Protein AF-0000000077539233 (afdb_homodimer)

pLDDT: mean 82.79, std 25.47, range [18.98, 98.94]

InterPro domains:
  IPR001087 GDSL lipase/esterase [PF00657] (55-315)
  IPR036514 SGNH hydrolase superfamily [G3DSA:3.40.50.1110] (54-319)
  IPR050592 GDSL lipolytic enzyme [PTHR45642] (108-287)

Sequence (646 aa):
MRFQSTGITSIILEISLILTTHLSTRAYGFPETKVFGAAGEAIHDGFQNMDSPHGDSFSRIGTQHNISRWRKPGPRAANPIGNPKWPGETSTGGRNWIGYMVSEFNHTLTLAYGFASSGAVVDPRLVKPNPYYAYCFQDQIKHFNMSISHRPDYAPWNADNAVAAIWFGVNDVRLSFTENGIKKLMKATVKRLFEFTHELHKLGLRQFVFLEVPPLEFLPIFQPRKPGKKYVTLTYAIRVWNDYLVEHMERFRQDHPDSKASVVQIWDIYMNAILDPKSLGSRNNHCTDRRGEKCLWYDILHPGKRIHRLMAERVAEVAWGGQMRFQSTGITSIILEISLILTTHLSTRAYGFPETKVFGAAGEAIHDGFQNMDSPHGDSFSRIGTQHNISRWRKPGPRAANPIGNPKWPGETSTGGRNWIGYMVSEFNHTLTLAYGFASSGAVVDPRLVKPNPYYAYCFQDQIKHFNMSISHRPDYAPWNADNAVAAIWFGVNDVRLSFTENGIKKLMKATVKRLFEFTHELHKLGLRQFVFLEVPPLEFLPIFQPRKPGKKYVTLTYAIRVWNDYLVEHMERFRQDHPDSKASVVQIWDIYMNAILDPKSLGSRNNHCTDRRGEKCLWYDILHPGKRIHRLMAERVAEVAWGGQ

Radius of gyration: 31.9 Å; Cα contacts (8 Å, |Δi|>4): 1215; chains: 2; bounding box: 88×83×88 Å

Nearest PDB structures (foldseek):
  8a26-assembly1_A  TM=7.050E-01  e=1.740E-12  Legionella pneumophila str. Corby
  8a25-assembly1_A  TM=7.128E-01  e=6.383E-12  Legionella pneumophila str. Corby
  6ur0-assembly2_B  TM=7.285E-01  e=2.966E-11  Pseudomonas aeruginosa PAO1
  8a24-assembly1_A  TM=7.149E-01  e=3.146E-11  Legionella pneumophila str. Corby
  3kvn-assembly2_A  TM=6.079E-01  e=9.175E-07  Pseudomonas aeruginosa

Foldseek 3Di:
DPPDPPDPDDPPPPPPPPDPPPPPPPCPCPDPPPPPPPPPPPPCVDQEAEEEEEEALLQDQAQCLPFDDSPPPDADPVHQHGPPPPPGDHLFQHHFLVSCLQPPLDPDRYHYDYQYYHQEAQDCVLFQGVVNPTQYLLSSLVSCLRPDLVCDPSRNDAQVRYEYEYEHDQNQLVRDLPPPPLLVSLLVRLVSNVVSVVSVVVSGHAHYEYEAHEQQCLFLVNVVDPPDPSSVSSVVNSVSNRVSNQVVQVVSCVVCVSHHYDYFYLHCLLVVCQVPVVVQQEPHNHDAPCNLRRHQHPDRGHGHRSSRNVSSNRRSCVRPVVD/DCPDPPDPPPPPPCPDPPDPPPPPPPPPCPDPPPPPPPPPPPPCVDQEAEEEEEEALLQDQAQCLPFDDSPPPDADPVHQHGPPPPPGDHLFQHHFLVSCQQPPLDPDRYHYDYQYYHQEAQDCVLPQGVVNPTQHLLSSLVSCLRYDLVCDPSRNDAQVRYEYEYEHDQNQLVRDLPPPPLLVSLLVRLVSNVVSVVSVVVSGHAHYEYEAHEQQCLFLVNVVDPPDPSSVSSVVNSVSNRVSNQVVQVVSCVVCVSHHYDYFYLHCLLVVCQVPVVVQQEPHNHDAPCNLRRHQHPDRGHGHRSSSNVSSNRRSCSRPVVD

Solvent-accessible surface area (backbone atoms only — not comparable to full-atom values): 35096 Å² total; per-residue (Å²): 134,88,81,78,80,83,76,83,79,79,80,77,78,80,77,76,79,78,78,75,74,78,73,75,73,79,72,78,74,67,80,76,74,73,73,75,72,74,73,66,77,68,77,65,89,66,76,58,34,34,38,35,35,38,25,13,40,84,54,18,39,47,33,59,58,50,53,82,67,63,56,77,55,61,42,39,92,92,31,35,51,16,42,40,66,82,63,36,53,39,57,13,45,37,41,35,27,65,45,33,24,47,72,69,49,48,92,47,62,28,29,35,56,42,43,20,18,51,30,13,19,54,44,64,92,81,39,76,34,61,50,78,81,32,43,22,47,64,53,30,50,49,38,43,53,69,56,42,51,82,34,44,88,84,43,71,63,50,48,86,36,29,35,41,36,41,41,54,44,59,48,44,41,74,75,39,35,86,45,86,62,38,67,62,52,37,50,52,47,47,54,48,45,51,58,54,47,51,52,48,42,72,58,51,50,26,30,38,40,32,44,54,56,59,66,59,63,65,32,46,71,41,45,87,45,63,59,41,72,66,46,54,34,40,50,48,39,48,49,52,36,42,56,47,44,53,54,48,48,54,49,49,37,68,75,33,75,87,36,50,70,48,74,44,82,51,47,64,64,54,50,49,39,52,77,40,19,59,84,70,59,9,90,40,60,63,48,60,22,71,63,10,64,59,19,59,13,18,43,52,81,34,52,4,27,67,59,24,44,56,50,12,52,53,49,25,44,70,75,44,56,92,106,136,86,83,71,80,79,77,81,75,78,79,76,77,79,76,78,80,79,80,77,75,76,75,78,71,77,70,78,72,70,79,76,75,74,73,73,70,75,72,63,77,69,78,65,88,65,78,58,34,34,38,35,35,37,24,13,39,84,54,19,38,47,33,63,58,53,63,80,71,63,57,78,55,59,43,39,91,94,31,34,52,16,42,40,66,83,63,34,54,36,57,13,45,37,42,34,29,66,46,31,23,46,72,68,47,46,94,46,62,28,29,37,56,40,43,19,18,50,30,14,20,54,44,62,92,81,37,73,34,61,49,76,81,31,43,23,47,66,52,31,49,50,42,43,52,70,58,43,50,82,35,41,90,83,43,71,62,49,48,88,36,29,35,39,35,40,42,55,44,58,50,44,40,73,72,38,36,84,44,87,60,36,66,62,51,37,51,52,47,48,52,48,46,53,58,52,49,51,53,47,40,73,58,50,52,26,30,37,41,33,44,53,57,58,67,58,67,66,31,46,72,39,44,88,44,63,59,41,71,66,46,54,35,40,50,48,38,49,50,51,35,42,55,46,45,55,54,50,47,52,51,48,38,68,76,33,75,86,37,49,67,47,74,45,84,52,48,64,63,54,49,50,40,52,79,41,19,59,83,70,59,8,90,42,60,63,48,59,23,70,62,10,63,58,17,57,14,19,42,53,82,32,50,4,26,66,58,22,43,56,52,10,50,56,48,24,44,72,75,46,54,92,106

Secondary structure (DSSP, 8-state):
---------------------------------------------S--EEEEEEESTTT-------SSS--SSPSBTTBTT-SS-TT-S-SSSS--HHHHHHHTS-SS-EEE-----TT--S-TTTS--SSTT---HHHHHHHHHHHTTT--TT----TTTEEEEEE--HHHHHTTTTSTTHHHHHHHHHHHHHHHHHHHHHTT--EEEEEPPP-GGGSTTTTTS-SSHHHHHHHHHHHHHHHHHHHHHHHHHHH-TT-EEEEE--HHHHHHHHH-GGGGT-SSSS-B-TTSSSSSBSSSSSB-HHHHHHHHHHHHHHHHTT-/---------------------------------------------S--EEEEEEESTTT-------SSS--SSPSBTTBTT-SS-TT-S-SSSS--HHHHHHHTS-SS-EEE-----TT--S-TTTS--SSTT---HHHHHHHHHHHTTT--TT----TTTEEEEEE--HHHHHTTTTSTTHHHHHHHHHHHHHHHHHHHHHTT--EEEEEPPP-GGGSTTTTTS-SSHHHHHHHHHHHHHHHHHHHHHHHHHHH-TT-EEEEE--HHHHHHHHH-GGGGT-SSSS-B-TTSSSSSBSSSSSB-HHHHHHHHHHHHHHHHTT-

Structure (mmCIF, N/CA/C/O backbone):
data_AF-0000000077539233-model_v1
#
loop_
_entity.id
_entity.type
_entity.pdbx_description
1 polymer Acetylesterase
#
loop_
_atom_site.group_PDB
_atom_site.id
_atom_site.type_symbol
_atom_site.label_atom_id
_atom_site.label_alt_id
_atom_site.label_comp_id
_atom_site.label_asym_id
_atom_site.label_entity_id
_atom_site.label_seq_id
_atom_site.pdbx_PDB_ins_code
_atom_site.Cartn_x
_atom_site.Cartn_y
_atom_site.Cartn_z
_atom_site.occupancy
_atom_site.B_iso_or_equiv
_atom_site.auth_seq_id
_atom_site.auth_comp_id
_atom_site.auth_asym_id
_atom_site.auth_atom_id
_atom_site.pdbx_PDB_model_num
ATOM 1 N N . MET A 1 1 ? -57.375 39.844 -21.406 1 21.36 1 MET A N 1
ATOM 2 C CA . MET A 1 1 ? -57.875 39.625 -20.047 1 21.36 1 MET A CA 1
ATOM 3 C C . MET A 1 1 ? -56.75 39.844 -19.031 1 21.36 1 MET A C 1
ATOM 5 O O . MET A 1 1 ? -55.656 39.281 -19.172 1 21.36 1 MET A O 1
ATOM 9 N N . ARG A 1 2 ? -56.906 40.938 -18.141 1 19.27 2 ARG A N 1
ATOM 10 C CA . ARG A 1 2 ? -56.156 41.719 -17.141 1 19.27 2 ARG A CA 1
ATOM 11 C C . ARG A 1 2 ? -55.781 40.875 -15.938 1 19.27 2 ARG A C 1
ATOM 13 O O . ARG A 1 2 ? -56.656 40.469 -15.148 1 19.27 2 ARG A O 1
ATOM 20 N N . PHE A 1 3 ? -54.906 39.781 -16.172 1 24.31 3 PHE A N 1
ATOM 21 C CA . PHE A 1 3 ? -54.531 38.75 -15.227 1 24.31 3 PHE A CA 1
ATOM 22 C C . PHE A 1 3 ? -54 39.344 -13.93 1 24.31 3 PHE A C 1
ATOM 24 O O . PHE A 1 3 ? -53 40.062 -13.945 1 24.31 3 PHE A O 1
ATOM 31 N N . GLN A 1 4 ? -54.906 39.531 -12.93 1 20.14 4 GLN A N 1
ATOM 32 C CA . GLN A 1 4 ? -54.875 40.156 -11.617 1 20.14 4 GLN A CA 1
ATOM 33 C C . GLN A 1 4 ? -53.781 39.562 -10.727 1 20.14 4 GLN A C 1
ATOM 35 O O . GLN A 1 4 ? -53.531 38.375 -10.797 1 20.14 4 GLN A O 1
ATOM 40 N N . SER A 1 5 ? -52.906 40.406 -10.023 1 22.75 5 SER A N 1
ATOM 41 C CA . SER A 1 5 ? -51.688 40.562 -9.227 1 22.75 5 SER A CA 1
ATOM 42 C C . SER A 1 5 ? -51.875 40.031 -7.816 1 22.75 5 SER A C 1
ATOM 44 O O . SER A 1 5 ? -51.156 40.406 -6.895 1 22.75 5 SER A O 1
ATOM 46 N N . THR A 1 6 ? -52.562 38.688 -7.688 1 23.98 6 THR A N 1
ATOM 47 C CA . THR A 1 6 ? -53.062 38.375 -6.363 1 23.98 6 THR A CA 1
ATOM 48 C C . THR A 1 6 ? -51.938 38.438 -5.32 1 23.98 6 THR A C 1
ATOM 50 O O . THR A 1 6 ? -50.812 38 -5.574 1 23.98 6 THR A O 1
ATOM 53 N N . GLY A 1 7 ? -52 39.312 -4.285 1 19.88 7 GLY A N 1
ATOM 54 C CA . GLY A 1 7 ? -51.312 39.938 -3.158 1 19.88 7 GLY A CA 1
ATOM 55 C C . GLY A 1 7 ? -50.969 38.938 -2.057 1 19.88 7 GLY A C 1
ATOM 56 O O . GLY A 1 7 ? -51.875 38.406 -1.406 1 19.88 7 GLY A O 1
ATOM 57 N N . ILE A 1 8 ? -50 37.938 -2.27 1 22.58 8 ILE A N 1
ATOM 58 C CA . ILE A 1 8 ? -49.719 36.844 -1.357 1 22.58 8 ILE A CA 1
ATOM 59 C C . ILE A 1 8 ? -49.406 37.406 0.03 1 22.58 8 ILE A C 1
ATOM 61 O O . ILE A 1 8 ? -48.5 38.25 0.179 1 22.58 8 ILE A O 1
ATOM 65 N N . THR A 1 9 ? -50.375 37.344 0.983 1 19.5 9 THR A N 1
ATOM 66 C CA . THR A 1 9 ? -50.469 37.812 2.361 1 19.5 9 THR A CA 1
ATOM 67 C C . THR A 1 9 ? -49.344 37.281 3.213 1 19.5 9 THR A C 1
ATOM 69 O O . THR A 1 9 ? -48.906 36.125 3.029 1 19.5 9 THR A O 1
ATOM 72 N N . SER A 1 10 ? -48.594 38.125 4.027 1 20.88 10 SER A N 1
ATOM 73 C CA . SER A 1 10 ? -47.438 38.312 4.895 1 20.88 10 SER A CA 1
ATOM 74 C C . SER A 1 10 ? -47.562 37.5 6.184 1 20.88 10 SER A C 1
ATOM 76 O O . SER A 1 10 ? -48.344 37.875 7.066 1 20.88 10 SER A O 1
ATOM 78 N N . ILE A 1 11 ? -47.844 36.094 6.086 1 22.19 11 ILE A N 1
ATOM 79 C CA . ILE A 1 11 ? -48.156 35.438 7.336 1 22.19 11 ILE A CA 1
ATOM 80 C C . ILE A 1 11 ? -47.062 35.688 8.359 1 22.19 11 ILE A C 1
ATOM 82 O O . ILE A 1 11 ? -45.875 35.406 8.094 1 22.19 11 ILE A O 1
ATOM 86 N N . ILE A 1 12 ? -47.188 36.625 9.32 1 20.23 12 ILE A N 1
ATOM 87 C CA . ILE A 1 12 ? -46.406 37.219 10.406 1 20.23 12 ILE A CA 1
ATOM 88 C C . ILE A 1 12 ? -46.125 36.125 11.453 1 20.23 12 ILE A C 1
ATOM 90 O O . ILE A 1 12 ? -47.031 35.625 12.117 1 20.23 12 ILE A O 1
ATOM 94 N N . LEU A 1 13 ? -45.344 35.031 11.062 1 21.44 13 LEU A N 1
ATOM 95 C CA . LEU A 1 13 ? -45.125 33.938 12.008 1 21.44 13 LEU A CA 1
ATOM 96 C C . LEU A 1 13 ? -44.531 34.469 13.32 1 21.44 13 LEU A C 1
ATOM 98 O O . LEU A 1 13 ? -43.5 35.125 13.312 1 21.44 13 LEU A O 1
ATOM 102 N N . GLU A 1 14 ? -45.406 34.688 14.344 1 20.28 14 GLU A N 1
ATOM 103 C CA . GLU A 1 14 ? -45.156 35.156 15.703 1 20.28 14 GLU A CA 1
ATOM 104 C C . GLU A 1 14 ? -44.125 34.281 16.422 1 20.28 14 GLU A C 1
ATOM 106 O O . GLU A 1 14 ? -44.344 33.062 16.578 1 20.28 14 GLU A O 1
ATOM 111 N N . ILE A 1 15 ? -42.812 34.438 16.188 1 21.55 15 ILE A N 1
ATOM 112 C CA . ILE A 1 15 ? -41.656 33.75 16.766 1 21.55 15 ILE A CA 1
ATOM 113 C C . ILE A 1 15 ? -41.625 33.969 18.281 1 21.55 15 ILE A C 1
ATOM 115 O O . ILE A 1 15 ? -41.469 35.094 18.734 1 21.55 15 ILE A O 1
ATOM 119 N N . SER A 1 16 ? -42.531 33.219 18.984 1 20.8 16 SER A N 1
ATOM 120 C CA . SER A 1 16 ? -42.625 33.344 20.438 1 20.8 16 SER A CA 1
ATOM 121 C C . SER A 1 16 ? -41.25 33.219 21.078 1 20.8 16 SER A C 1
ATOM 123 O O . SER A 1 16 ? -40.438 32.406 20.656 1 20.8 16 SER A O 1
ATOM 125 N N . LEU A 1 17 ? -40.812 34.219 21.859 1 22.39 17 LEU A N 1
ATOM 126 C CA . LEU A 1 17 ? -39.656 34.625 22.641 1 22.39 17 LEU A CA 1
ATOM 127 C C . LEU A 1 17 ? -39.469 33.688 23.828 1 22.39 17 LEU A C 1
ATOM 129 O O . LEU A 1 17 ? -40.281 33.625 24.734 1 22.39 17 LEU A O 1
ATOM 133 N N . ILE A 1 18 ? -39.25 32.344 23.5 1 22.81 18 ILE A N 1
ATOM 134 C CA . ILE A 1 18 ? -39.094 31.469 24.672 1 22.81 18 ILE A CA 1
ATOM 135 C C . ILE A 1 18 ? -38.031 32.031 25.609 1 22.81 18 ILE A C 1
ATOM 137 O O . ILE A 1 18 ? -36.906 32.344 25.172 1 22.81 18 ILE A O 1
ATOM 141 N N . LEU A 1 19 ? -38.469 32.5 26.75 1 21.38 19 LEU A N 1
ATOM 142 C CA . LEU A 1 19 ? -37.844 33.062 27.938 1 21.38 19 LEU A CA 1
ATOM 143 C C . LEU A 1 19 ? -36.781 32.156 28.5 1 21.38 19 LEU A C 1
ATOM 145 O O . LEU A 1 19 ? -37.062 31 28.828 1 21.38 19 LEU A O 1
ATOM 149 N N . THR A 1 20 ? -35.5 32.25 28.031 1 21.72 20 THR A N 1
ATOM 150 C CA . THR A 1 20 ? -34.312 31.562 28.422 1 21.72 20 THR A CA 1
ATOM 151 C C . THR A 1 20 ? -34 31.781 29.891 1 21.72 20 THR A C 1
ATOM 153 O O . THR A 1 20 ? -33.75 32.906 30.328 1 21.72 20 THR A O 1
ATOM 156 N N . THR A 1 21 ? -34.875 31.188 30.719 1 23.12 21 THR A N 1
ATOM 157 C CA . THR A 1 21 ? -34.562 31.344 32.125 1 23.12 21 THR A CA 1
ATOM 158 C C . THR A 1 21 ? -33.094 30.984 32.406 1 23.12 21 THR A C 1
ATOM 160 O O . THR A 1 21 ? -32.594 30.016 31.859 1 23.12 21 THR A O 1
ATOM 163 N N . HIS A 1 22 ? -32.344 31.922 32.875 1 23.5 22 HIS A N 1
ATOM 164 C CA . HIS A 1 22 ? -30.922 32.062 33.219 1 23.5 22 HIS A CA 1
ATOM 165 C C . HIS A 1 22 ? -30.562 31.156 34.406 1 23.5 22 HIS A C 1
ATOM 167 O O . HIS A 1 22 ? -31.078 31.328 35.5 1 23.5 22 HIS A O 1
ATOM 173 N N . LEU A 1 23 ? -30.734 29.844 34.125 1 23.03 23 LEU A N 1
ATOM 174 C CA . LEU A 1 23 ? -30.359 29.031 35.281 1 23.03 23 LEU A CA 1
ATOM 175 C C . LEU A 1 23 ? -28.969 29.422 35.781 1 23.03 23 LEU A C 1
ATOM 177 O O . LEU A 1 23 ? -28.031 29.547 35 1 23.03 23 LEU A O 1
ATOM 181 N N . SER A 1 24 ? -28.953 30.062 36.906 1 21.81 24 SER A N 1
ATOM 182 C CA . SER A 1 24 ? -27.844 30.578 37.719 1 21.81 24 SER A CA 1
ATOM 183 C C . SER A 1 24 ? -26.828 29.484 38.031 1 21.81 24 SER A C 1
ATOM 185 O O . SER A 1 24 ? -27.188 28.438 38.562 1 21.81 24 SER A O 1
ATOM 187 N N . THR A 1 25 ? -26.016 29.172 37.125 1 22.44 25 THR A N 1
ATOM 188 C CA . THR A 1 25 ? -24.938 28.219 37.312 1 22.44 25 THR A CA 1
ATOM 189 C C . THR A 1 25 ? -24.125 28.562 38.562 1 22.44 25 THR A C 1
ATOM 191 O O . THR A 1 25 ? -23.531 29.641 38.656 1 22.44 25 THR A O 1
ATOM 194 N N . ARG A 1 26 ? -24.625 28.109 39.75 1 22.02 26 ARG A N 1
ATOM 195 C CA . ARG A 1 26 ? -23.781 28.188 40.938 1 22.02 26 ARG A CA 1
ATOM 196 C C . ARG A 1 26 ? -22.359 27.766 40.625 1 22.02 26 ARG A C 1
ATOM 198 O O . ARG A 1 26 ? -22.125 26.688 40.062 1 22.02 26 ARG A O 1
ATOM 205 N N . ALA A 1 27 ? -21.469 28.703 40.5 1 24.64 27 ALA A N 1
ATOM 206 C CA . ALA A 1 27 ? -20.016 28.781 40.281 1 24.64 27 ALA A CA 1
ATOM 207 C C . ALA A 1 27 ? -19.25 27.938 41.281 1 24.64 27 ALA A C 1
ATOM 209 O O . ALA A 1 27 ? -19.156 28.297 42.469 1 24.64 27 ALA A O 1
ATOM 210 N N . TYR A 1 28 ? -19.641 26.719 41.5 1 24.42 28 TYR A N 1
ATOM 211 C CA . TYR A 1 28 ? -18.75 26.141 42.531 1 24.42 28 TYR A CA 1
ATOM 212 C C . TYR A 1 28 ? -17.297 26.406 42.188 1 24.42 28 TYR A C 1
ATOM 214 O O . TYR A 1 28 ? -16.844 26.109 41.062 1 24.42 28 TYR A O 1
ATOM 222 N N . GLY A 1 29 ? -16.703 27.438 42.75 1 24.55 29 GLY A N 1
ATOM 223 C CA . GLY A 1 29 ? -15.352 28 42.75 1 24.55 29 GLY A CA 1
ATOM 224 C C . GLY A 1 29 ? -14.281 26.953 43 1 24.55 29 GLY A C 1
ATOM 225 O O . GLY A 1 29 ? -14.148 26.453 44.125 1 24.55 29 GLY A O 1
ATOM 226 N N . PHE A 1 30 ? -14.242 25.875 42.281 1 26.88 30 PHE A N 1
ATOM 227 C CA . PHE A 1 30 ? -13.062 25.078 42.594 1 26.88 30 PHE A CA 1
ATOM 228 C C . PHE A 1 30 ? -11.812 25.953 42.625 1 26.88 30 PHE A C 1
ATOM 230 O O . PHE A 1 30 ? -11.664 26.875 41.812 1 26.88 30 PHE A O 1
ATOM 237 N N . PRO A 1 31 ? -11.156 26.109 43.781 1 27.23 31 PRO A N 1
ATOM 238 C CA . PRO A 1 31 ? -9.969 26.953 43.875 1 27.23 31 PRO A CA 1
ATOM 239 C C . PRO A 1 31 ? -8.961 26.703 42.75 1 27.23 31 PRO A C 1
ATOM 241 O O . PRO A 1 31 ? -8.836 25.578 42.281 1 27.23 31 PRO A O 1
ATOM 244 N N . GLU A 1 32 ? -8.766 27.688 41.906 1 27.3 32 GLU A N 1
ATOM 245 C CA . GLU A 1 32 ? -7.742 27.844 40.875 1 27.3 32 GLU A CA 1
ATOM 246 C C . GLU A 1 32 ? -6.352 27.531 41.438 1 27.3 32 GLU A C 1
ATOM 248 O O . GLU A 1 32 ? -5.852 28.266 42.281 1 27.3 32 GLU A O 1
ATOM 253 N N . THR A 1 33 ? -6.105 26.266 41.719 1 28.33 33 THR A N 1
ATOM 254 C CA . THR A 1 33 ? -4.707 26.094 42.094 1 28.33 33 THR A CA 1
ATOM 255 C C . THR A 1 33 ? -3.787 26.812 41.125 1 28.33 33 THR A C 1
ATOM 257 O O . THR A 1 33 ? -3.904 26.641 39.906 1 28.33 33 THR A O 1
ATOM 260 N N . LYS A 1 34 ? -3.27 27.906 41.5 1 27.11 34 LYS A N 1
ATOM 261 C CA . LYS A 1 34 ? -2.246 28.734 40.844 1 27.11 34 LYS A CA 1
ATOM 262 C C . LYS A 1 34 ? -1.103 27.875 40.312 1 27.11 34 LYS A C 1
ATOM 264 O O . LYS A 1 34 ? -0.434 27.172 41.094 1 27.11 34 LYS A O 1
ATOM 269 N N . VAL A 1 35 ? -1.215 27.297 39.219 1 27.41 35 VAL A N 1
ATOM 270 C CA . VAL A 1 35 ? -0.016 26.766 38.562 1 27.41 35 VAL A CA 1
ATOM 271 C C . VAL A 1 35 ? 1.05 27.859 38.5 1 27.41 35 VAL A C 1
ATOM 273 O O . VAL A 1 35 ? 0.842 28.906 37.875 1 27.41 35 VAL A O 1
ATOM 276 N N . PHE A 1 36 ? 1.661 28.094 39.625 1 27.2 36 PHE A N 1
ATOM 277 C CA . PHE A 1 36 ? 2.896 28.859 39.531 1 27.2 36 PHE A CA 1
ATOM 278 C C . PHE A 1 36 ? 3.762 28.328 38.375 1 27.2 36 PHE A C 1
ATOM 280 O O . PHE A 1 36 ? 4.242 27.203 38.438 1 27.2 36 PHE A O 1
ATOM 287 N N . GLY A 1 37 ? 3.371 28.641 37.219 1 27.83 37 GLY A N 1
ATOM 288 C CA . GLY A 1 37 ? 4.316 28.469 36.125 1 27.83 37 GLY A CA 1
ATOM 289 C C . GLY A 1 37 ? 5.648 29.141 36.375 1 27.83 37 GLY A C 1
ATOM 290 O O . GLY A 1 37 ? 5.758 30.359 36.281 1 27.83 37 GLY A O 1
ATOM 291 N N . ALA A 1 38 ? 6.336 28.844 37.406 1 31.53 38 ALA A N 1
ATOM 292 C CA . ALA A 1 38 ? 7.719 29.312 37.406 1 31.53 38 ALA A CA 1
ATOM 293 C C . ALA A 1 38 ? 8.398 29.078 36.062 1 31.53 38 ALA A C 1
ATOM 295 O O . ALA A 1 38 ? 8.625 27.922 35.688 1 31.53 38 ALA A O 1
ATOM 296 N N . ALA A 1 39 ? 8.266 29.953 35.156 1 32.59 39 ALA A N 1
ATOM 297 C CA . ALA A 1 39 ? 9.109 30.125 33.969 1 32.59 39 ALA A CA 1
ATOM 298 C C . ALA A 1 39 ? 10.586 30.125 34.344 1 32.59 39 ALA A C 1
ATOM 300 O O . ALA A 1 39 ? 11.117 31.156 34.781 1 32.59 39 ALA A O 1
ATOM 301 N N . GLY A 1 40 ? 11.047 29.25 35.156 1 31.47 40 GLY A N 1
ATOM 302 C CA . GLY A 1 40 ? 12.5 29.328 35.156 1 31.47 40 GLY A CA 1
ATOM 303 C C . GLY A 1 40 ? 13.086 29.453 33.781 1 31.47 40 GLY A C 1
ATOM 304 O O . GLY A 1 40 ? 12.586 28.844 32.812 1 31.47 40 GLY A O 1
ATOM 305 N N . GLU A 1 41 ? 13.656 30.625 33.469 1 33.84 41 GLU A N 1
ATOM 306 C CA . GLU A 1 41 ? 14.539 30.797 32.312 1 33.84 41 GLU A CA 1
ATOM 307 C C . GLU A 1 41 ? 15.469 29.609 32.156 1 33.84 41 GLU A C 1
ATOM 309 O O . GLU A 1 41 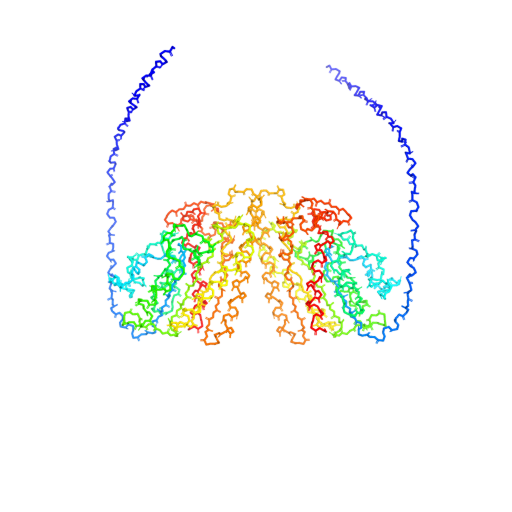? 16.469 29.484 32.875 1 33.84 41 GLU A O 1
ATOM 314 N N . ALA A 1 42 ? 15 28.469 32.031 1 34.25 42 ALA A N 1
ATOM 315 C CA . ALA A 1 42 ? 16.016 27.5 31.641 1 34.25 42 ALA A CA 1
ATOM 316 C C . ALA A 1 42 ? 16.953 28.078 30.578 1 34.25 42 ALA A C 1
ATOM 318 O O . ALA A 1 42 ? 16.5 28.469 29.5 1 34.25 42 ALA A O 1
ATOM 319 N N . ILE A 1 43 ? 17.953 28.797 30.922 1 36 43 ILE A N 1
ATOM 320 C CA . ILE A 1 43 ? 19.109 28.984 30.062 1 36 43 ILE A CA 1
ATOM 321 C C . ILE A 1 43 ? 19.391 27.703 29.281 1 36 43 ILE A C 1
ATOM 323 O O . ILE A 1 43 ? 19.828 26.703 29.859 1 36 43 ILE A O 1
ATOM 327 N N . HIS A 1 44 ? 18.453 27.125 28.578 1 36.47 44 HIS A N 1
ATOM 328 C CA . HIS A 1 44 ? 18.859 25.938 27.828 1 36.47 44 HIS A CA 1
ATOM 329 C C . HIS A 1 44 ? 20.078 26.234 26.953 1 36.47 44 HIS A C 1
ATOM 331 O O . HIS A 1 44 ? 19.984 27 26 1 36.47 44 HIS A O 1
ATOM 337 N N . ASP A 1 45 ? 21.141 26.422 27.406 1 41.25 45 ASP A N 1
ATOM 338 C CA . ASP A 1 45 ? 22.375 26.375 26.641 1 41.25 45 ASP A CA 1
ATOM 339 C C . ASP A 1 45 ? 22.203 25.562 25.359 1 41.25 45 ASP A C 1
ATOM 341 O O . ASP A 1 45 ? 23.141 25.438 24.562 1 41.25 45 ASP A O 1
ATOM 345 N N . GLY A 1 46 ? 21.297 24.391 25.219 1 47.94 46 GLY A N 1
ATOM 346 C CA . GLY A 1 46 ? 21.219 23.156 24.469 1 47.94 46 GLY A CA 1
ATOM 347 C C . GLY A 1 46 ? 20.625 23.328 23.078 1 47.94 46 GLY A C 1
ATOM 348 O O . GLY A 1 46 ? 20.047 24.375 22.781 1 47.94 46 GLY A O 1
ATOM 349 N N . PHE A 1 47 ? 20.875 22.266 22.125 1 61.72 47 PHE A N 1
ATOM 350 C CA . PHE A 1 47 ? 20.531 22.031 20.734 1 61.72 47 PHE A CA 1
ATOM 351 C C . PHE A 1 47 ? 19.031 22.125 20.531 1 61.72 47 PHE A C 1
ATOM 353 O O . PHE A 1 47 ? 18.25 21.5 21.266 1 61.72 47 PHE A O 1
ATOM 360 N N . GLN A 1 48 ? 18.609 23.344 20.016 1 77.69 48 GLN A N 1
ATOM 361 C CA . GLN A 1 48 ? 17.219 23.594 19.641 1 77.69 48 GLN A CA 1
ATOM 362 C C . GLN A 1 48 ? 16.891 23.016 18.266 1 77.69 48 GLN A C 1
ATOM 364 O O . GLN A 1 48 ? 17.688 23.125 17.344 1 77.69 48 GLN A O 1
ATOM 369 N N . ASN A 1 49 ? 15.797 22.266 18.359 1 86.06 49 ASN A N 1
ATOM 370 C CA . ASN A 1 49 ? 15.32 21.75 17.078 1 86.06 49 ASN A CA 1
ATOM 371 C C . ASN A 1 49 ? 14.195 22.625 16.516 1 86.06 49 ASN A C 1
ATOM 373 O O . ASN A 1 49 ? 13.539 23.359 17.266 1 86.06 49 ASN A O 1
ATOM 377 N N . MET A 1 50 ? 14.125 22.594 15.25 1 88.38 50 MET A N 1
ATOM 378 C CA . MET A 1 50 ? 13.039 23.297 14.57 1 88.38 50 MET A CA 1
ATOM 379 C C . MET A 1 50 ? 12.234 22.344 13.695 1 88.38 50 MET A C 1
ATOM 381 O O . MET A 1 50 ? 12.812 21.547 12.961 1 88.38 50 MET A O 1
ATOM 385 N N . ASP A 1 51 ? 10.977 22.422 13.852 1 87.31 51 ASP A N 1
ATOM 386 C CA . ASP A 1 51 ? 10.031 21.812 12.922 1 87.31 51 ASP A CA 1
ATOM 387 C C . ASP A 1 51 ? 9.383 22.859 12.023 1 87.31 51 ASP A C 1
ATOM 389 O O . ASP A 1 51 ? 8.891 23.891 12.508 1 87.31 51 ASP A O 1
ATOM 393 N N . SER A 1 52 ? 9.484 22.656 10.781 1 91.75 52 SER A N 1
ATOM 394 C CA . SER A 1 52 ? 8.828 23.5 9.789 1 91.75 52 SER A CA 1
ATOM 395 C C . SER A 1 52 ? 7.746 22.734 9.039 1 91.75 52 SER A C 1
ATOM 397 O O . SER A 1 52 ? 8 22.156 7.977 1 91.75 52 SER A O 1
ATOM 399 N N . PRO A 1 53 ? 6.547 22.734 9.539 1 96.12 53 PRO A N 1
ATOM 400 C CA . PRO A 1 53 ? 5.469 21.984 8.898 1 96.12 53 PRO A CA 1
ATOM 401 C C . PRO A 1 53 ? 4.859 22.719 7.711 1 96.12 53 PRO A C 1
ATOM 403 O O . PRO A 1 53 ? 4.594 23.922 7.797 1 96.12 53 PRO A O 1
ATOM 406 N N . HIS A 1 54 ? 4.738 22.094 6.66 1 97.31 54 HIS A N 1
ATOM 407 C CA . HIS A 1 54 ? 4.039 22.5 5.445 1 97.31 54 HIS A CA 1
ATOM 408 C C . HIS A 1 54 ? 2.889 21.547 5.133 1 97.31 54 HIS A C 1
ATOM 410 O O . HIS A 1 54 ? 3.023 20.328 5.293 1 97.31 54 HIS A O 1
ATOM 416 N N . GLY A 1 55 ? 1.753 22.094 4.738 1 97.94 55 GLY A N 1
ATOM 417 C CA . GLY A 1 55 ? 0.637 21.203 4.465 1 97.94 55 GLY A CA 1
ATOM 418 C C . GLY A 1 55 ? -0.705 21.906 4.465 1 97.94 55 GLY A C 1
ATOM 419 O O . GLY A 1 55 ? -0.798 23.078 4.066 1 97.94 55 GLY A O 1
ATOM 420 N N . ASP A 1 56 ? -1.722 21.125 4.82 1 97.88 56 ASP A N 1
ATOM 421 C CA . ASP A 1 56 ? -3.096 21.625 4.797 1 97.88 56 ASP A CA 1
ATOM 422 C C . ASP A 1 56 ? -3.686 21.672 6.203 1 97.88 56 ASP A C 1
ATOM 424 O O . ASP A 1 56 ? -2.967 21.922 7.176 1 97.88 56 ASP A O 1
ATOM 428 N N . SER A 1 57 ? -5 21.562 6.309 1 98.06 57 SER A N 1
ATOM 429 C CA . SER A 1 57 ? -5.695 21.688 7.582 1 98.06 57 SER A CA 1
ATOM 430 C C . SER A 1 57 ? -5.238 20.625 8.578 1 98.06 57 SER A C 1
ATOM 432 O O . SER A 1 57 ? -5.363 20.812 9.789 1 98.06 57 SER A O 1
ATOM 434 N N . PHE A 1 58 ? -4.688 19.5 8.117 1 98.38 58 PHE A N 1
ATOM 435 C CA . PHE A 1 58 ? -4.227 18.438 8.992 1 98.38 58 PHE A CA 1
ATOM 436 C C . PHE A 1 58 ? -2.957 18.844 9.734 1 98.38 58 PHE A C 1
ATOM 438 O O . PHE A 1 58 ? -2.604 18.25 10.75 1 98.38 58 PHE A O 1
ATOM 445 N N . SER A 1 59 ? -2.258 19.922 9.188 1 98.06 59 SER A N 1
ATOM 446 C CA . SER A 1 59 ? -0.971 20.328 9.742 1 98.06 59 SER A CA 1
ATOM 447 C C . SER A 1 59 ? -1.019 21.781 10.234 1 98.06 59 SER A C 1
ATOM 449 O O . SER A 1 59 ? -0.027 22.297 10.758 1 98.06 59 SER A O 1
ATOM 451 N N . ARG A 1 60 ? -2.152 22.438 10.078 1 96.31 60 ARG A N 1
ATOM 452 C CA . ARG A 1 60 ? -2.236 23.859 10.422 1 96.31 60 ARG A CA 1
ATOM 453 C C . ARG A 1 60 ? -2.221 24.047 11.938 1 96.31 60 ARG A C 1
ATOM 455 O O . ARG A 1 60 ? -2.943 23.359 12.664 1 96.31 60 ARG A O 1
ATOM 462 N N . ILE A 1 61 ? -1.364 24.922 12.336 1 94.81 61 ILE A N 1
ATOM 463 C CA . ILE A 1 61 ? -1.327 25.281 13.75 1 94.81 61 ILE A CA 1
ATOM 464 C C . ILE A 1 61 ? -1.719 26.734 13.93 1 94.81 61 ILE A C 1
ATOM 466 O O . ILE A 1 61 ? -1.783 27.234 15.055 1 94.81 61 ILE A O 1
ATOM 470 N N . GLY A 1 62 ? -2.02 27.406 12.844 1 89.56 62 GLY A N 1
ATOM 471 C CA . GLY A 1 62 ? -2.613 28.734 12.891 1 89.56 62 GLY A CA 1
ATOM 472 C C . GLY A 1 62 ? -1.584 29.859 12.914 1 89.56 62 GLY A C 1
ATOM 473 O O . GLY A 1 62 ? -1.918 31 13.195 1 89.56 62 GLY A O 1
ATOM 474 N N . THR A 1 63 ? -0.303 29.375 12.734 1 80.06 63 THR A N 1
ATOM 475 C CA . THR A 1 63 ? 0.736 30.406 12.742 1 80.06 63 THR A CA 1
ATOM 476 C C . THR A 1 63 ? 0.534 31.391 11.594 1 80.06 63 THR A C 1
ATOM 478 O O . THR A 1 63 ? 0.123 31 10.5 1 80.06 63 THR A O 1
ATOM 481 N N . GLN A 1 64 ? 0.004 32.531 11.875 1 60.19 64 GLN A N 1
ATOM 482 C CA . GLN A 1 64 ? -0.205 33.594 10.875 1 60.19 64 GLN A CA 1
ATOM 483 C C . GLN A 1 64 ? 1.125 34.125 10.352 1 60.19 64 GLN A C 1
ATOM 485 O O . GLN A 1 64 ? 1.711 35.031 10.953 1 60.19 64 GLN A O 1
ATOM 490 N N . HIS A 1 65 ? 1.981 33.188 9.938 1 53.34 65 HIS A N 1
ATOM 491 C CA . HIS A 1 65 ? 3.229 33.75 9.422 1 53.34 65 HIS A CA 1
ATOM 492 C C . HIS A 1 65 ? 2.961 34.812 8.359 1 53.34 65 HIS A C 1
ATOM 494 O O . HIS A 1 65 ? 2.734 34.469 7.191 1 53.34 65 HIS A O 1
ATOM 500 N N . ASN A 1 66 ? 1.935 35.531 8.547 1 43.31 66 ASN A N 1
ATOM 501 C CA . ASN A 1 66 ? 1.977 36.594 7.566 1 43.31 66 ASN A CA 1
ATOM 502 C C . ASN A 1 66 ? 3.41 36.938 7.172 1 43.31 66 ASN A C 1
ATOM 504 O O . ASN A 1 66 ? 4.344 36.719 7.945 1 43.31 66 ASN A O 1
ATOM 508 N N . ILE A 1 67 ? 3.689 37.156 5.832 1 43.94 67 ILE A N 1
ATOM 509 C CA . ILE A 1 67 ? 4.938 37.594 5.223 1 43.94 67 ILE A CA 1
ATOM 510 C C . ILE A 1 67 ? 5.781 38.344 6.262 1 43.94 67 ILE A C 1
ATOM 512 O O . ILE A 1 67 ? 6.922 37.938 6.527 1 43.94 67 ILE A O 1
ATOM 516 N N . SER A 1 68 ? 5.875 39.531 6.004 1 44.53 68 SER A N 1
ATOM 517 C CA . SER A 1 68 ? 6.988 40.344 6.496 1 44.53 68 SER A CA 1
ATOM 518 C C . SER A 1 68 ? 7.195 40.125 7.996 1 44.53 68 SER A C 1
ATOM 520 O O . SER A 1 68 ? 8.328 39.969 8.453 1 44.53 68 SER A O 1
ATOM 522 N N . ARG A 1 69 ? 6.273 40.688 8.844 1 45.5 69 ARG A N 1
ATOM 523 C CA . ARG A 1 69 ? 6.582 40.906 10.258 1 45.5 69 ARG A CA 1
ATOM 524 C C . ARG A 1 69 ? 6.094 39.75 11.109 1 45.5 69 ARG A C 1
ATOM 526 O O . ARG A 1 69 ? 4.891 39.594 11.344 1 45.5 69 ARG A O 1
ATOM 533 N N . TRP A 1 70 ? 6.637 38.5 11.047 1 50.38 70 TRP A N 1
ATOM 534 C CA . TRP A 1 70 ?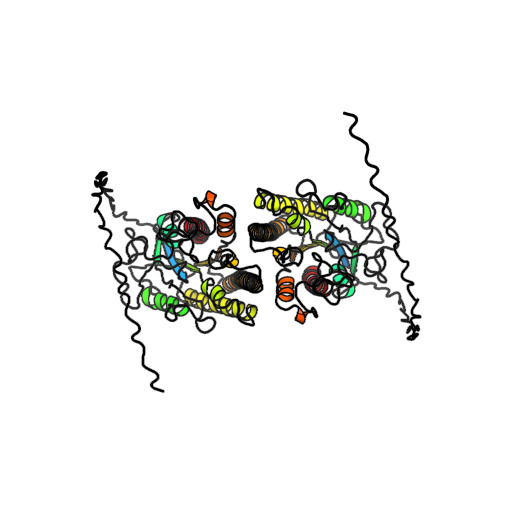 6.34 37.469 12.039 1 50.38 70 TRP A CA 1
ATOM 535 C C . TRP A 1 70 ? 5.773 38.094 13.312 1 50.38 70 TRP A C 1
ATOM 537 O O . TRP A 1 70 ? 6.383 39 13.898 1 50.38 70 TRP A O 1
ATOM 547 N N . ARG A 1 71 ? 4.492 38.125 13.336 1 55 71 ARG A N 1
ATOM 548 C CA . ARG A 1 71 ? 3.82 38.688 14.492 1 55 71 ARG A CA 1
ATOM 549 C C . ARG A 1 71 ? 4.395 38.156 15.797 1 55 71 ARG A C 1
ATOM 551 O O . ARG A 1 71 ? 4.531 36.938 15.953 1 55 71 ARG A O 1
ATOM 558 N N . LYS A 1 72 ? 5.277 38.812 16.594 1 61 72 LYS A N 1
ATOM 559 C CA . LYS A 1 72 ? 5.777 38.656 17.953 1 61 72 LYS A CA 1
ATOM 560 C C . LYS A 1 72 ? 4.637 38.375 18.922 1 61 72 LYS A C 1
ATOM 562 O O . LYS A 1 72 ? 3.543 38.906 18.781 1 61 72 LYS A O 1
ATOM 567 N N . PRO A 1 73 ? 4.785 37.281 19.734 1 67.75 73 PRO A N 1
ATOM 568 C CA . PRO A 1 73 ? 6.074 36.625 19.875 1 67.75 73 PRO A CA 1
ATOM 569 C C . PRO A 1 73 ? 6.188 35.375 18.984 1 67.75 73 PRO A C 1
ATOM 571 O O . PRO A 1 73 ? 5.195 34.656 18.781 1 67.75 73 PRO A O 1
ATOM 574 N N . GLY A 1 74 ? 7.332 35.094 18.422 1 80.31 74 GLY A N 1
ATOM 575 C CA . GLY A 1 74 ? 7.656 33.844 17.719 1 80.31 74 GLY A CA 1
ATOM 576 C C . GLY A 1 74 ? 7.754 32.656 18.625 1 80.31 74 GLY A C 1
ATOM 577 O O . GLY A 1 74 ? 7.586 32.75 19.844 1 80.31 74 GLY A O 1
ATOM 578 N N . PRO A 1 75 ? 7.879 31.484 18.062 1 89.31 75 PRO A N 1
ATOM 579 C CA . PRO A 1 75 ? 8.047 30.281 18.875 1 89.31 75 PRO A CA 1
ATOM 580 C C . PRO A 1 75 ? 9.133 30.438 19.938 1 89.31 75 PRO A C 1
ATOM 582 O O . PRO A 1 75 ? 10.172 31.047 19.688 1 89.31 75 PRO A O 1
ATOM 585 N N . ARG A 1 76 ? 8.875 29.969 21.141 1 88.5 76 ARG A N 1
ATOM 586 C CA . ARG A 1 76 ? 9.766 30.031 22.281 1 88.5 76 ARG A CA 1
ATOM 587 C C . ARG A 1 76 ? 9.438 28.922 23.281 1 88.5 76 ARG A C 1
ATOM 589 O O . ARG A 1 76 ? 8.461 28.188 23.109 1 88.5 76 ARG A O 1
ATOM 596 N N . ALA A 1 77 ? 10.203 28.844 24.281 1 89.31 77 ALA A N 1
ATOM 597 C CA . ALA A 1 77 ? 10.039 27.766 25.25 1 89.31 77 ALA A CA 1
ATOM 598 C C . ALA A 1 77 ? 8.656 27.781 25.875 1 89.31 77 ALA A C 1
ATOM 600 O O . ALA A 1 77 ? 8.031 26.734 26.078 1 89.31 77 ALA A O 1
ATOM 601 N N . ALA A 1 78 ? 8.133 28.922 26.141 1 89.62 78 ALA A N 1
ATOM 602 C CA . ALA A 1 78 ? 6.84 29.078 26.797 1 89.62 78 ALA A CA 1
ATOM 603 C C . ALA A 1 78 ? 5.699 28.703 25.859 1 89.62 78 ALA A C 1
ATOM 605 O O . ALA A 1 78 ? 4.641 28.25 26.312 1 89.62 78 ALA A O 1
ATOM 606 N N . ASN A 1 79 ? 5.844 28.922 24.594 1 92.31 79 ASN A N 1
ATOM 607 C CA . ASN A 1 79 ? 4.922 28.562 23.516 1 92.31 79 ASN A CA 1
ATOM 608 C C . ASN A 1 79 ? 5.668 28.141 22.25 1 92.31 79 ASN A C 1
ATOM 610 O O . ASN A 1 79 ? 6 28.984 21.422 1 92.31 79 ASN A O 1
ATOM 614 N N . PRO A 1 80 ? 5.801 26.859 22.125 1 92.94 80 PRO A N 1
ATOM 615 C CA . PRO A 1 80 ? 6.691 26.359 21.078 1 92.94 80 PRO A CA 1
ATOM 616 C C . PRO A 1 80 ? 6.168 26.641 19.672 1 92.94 80 PRO A C 1
ATOM 618 O O . PRO A 1 80 ? 6.883 26.438 18.688 1 92.94 80 PRO A O 1
ATOM 621 N N . ILE A 1 81 ? 4.949 27.172 19.516 1 91.31 81 ILE A N 1
ATOM 622 C CA . ILE A 1 81 ? 4.445 27.5 18.188 1 91.31 81 ILE A CA 1
ATOM 623 C C . ILE A 1 81 ? 4.336 29.016 18.016 1 91.31 81 ILE A C 1
ATOM 625 O O . ILE A 1 81 ? 3.955 29.5 16.953 1 91.31 81 ILE A O 1
ATOM 629 N N . GLY A 1 82 ? 4.648 29.75 19.125 1 87 82 GLY A N 1
ATOM 630 C CA . GLY A 1 82 ? 4.465 31.188 19.094 1 87 82 GLY A CA 1
ATOM 631 C C . GLY A 1 82 ? 3.01 31.609 18.984 1 87 82 GLY A C 1
ATOM 632 O O . GLY A 1 82 ? 2.145 31.031 19.656 1 87 82 GLY A O 1
ATOM 633 N N . ASN A 1 83 ? 2.809 32.719 18.266 1 82.31 83 ASN A N 1
ATOM 634 C CA . ASN A 1 83 ? 1.428 33.094 17.984 1 82.31 83 ASN A CA 1
ATOM 635 C C . ASN A 1 83 ? 0.781 32.188 16.969 1 82.31 83 ASN A C 1
ATOM 637 O O . ASN A 1 83 ? 1.367 31.891 15.914 1 82.31 83 ASN A O 1
ATOM 641 N N . PRO A 1 84 ? -0.341 31.672 17.25 1 89 84 PRO A N 1
ATOM 642 C CA . PRO A 1 84 ? -1.294 32.031 18.297 1 89 84 PRO A CA 1
ATOM 643 C C . PRO A 1 84 ? -0.976 31.344 19.625 1 89 84 PRO A C 1
ATOM 645 O O . PRO A 1 84 ? 0.082 30.734 19.781 1 89 84 PRO A O 1
ATOM 648 N N . LYS A 1 85 ? -1.9 31.625 20.594 1 89.38 85 LYS A N 1
ATOM 649 C CA . LYS A 1 85 ? -1.761 31 21.906 1 89.38 85 LYS A CA 1
ATOM 650 C C . LYS A 1 85 ? -1.752 29.469 21.781 1 89.38 85 LYS A C 1
ATOM 652 O O . LYS A 1 85 ? -2.484 28.906 20.969 1 89.38 85 LYS A O 1
ATOM 657 N N . TRP A 1 86 ? -1.049 28.859 22.75 1 92.88 86 TRP A N 1
ATOM 658 C CA . TRP A 1 86 ? -0.952 27.406 22.812 1 92.88 86 TRP A CA 1
ATOM 659 C C . TRP A 1 86 ? -2.312 26.781 23.109 1 92.88 86 TRP A C 1
ATOM 661 O O . TRP A 1 86 ? -3.045 27.25 23.984 1 92.88 86 TRP A O 1
ATOM 671 N N . PRO A 1 87 ? -2.789 25.719 22.359 1 94.5 87 PRO A N 1
ATOM 672 C CA . PRO A 1 87 ? -2.064 24.828 21.453 1 94.5 87 PRO A CA 1
ATOM 673 C C . PRO A 1 87 ? -2.229 25.203 19.984 1 94.5 87 PRO A C 1
ATOM 675 O O . PRO A 1 87 ? -1.897 24.406 19.094 1 94.5 87 PRO A O 1
ATOM 678 N N . GLY A 1 88 ? -2.76 26.406 19.703 1 93.44 88 GLY A N 1
ATOM 679 C CA . GLY A 1 88 ? -2.889 26.891 18.344 1 93.44 88 GLY A CA 1
ATOM 680 C C . GLY A 1 88 ? -4.285 26.719 17.781 1 93.44 88 GLY A C 1
ATOM 681 O O . GLY A 1 88 ? -5.223 26.406 18.516 1 93.44 88 GLY A O 1
ATOM 682 N N . GLU A 1 89 ? -4.406 27.062 16.5 1 93.56 89 GLU A N 1
ATOM 683 C CA . GLU A 1 89 ? -5.648 26.906 15.75 1 93.56 89 GLU A CA 1
ATOM 684 C C . GLU A 1 89 ? -5.578 25.688 14.828 1 93.56 89 GLU A C 1
ATOM 686 O O . GLU A 1 89 ? -5.129 25.797 13.688 1 93.56 89 GLU A O 1
ATOM 691 N N . THR A 1 90 ? -6.078 24.578 15.367 1 96.81 90 THR A N 1
ATOM 692 C CA . THR A 1 90 ? -5.973 23.312 14.656 1 96.81 90 THR A CA 1
ATOM 693 C C . THR A 1 90 ? -7.352 22.781 14.266 1 96.81 90 THR A C 1
ATOM 695 O O . THR A 1 90 ? -8.367 23.312 14.719 1 96.81 90 THR A O 1
ATOM 698 N N . SER A 1 91 ? -7.34 21.828 13.391 1 97.06 91 SER A N 1
ATOM 699 C CA . SER A 1 91 ? -8.57 21.141 13 1 97.06 91 SER A CA 1
ATOM 700 C C . SER A 1 91 ? -8.75 19.844 13.766 1 97.06 91 SER A C 1
ATOM 702 O O . SER A 1 91 ? -9.141 18.828 13.188 1 97.06 91 SER A O 1
ATOM 704 N N . THR A 1 92 ? -8.375 19.844 15.055 1 97.94 92 THR A N 1
ATOM 705 C CA . THR A 1 92 ? -8.469 18.641 15.875 1 97.94 92 THR A CA 1
ATOM 706 C C . THR A 1 92 ? -8.953 18.984 17.281 1 97.94 92 THR A C 1
ATOM 708 O O . THR A 1 92 ? -9.078 18.094 18.125 1 97.94 92 THR A O 1
ATOM 711 N N . GLY A 1 93 ? -9.211 20.234 17.625 1 95.5 93 GLY A N 1
ATOM 712 C CA . GLY A 1 93 ? -9.734 20.688 18.906 1 95.5 93 GLY A CA 1
ATOM 713 C C . GLY A 1 93 ? -8.68 20.766 19.984 1 95.5 93 GLY A C 1
ATOM 714 O O . GLY A 1 93 ? -8.992 20.75 21.172 1 95.5 93 GLY A O 1
ATOM 715 N N . GLY A 1 94 ? -7.422 20.844 19.641 1 96.81 94 GLY A N 1
ATOM 716 C CA . GLY A 1 94 ? -6.254 20.891 20.5 1 96.81 94 GLY A CA 1
ATOM 717 C C . GLY A 1 94 ? -4.949 20.656 19.766 1 96.81 94 GLY A C 1
ATOM 718 O O . GLY A 1 94 ? -4.789 21.094 18.625 1 96.81 94 GLY A O 1
ATOM 719 N N . ARG A 1 95 ? -4.035 20 20.438 1 97.31 95 ARG A N 1
ATOM 720 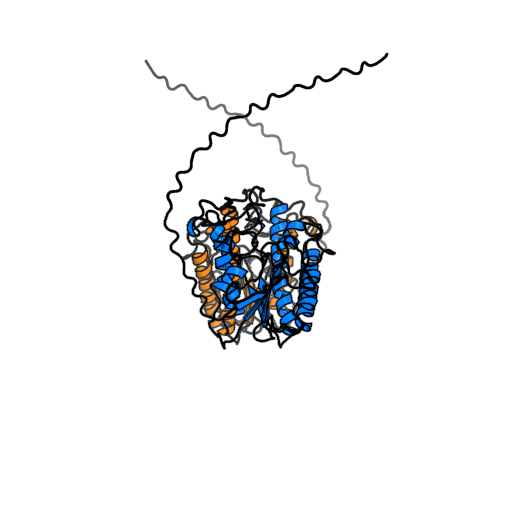C CA . ARG A 1 95 ? -2.754 19.719 19.812 1 97.31 95 ARG A CA 1
ATOM 721 C C . ARG A 1 95 ? -2.93 18.766 18.625 1 97.31 95 ARG A C 1
ATOM 723 O O . ARG A 1 95 ? -3.539 17.703 18.766 1 97.31 95 ARG A O 1
ATOM 730 N N . ASN A 1 96 ? -2.48 19.219 17.484 1 98.38 96 ASN A N 1
ATOM 731 C CA . ASN A 1 96 ? -2.346 18.266 16.391 1 98.38 96 ASN A CA 1
ATOM 732 C C . ASN A 1 96 ? -0.986 17.562 16.422 1 98.38 96 ASN A C 1
ATOM 734 O O . ASN A 1 96 ? -0.256 17.672 17.406 1 98.38 96 ASN A O 1
ATOM 738 N N . TRP A 1 97 ? -0.664 16.781 15.367 1 98.56 97 TRP A N 1
ATOM 739 C CA . TRP A 1 97 ? 0.545 15.969 15.406 1 98.56 97 TRP A CA 1
ATOM 740 C C . TRP A 1 97 ? 1.784 16.844 15.578 1 98.56 97 TRP A C 1
ATOM 742 O O . TRP A 1 97 ? 2.736 16.453 16.25 1 98.56 97 TRP A O 1
ATOM 752 N N . ILE A 1 98 ? 1.782 18.078 15.102 1 97.75 98 ILE A N 1
ATOM 753 C CA . ILE A 1 98 ? 2.879 19.016 15.312 1 97.75 98 ILE A CA 1
ATOM 754 C C . ILE A 1 98 ? 2.951 19.406 16.781 1 97.75 98 ILE A C 1
ATOM 756 O O . ILE A 1 98 ? 4.031 19.422 17.375 1 97.75 98 ILE A O 1
ATOM 760 N N . GLY A 1 99 ? 1.824 19.781 17.328 1 97.38 99 GLY A N 1
ATOM 761 C CA . GLY A 1 99 ? 1.782 20.109 18.75 1 97.38 99 GLY A CA 1
ATOM 762 C C . GLY A 1 99 ? 2.346 19.016 19.641 1 97.38 99 GLY A C 1
ATOM 763 O O . GLY A 1 99 ? 3.115 19.297 20.562 1 97.38 99 GLY A O 1
ATOM 764 N N . TYR A 1 100 ? 2.002 17.766 19.344 1 97.88 100 TYR A N 1
ATOM 765 C CA . TYR A 1 100 ? 2.506 16.656 20.141 1 97.88 100 TYR A CA 1
ATOM 766 C C . TYR A 1 100 ? 4 16.453 19.906 1 97.88 100 TYR A C 1
ATOM 768 O O . TYR A 1 100 ? 4.738 16.125 20.844 1 97.88 100 TYR A O 1
ATOM 776 N N . MET A 1 101 ? 4.449 16.656 18.719 1 96.62 101 MET A N 1
ATOM 777 C CA . MET A 1 101 ? 5.867 16.484 18.406 1 96.62 101 MET A CA 1
ATOM 778 C C . MET A 1 101 ? 6.723 17.438 19.234 1 96.62 101 MET A C 1
ATOM 780 O O . MET A 1 101 ? 7.754 17.047 19.766 1 96.62 101 MET A O 1
ATOM 784 N N . VAL A 1 102 ? 6.293 18.703 19.406 1 95.31 102 VAL A N 1
ATOM 785 C CA . VAL A 1 102 ? 7.164 19.719 19.984 1 95.31 102 VAL A CA 1
ATOM 786 C C . VAL A 1 102 ? 6.969 19.766 21.5 1 95.31 102 VAL A C 1
ATOM 788 O O . VAL A 1 102 ? 7.758 20.391 22.219 1 95.31 102 VAL A O 1
ATOM 791 N N . SER A 1 103 ? 5.98 19.078 22 1 96 103 SER A N 1
ATOM 792 C CA . SER A 1 103 ? 5.695 19.203 23.422 1 96 103 SER A CA 1
ATOM 793 C C . SER A 1 103 ? 5.867 17.875 24.156 1 96 103 SER A C 1
ATOM 795 O O . SER A 1 103 ? 6.117 17.844 25.359 1 96 103 SER A O 1
ATOM 797 N N . GLU A 1 104 ? 5.668 16.75 23.438 1 95.94 104 GLU A N 1
ATOM 798 C CA . GLU A 1 104 ? 5.641 15.453 24.094 1 95.94 104 GLU A CA 1
ATOM 799 C C . GLU A 1 104 ? 6.719 14.523 23.547 1 95.94 104 GLU A C 1
ATOM 801 O O . GLU A 1 104 ? 7.34 13.773 24.297 1 95.94 104 GLU A O 1
ATOM 806 N N . PHE A 1 105 ? 6.875 14.578 22.25 1 96.19 105 PHE A N 1
ATOM 807 C CA . PHE A 1 105 ? 7.758 13.586 21.641 1 96.19 105 PHE A CA 1
ATOM 808 C C . PHE A 1 105 ? 9.055 14.234 21.172 1 96.19 105 PHE A C 1
ATOM 810 O O . PHE A 1 105 ? 9.617 13.852 20.156 1 96.19 105 PHE A O 1
ATOM 817 N N . ASN A 1 106 ? 9.477 15.242 21.812 1 91.44 106 ASN A N 1
ATOM 818 C CA . ASN A 1 106 ? 10.758 15.883 21.562 1 91.44 106 ASN A CA 1
ATOM 819 C C . ASN A 1 106 ? 11.797 15.484 22.609 1 91.44 106 ASN A C 1
ATOM 821 O O . ASN A 1 106 ? 11.438 15.133 23.734 1 91.44 106 ASN A O 1
ATOM 825 N N . HIS A 1 107 ? 13.039 15.5 22.234 1 88.25 107 HIS A N 1
ATOM 826 C CA . HIS A 1 107 ? 14.117 15.203 23.172 1 88.25 107 HIS A CA 1
ATOM 827 C C . HIS A 1 107 ? 14.766 16.484 23.672 1 88.25 107 HIS A C 1
ATOM 829 O O . HIS A 1 107 ? 15.414 16.484 24.734 1 88.25 107 HIS A O 1
ATOM 835 N N . THR A 1 108 ? 14.742 17.516 22.922 1 90.19 108 THR A N 1
ATOM 836 C CA . THR A 1 108 ? 15.227 18.844 23.25 1 90.19 108 THR A CA 1
ATOM 837 C C . THR A 1 108 ? 14.188 19.906 22.891 1 90.19 108 THR A C 1
ATOM 839 O O . THR A 1 108 ? 13.164 19.594 22.266 1 90.19 108 THR A O 1
ATOM 842 N N . LEU A 1 109 ? 14.469 21.078 23.406 1 93.12 109 LEU A N 1
ATOM 843 C CA . LEU A 1 109 ? 13.57 22.156 23 1 93.12 109 LEU A CA 1
ATOM 844 C C . LEU A 1 109 ? 13.391 22.188 21.484 1 93.12 109 LEU A C 1
ATOM 846 O O . LEU A 1 109 ? 14.367 22.281 20.75 1 93.12 109 LEU A O 1
ATOM 850 N N . THR A 1 110 ? 12.156 21.984 21.094 1 94.62 110 THR A N 1
ATOM 851 C CA . THR A 1 110 ? 11.781 21.984 19.688 1 94.62 110 THR A CA 1
ATOM 852 C C . THR A 1 110 ? 10.719 23.047 19.406 1 94.62 110 THR A C 1
ATOM 854 O O . THR A 1 110 ? 9.688 23.094 20.078 1 94.62 110 THR A O 1
ATOM 857 N N . LEU A 1 111 ? 11.023 23.906 18.453 1 93.12 111 LEU A N 1
ATOM 858 C CA . LEU A 1 111 ? 10.117 24.984 18.078 1 93.12 111 LEU A CA 1
ATOM 859 C C . LEU A 1 111 ? 9.523 24.734 16.688 1 93.12 111 LEU A C 1
ATOM 861 O O . LEU A 1 111 ? 10.211 24.234 15.797 1 93.12 111 LEU A O 1
ATOM 865 N N . ALA A 1 112 ? 8.219 25.062 16.547 1 94.31 112 ALA A N 1
ATOM 866 C CA . ALA A 1 112 ? 7.555 24.859 15.266 1 94.31 112 ALA A CA 1
ATOM 867 C C . ALA A 1 112 ? 7.273 26.203 14.586 1 94.31 112 ALA A C 1
ATOM 869 O O . ALA A 1 112 ? 6.629 27.078 15.164 1 94.31 112 ALA A O 1
ATOM 870 N N . TYR A 1 113 ? 7.766 26.297 13.461 1 91.75 113 TYR A N 1
ATOM 871 C CA . TYR A 1 113 ? 7.418 27.391 12.555 1 91.75 113 TYR A CA 1
ATOM 872 C C . TYR A 1 113 ? 6.5 26.891 11.438 1 91.75 113 TYR A C 1
ATOM 874 O O . TYR A 1 113 ? 6.969 26.375 10.422 1 91.75 113 TYR A O 1
ATOM 882 N N . GLY A 1 114 ? 5.195 27.094 11.648 1 93.5 114 GLY A N 1
ATOM 883 C CA . GLY A 1 114 ? 4.195 26.469 10.797 1 93.5 114 GLY A CA 1
ATOM 884 C C . GLY A 1 114 ? 3.83 27.312 9.594 1 93.5 114 GLY A C 1
ATOM 885 O O . GLY A 1 114 ? 3.648 28.531 9.719 1 93.5 114 GLY A O 1
ATOM 886 N N . PHE A 1 115 ? 3.662 26.641 8.445 1 93.69 115 PHE A N 1
ATOM 887 C CA . PHE A 1 115 ? 3.309 27.344 7.219 1 93.69 115 PHE A CA 1
ATOM 888 C C . PHE A 1 115 ? 2.08 26.719 6.574 1 93.69 115 PHE A C 1
ATOM 890 O O . PHE A 1 115 ? 1.564 27.234 5.578 1 93.69 115 PHE A O 1
ATOM 897 N N . ALA A 1 116 ? 1.6 25.656 7.191 1 95.88 116 ALA A N 1
ATOM 898 C CA . ALA A 1 116 ? 0.451 24.938 6.641 1 95.88 116 ALA A CA 1
ATOM 899 C C . ALA A 1 116 ? -0.795 25.812 6.641 1 95.88 116 ALA A C 1
ATOM 901 O O . ALA A 1 116 ? -0.965 26.656 7.52 1 95.88 116 ALA A O 1
ATOM 902 N N . SER A 1 117 ? -1.629 25.562 5.668 1 94.75 117 SER A N 1
ATOM 903 C CA . SER A 1 117 ? -2.865 26.328 5.492 1 94.75 117 SER A CA 1
ATOM 904 C C . SER A 1 117 ? -4.039 25.391 5.191 1 94.75 117 SER A C 1
ATOM 906 O O . SER A 1 117 ? -3.924 24.484 4.375 1 94.75 117 SER A O 1
ATOM 908 N N . SER A 1 118 ? -5.18 25.734 5.836 1 95.44 118 SER A N 1
ATOM 909 C CA . SER A 1 118 ? -6.367 24.922 5.605 1 95.44 118 SER A CA 1
ATOM 910 C C . SER A 1 118 ? -6.773 24.938 4.137 1 95.44 118 SER A C 1
ATOM 912 O O . SER A 1 118 ? -6.789 25.984 3.502 1 95.44 118 SER A O 1
ATOM 914 N N . GLY A 1 119 ? -7.078 23.734 3.615 1 96.56 119 GLY A N 1
ATOM 915 C CA . GLY A 1 119 ? -7.586 23.609 2.256 1 96.56 119 GLY A CA 1
ATOM 916 C C . GLY A 1 119 ? -6.488 23.547 1.212 1 96.56 119 GLY A C 1
ATOM 917 O O . GLY A 1 119 ? -6.758 23.297 0.037 1 96.56 119 GLY A O 1
ATOM 918 N N . ALA A 1 120 ? -5.242 23.672 1.637 1 97.69 120 ALA A N 1
ATOM 919 C CA . ALA A 1 120 ? -4.113 23.781 0.712 1 97.69 120 ALA A CA 1
ATOM 920 C C . ALA A 1 120 ? -3.93 22.484 -0.08 1 97.69 120 ALA A C 1
ATOM 922 O O . ALA A 1 120 ? -4.211 21.391 0.424 1 97.69 120 ALA A O 1
ATOM 923 N N . VAL A 1 121 ? -3.482 22.625 -1.304 1 98.75 121 VAL A N 1
ATOM 924 C CA . VAL A 1 121 ? -3.037 21.562 -2.188 1 98.75 121 VAL A CA 1
ATOM 925 C C . VAL A 1 121 ? -1.588 21.797 -2.605 1 98.75 121 VAL A C 1
ATOM 927 O O . VAL A 1 121 ? -0.978 22.797 -2.203 1 98.75 121 VAL A O 1
ATOM 930 N N . VAL A 1 122 ? -1.056 20.828 -3.326 1 98.88 122 VAL A N 1
ATOM 931 C CA . VAL A 1 122 ? 0.332 20.969 -3.758 1 98.88 122 VAL A CA 1
ATOM 932 C C . VAL A 1 122 ? 0.454 22.125 -4.746 1 98.88 122 VAL A C 1
ATOM 934 O O . VAL A 1 122 ? 1.221 23.062 -4.52 1 98.88 122 VAL A O 1
ATOM 937 N N . ASP A 1 123 ? -0.308 22.109 -5.746 1 98.75 123 ASP A N 1
ATOM 938 C CA . ASP A 1 123 ? -0.285 23.078 -6.836 1 98.75 123 ASP A CA 1
ATOM 939 C C . ASP A 1 123 ? -1.698 23.391 -7.32 1 98.75 123 ASP A C 1
ATOM 941 O O . ASP A 1 123 ? -2.355 22.547 -7.93 1 98.75 123 ASP A O 1
ATOM 945 N N . PRO A 1 124 ? -2.098 24.688 -7.141 1 98.12 124 PRO A N 1
ATOM 946 C CA . PRO A 1 124 ? -3.457 25.047 -7.547 1 98.12 124 PRO A CA 1
ATOM 947 C C . PRO A 1 124 ? -3.684 24.922 -9.047 1 98.12 124 PRO A C 1
ATOM 949 O O . PRO A 1 124 ? -4.828 24.922 -9.508 1 98.12 124 PRO A O 1
ATOM 952 N N . ARG A 1 125 ? -2.635 24.812 -9.898 1 97.88 125 ARG A N 1
ATOM 953 C CA . ARG A 1 125 ? -2.766 24.641 -11.344 1 97.88 125 ARG A CA 1
ATOM 954 C C . ARG A 1 125 ? -3.197 23.219 -11.68 1 97.88 125 ARG A C 1
ATOM 956 O O . ARG A 1 125 ? -3.699 22.953 -12.773 1 97.88 125 ARG A O 1
ATOM 963 N N . LEU A 1 126 ? -3 22.234 -10.727 1 98.56 126 LEU A N 1
ATOM 964 C CA . LEU A 1 126 ? -3.357 20.844 -10.938 1 98.56 126 LEU A CA 1
ATOM 965 C C . LEU A 1 126 ? -4.656 20.5 -10.227 1 98.56 126 LEU A C 1
ATOM 967 O O . LEU A 1 126 ? -5.527 19.828 -10.797 1 98.56 126 LEU A O 1
ATOM 971 N N . VAL A 1 127 ? -4.797 20.859 -8.992 1 98.38 127 VAL A N 1
ATOM 972 C CA . VAL A 1 127 ? -5.996 20.672 -8.188 1 98.38 127 VAL A CA 1
ATOM 973 C C . VAL A 1 127 ? -6.383 21.984 -7.52 1 98.38 127 VAL A C 1
ATOM 975 O O . VAL A 1 127 ? -5.562 22.609 -6.836 1 98.38 127 VAL A O 1
ATOM 978 N N . LYS A 1 128 ? -7.609 22.438 -7.688 1 97 128 LYS A N 1
ATOM 979 C CA . LYS A 1 128 ? -8.07 23.688 -7.082 1 97 128 LYS A CA 1
ATOM 980 C C . LYS A 1 128 ? -8.297 23.516 -5.582 1 97 128 LYS A C 1
ATOM 982 O O . LYS A 1 128 ? -9.023 22.609 -5.156 1 97 128 LYS A O 1
ATOM 987 N N . PRO A 1 129 ? -7.609 24.344 -4.762 1 96.88 129 PRO A N 1
ATOM 988 C CA . PRO A 1 129 ? -7.824 24.266 -3.316 1 96.88 129 PRO A CA 1
ATOM 989 C C . PRO A 1 129 ? -9.219 24.719 -2.902 1 96.88 129 PRO A C 1
ATOM 991 O O . PRO A 1 129 ? -9.922 25.375 -3.68 1 96.88 129 PRO A O 1
ATOM 994 N N . ASN A 1 130 ? -9.633 24.328 -1.745 1 92.5 130 ASN A N 1
ATOM 995 C CA . ASN A 1 130 ? -10.883 24.766 -1.127 1 92.5 130 ASN A CA 1
ATOM 996 C C . ASN A 1 130 ? -10.703 25.047 0.36 1 92.5 130 ASN A C 1
ATOM 998 O O . ASN A 1 130 ? -10.547 24.125 1.163 1 92.5 130 ASN A O 1
ATOM 1002 N N . PRO A 1 131 ? -10.602 26.312 0.736 1 91.38 131 PRO A N 1
ATOM 1003 C CA . PRO A 1 131 ? -11.039 27.438 -0.081 1 91.38 131 PRO A CA 1
ATOM 1004 C C . PRO A 1 131 ? -9.992 27.859 -1.116 1 91.38 131 PRO A C 1
ATOM 1006 O O . PRO A 1 131 ? -8.812 27.531 -0.975 1 91.38 131 PRO A O 1
ATOM 1009 N N . TYR A 1 132 ? -10.414 28.656 -2.021 1 89.12 132 TYR A N 1
ATOM 1010 C CA . TYR A 1 132 ? -9.586 29 -3.172 1 89.12 132 TYR A CA 1
ATOM 1011 C C . TYR A 1 132 ? -8.391 29.844 -2.75 1 89.12 132 TYR A C 1
ATOM 1013 O O . TYR A 1 132 ? -7.379 29.891 -3.451 1 89.12 132 TYR A O 1
ATOM 1021 N N . TYR A 1 133 ? -8.414 30.484 -1.612 1 86.25 133 TYR A N 1
ATOM 1022 C CA . TYR A 1 133 ? -7.359 31.391 -1.19 1 86.25 133 TYR A CA 1
ATOM 1023 C C . TYR A 1 133 ? -6.383 30.703 -0.244 1 86.25 133 TYR A C 1
ATOM 1025 O O . TYR A 1 133 ? -5.543 31.359 0.374 1 86.25 133 TYR A O 1
ATOM 1033 N N . ALA A 1 134 ? -6.59 29.359 -0.117 1 92.75 134 ALA A N 1
ATOM 1034 C CA . ALA A 1 134 ? -5.641 28.625 0.718 1 92.75 134 ALA A CA 1
ATOM 1035 C C . ALA A 1 134 ? -4.211 28.828 0.222 1 92.75 134 ALA A C 1
ATOM 1037 O O . ALA A 1 134 ? -3.963 28.828 -0.985 1 92.75 134 ALA A O 1
ATOM 1038 N N . TYR A 1 135 ? -3.256 29.031 1.124 1 93.62 135 TYR A N 1
ATOM 1039 C CA . TYR A 1 135 ? -1.844 29.094 0.761 1 93.62 135 TYR A CA 1
ATOM 1040 C C . TYR A 1 135 ? -1.317 27.703 0.423 1 93.62 135 TYR A C 1
ATOM 1042 O O . TYR A 1 135 ? -1.04 26.891 1.319 1 93.62 135 TYR A O 1
ATOM 1050 N N . CYS A 1 136 ? -1.135 27.5 -0.859 1 97.44 136 CYS A N 1
ATOM 1051 C CA . CYS A 1 136 ? -0.651 26.203 -1.316 1 97.44 136 CYS A CA 1
ATOM 1052 C C . CYS A 1 136 ? 0.865 26.109 -1.187 1 97.44 136 CYS A C 1
ATOM 1054 O O . CYS A 1 136 ? 1.498 26.984 -0.601 1 97.44 136 CYS A O 1
ATOM 1056 N N . PHE A 1 137 ? 1.437 24.984 -1.58 1 98.31 137 PHE A N 1
ATOM 1057 C CA . PHE A 1 137 ? 2.801 24.656 -1.188 1 98.31 137 PHE A CA 1
ATOM 1058 C C . PHE A 1 137 ? 3.77 25.75 -1.626 1 98.31 137 PHE A C 1
ATOM 1060 O O . PHE A 1 137 ? 4.629 26.172 -0.85 1 98.31 137 PHE A O 1
ATOM 1067 N N . GLN A 1 138 ? 3.66 26.281 -2.842 1 97 138 GLN A N 1
ATOM 1068 C CA . GLN A 1 138 ? 4.562 27.328 -3.312 1 97 138 GLN A CA 1
ATOM 1069 C C . GLN A 1 138 ? 4.453 28.578 -2.443 1 97 138 GLN A C 1
ATOM 1071 O O . GLN A 1 138 ? 5.457 29.234 -2.166 1 97 138 GLN A O 1
ATOM 1076 N N . ASP A 1 139 ? 3.234 28.891 -2.068 1 94.69 139 ASP A N 1
ATOM 1077 C CA . ASP A 1 139 ? 3.031 30.031 -1.174 1 94.69 139 ASP A CA 1
ATOM 1078 C C . ASP A 1 139 ? 3.717 29.797 0.171 1 94.69 139 ASP A C 1
ATOM 1080 O O . ASP A 1 139 ? 4.309 30.719 0.738 1 94.69 139 ASP A O 1
ATOM 1084 N N . GLN A 1 140 ? 3.605 28.578 0.646 1 95.62 140 GLN A N 1
ATOM 1085 C CA . GLN A 1 140 ? 4.199 28.234 1.936 1 95.62 140 GLN A CA 1
ATOM 1086 C C . GLN A 1 140 ? 5.723 28.312 1.877 1 95.62 140 GLN A C 1
ATOM 1088 O O . GLN A 1 140 ? 6.363 28.812 2.805 1 95.62 140 GLN A O 1
ATOM 1093 N N . ILE A 1 141 ? 6.305 27.922 0.773 1 96.5 141 ILE A N 1
ATOM 1094 C CA . ILE A 1 141 ? 7.746 28.016 0.573 1 96.5 141 ILE A CA 1
ATOM 1095 C C . ILE A 1 141 ? 8.164 29.484 0.475 1 96.5 141 ILE A C 1
ATOM 1097 O O . ILE A 1 141 ? 9.18 29.891 1.047 1 96.5 141 ILE A O 1
ATOM 1101 N N . LYS A 1 142 ? 7.383 30.25 -0.216 1 93.75 142 LYS A N 1
ATOM 1102 C CA . LYS A 1 142 ? 7.664 31.672 -0.314 1 93.75 142 LYS A CA 1
ATOM 1103 C C . LYS A 1 142 ? 7.66 32.344 1.063 1 93.75 142 LYS A C 1
ATOM 1105 O O . LYS A 1 142 ? 8.531 33.156 1.37 1 93.75 142 LYS A O 1
ATOM 1110 N N . HIS A 1 143 ? 6.727 31.969 1.84 1 91.06 143 HIS A N 1
ATOM 1111 C CA . HIS A 1 143 ? 6.648 32.531 3.188 1 91.06 143 HIS A CA 1
ATOM 1112 C C . HIS A 1 143 ? 7.84 32.094 4.031 1 91.06 143 HIS A C 1
ATOM 1114 O O . HIS A 1 143 ? 8.406 32.875 4.777 1 91.06 143 HIS A O 1
ATOM 1120 N N . PHE A 1 144 ? 8.164 30.844 3.941 1 93.19 144 PHE A N 1
ATOM 1121 C CA . PHE A 1 144 ? 9.367 30.359 4.613 1 93.19 144 PHE A CA 1
ATOM 1122 C C . PHE A 1 144 ? 10.586 31.172 4.184 1 93.19 144 PHE A C 1
ATOM 1124 O O . PHE A 1 144 ? 11.359 31.625 5.027 1 93.19 144 PHE A O 1
ATOM 1131 N N . ASN A 1 145 ? 10.773 31.344 2.898 1 93 145 ASN A N 1
ATOM 1132 C CA . ASN A 1 145 ? 11.914 32.031 2.328 1 93 145 ASN A CA 1
ATOM 1133 C C . ASN A 1 145 ? 11.992 33.5 2.812 1 93 145 ASN A C 1
ATOM 1135 O O . ASN A 1 145 ? 13.055 33.969 3.219 1 93 145 ASN A O 1
ATOM 1139 N N . MET A 1 146 ? 10.891 34.094 2.867 1 89.31 146 MET A N 1
ATOM 1140 C CA . MET A 1 146 ? 10.844 35.5 3.236 1 89.31 146 MET A CA 1
ATOM 1141 C C . MET A 1 146 ? 11.008 35.688 4.742 1 89.31 146 MET A C 1
ATOM 1143 O O . MET A 1 146 ? 11.555 36.688 5.199 1 89.31 146 MET A O 1
ATOM 1147 N N . SER A 1 147 ? 10.625 34.656 5.457 1 87.69 147 SER A N 1
ATOM 1148 C CA . SER A 1 147 ? 10.539 34.844 6.902 1 87.69 147 SER A CA 1
ATOM 1149 C C . SER A 1 147 ? 11.773 34.312 7.613 1 87.69 147 SER A C 1
ATOM 1151 O O . SER A 1 147 ? 12.336 34.969 8.484 1 87.69 147 SER A O 1
ATOM 1153 N N . ILE A 1 148 ? 12.188 33.094 7.23 1 89.31 148 ILE A N 1
ATOM 1154 C CA . ILE A 1 148 ? 13.148 32.531 8.172 1 89.31 148 ILE A CA 1
ATOM 1155 C C . ILE A 1 148 ? 14.273 31.844 7.414 1 89.31 148 ILE A C 1
ATOM 1157 O O . ILE A 1 148 ? 15.219 31.344 8.016 1 89.31 148 ILE A O 1
ATOM 1161 N N . SER A 1 149 ? 14.203 31.875 6.105 1 92.19 149 SER A N 1
ATOM 1162 C CA . SER A 1 149 ? 15.25 31.156 5.387 1 92.19 149 SER A CA 1
ATOM 1163 C C . SER A 1 149 ? 16.625 31.781 5.641 1 92.19 149 SER A C 1
ATOM 1165 O O . SER A 1 149 ? 17.641 31.094 5.547 1 92.19 149 SER A O 1
ATOM 1167 N N . HIS A 1 150 ? 16.688 33.062 5.953 1 90.94 150 HIS A N 1
ATOM 1168 C CA . HIS A 1 150 ? 17.938 33.781 6.219 1 90.94 150 HIS A CA 1
ATOM 1169 C C . HIS A 1 150 ? 18.406 33.562 7.656 1 90.94 150 HIS A C 1
ATOM 1171 O O . HIS A 1 150 ? 19.406 34.125 8.086 1 90.94 150 HIS A O 1
ATOM 1177 N N . ARG A 1 151 ? 17.703 32.781 8.453 1 90.12 151 ARG A N 1
ATOM 1178 C CA . ARG A 1 151 ? 18.094 32.344 9.781 1 90.12 151 ARG A CA 1
ATOM 1179 C C . ARG A 1 151 ? 18.234 33.5 10.742 1 90.12 151 ARG A C 1
ATOM 1181 O O . ARG A 1 151 ? 19.281 33.688 11.344 1 90.12 151 ARG A O 1
ATOM 1188 N N . PRO A 1 152 ? 17.188 34.25 10.867 1 86.88 152 PRO A N 1
ATOM 1189 C CA . PRO A 1 152 ? 17.25 35.344 11.812 1 86.88 152 PRO A CA 1
ATOM 1190 C C . PRO A 1 152 ? 17.516 34.906 13.25 1 86.88 152 PRO A C 1
ATOM 1192 O O . PRO A 1 152 ? 17.359 33.719 13.555 1 86.88 152 PRO A O 1
ATOM 1195 N N . ASP A 1 153 ? 17.812 35.75 14.141 1 83.5 153 ASP A N 1
ATOM 1196 C CA . ASP A 1 153 ? 18.172 35.469 15.523 1 83.5 153 ASP A CA 1
ATOM 1197 C C . ASP A 1 153 ? 17.031 34.719 16.234 1 83.5 153 ASP A C 1
ATOM 1199 O O . ASP A 1 153 ? 17.266 33.875 17.094 1 83.5 153 ASP A O 1
ATOM 1203 N N . TYR A 1 154 ? 15.82 34.969 15.797 1 80.12 154 TYR A N 1
ATOM 1204 C CA . TYR A 1 154 ? 14.672 34.344 16.469 1 80.12 154 TYR A CA 1
ATOM 1205 C C . TYR A 1 154 ? 14.352 33 15.891 1 80.12 154 TYR A C 1
ATOM 1207 O O . TYR A 1 154 ? 13.492 32.281 16.406 1 80.12 154 TYR A O 1
ATOM 1215 N N . ALA A 1 155 ? 15 32.656 14.805 1 87 155 ALA A N 1
ATOM 1216 C CA . ALA A 1 155 ? 14.891 31.359 14.172 1 87 155 ALA A CA 1
ATOM 1217 C C . ALA A 1 155 ? 16.25 30.875 13.656 1 87 155 ALA A C 1
ATOM 1219 O O . ALA A 1 155 ? 16.438 30.734 12.445 1 87 155 ALA A O 1
ATOM 1220 N N . PRO A 1 156 ? 17.156 30.531 14.625 1 88.25 156 PRO A N 1
ATOM 1221 C CA . PRO A 1 156 ? 18.531 30.203 14.227 1 88.25 156 PRO A CA 1
ATOM 1222 C C . PRO A 1 156 ? 18.688 28.734 13.836 1 88.25 156 PRO A C 1
ATOM 1224 O O . PRO A 1 156 ? 19.547 28.031 14.375 1 88.25 156 PRO A O 1
ATOM 1227 N N . TRP A 1 157 ? 17.875 28.375 12.867 1 92.06 157 TRP A N 1
ATOM 1228 C CA . TRP A 1 157 ? 17.906 26.984 12.438 1 92.06 157 TRP A CA 1
ATOM 1229 C C . TRP A 1 157 ? 19.094 26.734 11.516 1 92.06 157 TRP A C 1
ATOM 1231 O O . TRP A 1 157 ? 19.688 27.672 10.992 1 92.06 157 TRP A O 1
ATOM 1241 N N . ASN A 1 158 ? 19.531 25.453 11.43 1 93.75 158 ASN A N 1
ATOM 1242 C CA . ASN A 1 158 ? 20.516 25 10.453 1 93.75 158 ASN A CA 1
ATOM 1243 C C . ASN A 1 158 ? 20.172 23.625 9.898 1 93.75 158 ASN A C 1
ATOM 1245 O O . ASN A 1 158 ? 19.125 23.062 10.234 1 93.75 158 ASN A O 1
ATOM 1249 N N . ALA A 1 159 ? 20.969 23.094 9.055 1 93.56 159 ALA A N 1
ATOM 1250 C CA . ALA A 1 159 ? 20.719 21.844 8.336 1 93.56 159 ALA A CA 1
ATOM 1251 C C . ALA A 1 159 ? 20.625 20.672 9.297 1 93.56 159 ALA A C 1
ATOM 1253 O O . ALA A 1 159 ? 19.938 19.672 9.016 1 93.56 159 ALA A O 1
ATOM 1254 N N . ASP A 1 160 ? 21.188 20.812 10.453 1 92 160 ASP A N 1
ATOM 1255 C CA . ASP A 1 160 ? 21.297 19.672 11.359 1 92 160 ASP A CA 1
ATOM 1256 C C . ASP A 1 160 ? 20.156 19.656 12.375 1 92 160 ASP A C 1
ATOM 1258 O O . ASP A 1 160 ? 19.859 18.625 12.977 1 92 160 ASP A O 1
ATOM 1262 N N . ASN A 1 161 ? 19.516 20.812 12.531 1 93.38 161 ASN A N 1
ATOM 1263 C CA . ASN A 1 161 ? 18.562 20.844 13.625 1 93.38 161 ASN A CA 1
ATOM 1264 C C . ASN A 1 161 ? 17.156 21.172 13.125 1 93.38 161 ASN A C 1
ATOM 1266 O O . ASN A 1 161 ? 16.234 21.391 13.922 1 93.38 161 ASN A O 1
ATOM 1270 N N . ALA A 1 162 ? 17 21.281 11.828 1 95.69 162 ALA A N 1
ATOM 1271 C CA . ALA A 1 162 ? 15.695 21.641 11.266 1 95.69 162 ALA A CA 1
ATOM 1272 C C . ALA A 1 162 ? 15.117 20.5 10.445 1 95.69 162 ALA A C 1
ATOM 1274 O O . ALA A 1 162 ? 15.836 19.844 9.688 1 95.69 162 ALA A O 1
ATOM 1275 N N . VAL A 1 163 ? 13.828 20.25 10.656 1 96.94 163 VAL A N 1
ATOM 1276 C CA . VAL A 1 163 ? 13.086 19.266 9.891 1 96.94 163 VAL A CA 1
ATOM 1277 C C . VAL A 1 163 ? 11.953 19.953 9.117 1 96.94 163 VAL A C 1
ATOM 1279 O O . VAL A 1 163 ? 11.195 20.734 9.688 1 96.94 163 VAL A O 1
ATOM 1282 N N . ALA A 1 164 ? 11.945 19.75 7.852 1 98.12 164 ALA A N 1
ATOM 1283 C CA . ALA A 1 164 ? 10.75 20.078 7.078 1 98.12 164 ALA A CA 1
ATOM 1284 C C . ALA A 1 164 ? 9.75 18.938 7.09 1 98.12 164 ALA A C 1
ATOM 1286 O O . ALA A 1 164 ? 9.953 17.922 6.43 1 98.12 164 ALA A O 1
ATOM 1287 N N . ALA A 1 165 ? 8.711 19.062 7.812 1 98.12 165 ALA A N 1
ATOM 1288 C CA . ALA A 1 165 ? 7.617 18.094 7.82 1 98.12 165 ALA A CA 1
ATOM 1289 C C . ALA A 1 165 ? 6.543 18.469 6.809 1 98.12 165 ALA A C 1
ATOM 1291 O O . ALA A 1 165 ? 5.84 19.469 6.98 1 98.12 165 ALA A O 1
ATOM 1292 N N . ILE A 1 166 ? 6.375 17.672 5.789 1 98.81 166 ILE A N 1
ATOM 1293 C CA . ILE A 1 166 ? 5.555 18.031 4.637 1 98.81 166 ILE A CA 1
ATOM 1294 C C . ILE A 1 166 ? 4.398 17.047 4.504 1 98.81 166 ILE A C 1
ATOM 1296 O O . ILE A 1 166 ? 4.609 15.859 4.262 1 98.81 166 ILE A O 1
ATOM 1300 N N . TRP A 1 167 ? 3.166 17.531 4.684 1 98.81 167 TRP A N 1
ATOM 1301 C CA . TRP A 1 167 ? 2.008 16.656 4.566 1 98.81 167 TRP A CA 1
ATOM 1302 C C . TRP A 1 167 ? 0.94 17.281 3.67 1 98.81 167 TRP A C 1
ATOM 1304 O O . TRP A 1 167 ? 0.069 18.016 4.145 1 98.81 167 TRP A O 1
ATOM 1314 N N . PHE A 1 168 ? 1.043 17 2.387 1 98.81 168 PHE A N 1
ATOM 1315 C CA . PHE A 1 168 ? 0.024 17.281 1.382 1 98.81 168 PHE A CA 1
ATOM 1316 C C . PHE A 1 168 ? -0.611 15.984 0.882 1 98.81 168 PHE A C 1
ATOM 1318 O O . PHE A 1 168 ? -0.255 14.898 1.337 1 98.81 168 PHE A O 1
ATOM 1325 N N . GLY A 1 169 ? -1.575 16.125 -0.017 1 98.75 169 GLY A N 1
ATOM 1326 C CA . GLY A 1 169 ? -2.193 14.953 -0.625 1 98.75 169 GLY A CA 1
ATOM 1327 C C . GLY A 1 169 ? -3.645 14.773 -0.221 1 98.75 169 GLY A C 1
ATOM 1328 O O . GLY A 1 169 ? -4.473 14.352 -1.033 1 98.75 169 GLY A O 1
ATOM 1329 N N . VAL A 1 170 ? -3.99 15.062 1.064 1 98.56 170 VAL A N 1
ATOM 1330 C CA . VAL A 1 170 ? -5.348 14.844 1.549 1 98.56 170 VAL A CA 1
ATOM 1331 C C . VAL A 1 170 ? -6.34 15.602 0.671 1 98.56 170 VAL A C 1
ATOM 1333 O O . VAL A 1 170 ? -7.254 15.008 0.099 1 98.56 170 VAL A O 1
ATOM 1336 N N . ASN A 1 171 ? -6.125 16.875 0.519 1 98.56 171 ASN A N 1
ATOM 1337 C CA . ASN A 1 171 ? -7.02 17.688 -0.3 1 98.56 171 ASN A CA 1
ATOM 1338 C C . ASN A 1 171 ? -6.809 17.422 -1.788 1 98.56 171 ASN A C 1
ATOM 1340 O O . ASN A 1 171 ? -7.758 17.469 -2.572 1 98.56 171 ASN A O 1
ATOM 1344 N N . ASP A 1 172 ? -5.516 17.125 -2.217 1 98.81 172 ASP A N 1
ATOM 1345 C CA . ASP A 1 172 ? -5.219 16.828 -3.617 1 98.81 172 ASP A CA 1
ATOM 1346 C C . ASP A 1 172 ? -6.02 15.625 -4.109 1 98.81 172 ASP A C 1
ATOM 1348 O O . ASP A 1 172 ? -6.57 15.648 -5.215 1 98.81 172 ASP A O 1
ATOM 1352 N N . VAL A 1 173 ? -6.16 14.625 -3.26 1 98.69 173 VAL A N 1
ATOM 1353 C CA . VAL A 1 173 ? -6.883 13.406 -3.604 1 98.69 173 VAL A CA 1
ATOM 1354 C C . VAL A 1 173 ? -8.383 13.633 -3.449 1 98.69 173 VAL A C 1
ATOM 1356 O O . VAL A 1 173 ? -9.148 13.398 -4.387 1 98.69 173 VAL A O 1
ATOM 1359 N N . ARG A 1 174 ? -8.812 14.156 -2.326 1 97 174 ARG A N 1
ATOM 1360 C CA . ARG A 1 174 ? -10.227 14.281 -1.987 1 97 174 ARG A CA 1
ATOM 1361 C C . ARG A 1 174 ? -10.953 15.156 -3.002 1 97 174 ARG A C 1
ATOM 1363 O O . ARG A 1 174 ? -12.109 14.891 -3.342 1 97 174 ARG A O 1
ATOM 1370 N N . LEU A 1 175 ? -10.281 16.141 -3.525 1 97.06 175 LEU A N 1
ATOM 1371 C CA . LEU A 1 175 ? -10.953 17.141 -4.352 1 97.06 175 LEU A CA 1
ATOM 1372 C C . LEU A 1 175 ? -10.898 16.75 -5.824 1 97.06 175 LEU A C 1
ATOM 1374 O O . LEU A 1 175 ? -11.586 17.344 -6.656 1 97.06 175 LEU A O 1
ATOM 1378 N N . SER A 1 176 ? -10.164 15.609 -6.164 1 97.5 176 SER A N 1
ATOM 1379 C CA . SER A 1 176 ? -9.977 15.383 -7.594 1 97.5 176 SER A CA 1
ATOM 1380 C C . SER A 1 176 ? -10.195 13.922 -7.961 1 97.5 176 SER A C 1
ATOM 1382 O O . SER A 1 176 ? -10.172 13.562 -9.141 1 97.5 176 SER A O 1
ATOM 1384 N N . PHE A 1 177 ? -10.484 13.031 -7.09 1 94.94 177 PHE A N 1
ATOM 1385 C CA . PHE A 1 177 ? -10.391 11.586 -7.297 1 94.94 177 PHE A CA 1
ATOM 1386 C C . PHE A 1 177 ? -11.422 11.125 -8.312 1 94.94 177 PHE A C 1
ATOM 1388 O O . PHE A 1 177 ? -11.336 10.008 -8.836 1 94.94 177 PHE A O 1
ATOM 1395 N N . THR A 1 178 ? -12.398 11.961 -8.641 1 91.44 178 THR A N 1
ATOM 1396 C CA . THR A 1 178 ? -13.43 11.562 -9.602 1 91.44 178 THR A CA 1
ATOM 1397 C C . THR A 1 178 ? -13.102 12.078 -10.992 1 91.44 178 THR A C 1
ATOM 1399 O O . THR A 1 178 ? -13.859 11.859 -11.938 1 91.44 178 THR A O 1
ATOM 1402 N N . GLU A 1 179 ? -11.984 12.812 -11.109 1 91.31 179 GLU A N 1
ATOM 1403 C CA . GLU A 1 179 ? -11.586 13.352 -12.406 1 91.31 179 GLU A CA 1
ATOM 1404 C C . GLU A 1 179 ? -11.102 12.242 -13.336 1 91.31 179 GLU A C 1
ATOM 1406 O O . GLU A 1 179 ? -10.539 11.242 -12.875 1 91.31 179 GLU A O 1
ATOM 1411 N N . ASN A 1 180 ? -11.352 12.508 -14.633 1 89.75 180 ASN A N 1
ATOM 1412 C CA . ASN A 1 180 ? -10.758 11.625 -15.625 1 89.75 180 ASN A CA 1
ATOM 1413 C C . ASN A 1 180 ? -9.234 11.695 -15.602 1 89.75 180 ASN A C 1
ATOM 1415 O O . ASN A 1 180 ? -8.664 12.773 -15.445 1 89.75 180 ASN A O 1
ATOM 1419 N N . GLY A 1 181 ? -8.586 10.547 -15.734 1 94 181 GLY A N 1
ATOM 1420 C CA . GLY A 1 181 ? -7.133 10.516 -15.75 1 94 181 GLY A CA 1
ATOM 1421 C C . GLY A 1 181 ? -6.52 10.688 -14.375 1 94 181 GLY A C 1
ATOM 1422 O O . GLY A 1 181 ? -5.508 11.383 -14.227 1 94 181 GLY A O 1
ATOM 1423 N N . ILE A 1 182 ? -7.156 10.172 -13.406 1 95.62 182 ILE A N 1
ATOM 1424 C CA . ILE A 1 182 ? -6.785 10.398 -12.016 1 95.62 182 ILE A CA 1
ATOM 1425 C C . ILE A 1 182 ? -5.375 9.883 -11.766 1 95.62 182 ILE A C 1
ATOM 1427 O O . ILE A 1 182 ? -4.613 10.477 -11 1 95.62 182 ILE A O 1
ATOM 1431 N N . LYS A 1 183 ? -4.957 8.805 -12.406 1 95.81 183 LYS A N 1
ATOM 1432 C CA . LYS A 1 183 ? -3.596 8.297 -12.25 1 95.81 183 LYS A CA 1
ATOM 1433 C C . LYS A 1 183 ? -2.57 9.344 -12.688 1 95.81 183 LYS A C 1
ATOM 1435 O O . LYS A 1 183 ? -1.63 9.641 -11.953 1 95.81 183 LYS A O 1
ATOM 1440 N N . LYS A 1 184 ? -2.756 9.844 -13.883 1 97.19 184 LYS A N 1
ATOM 1441 C CA . LYS A 1 184 ? -1.854 10.859 -14.422 1 97.19 184 LYS A CA 1
ATOM 1442 C C . LYS A 1 184 ? -1.834 12.102 -13.539 1 97.19 184 LYS A C 1
ATOM 1444 O O . LYS A 1 184 ? -0.772 12.68 -13.289 1 97.19 184 LYS A O 1
ATOM 1449 N N . LEU A 1 185 ? -2.984 12.492 -13.07 1 98.38 185 LEU A N 1
ATOM 1450 C CA . LEU A 1 185 ? -3.086 13.688 -12.242 1 98.38 185 LEU A CA 1
ATOM 1451 C C . LEU A 1 185 ? -2.354 13.5 -10.922 1 98.38 185 LEU A C 1
ATOM 1453 O O . LEU A 1 185 ? -1.618 14.383 -10.477 1 98.38 185 LEU A O 1
ATOM 1457 N N . MET A 1 186 ? -2.531 12.312 -10.258 1 98.5 186 MET A N 1
ATOM 1458 C CA . MET A 1 186 ? -1.844 12.047 -8.992 1 98.5 186 MET A CA 1
ATOM 1459 C C . MET A 1 186 ? -0.332 12.023 -9.195 1 98.5 186 MET A C 1
ATOM 1461 O O . MET A 1 186 ? 0.412 12.594 -8.398 1 98.5 186 MET A O 1
ATOM 1465 N N . LYS A 1 187 ? 0.109 11.406 -10.25 1 98.44 187 LYS A N 1
ATOM 1466 C CA . LYS A 1 187 ? 1.54 11.344 -10.531 1 98.44 187 LYS A CA 1
ATOM 1467 C C . LYS A 1 187 ? 2.115 12.734 -10.773 1 98.44 187 LYS A C 1
ATOM 1469 O O . LYS A 1 187 ? 3.182 13.07 -10.258 1 98.44 187 LYS A O 1
ATOM 1474 N N . ALA A 1 188 ? 1.393 13.531 -11.539 1 98.69 188 ALA A N 1
ATOM 1475 C CA . ALA A 1 188 ? 1.835 14.898 -11.812 1 98.69 188 ALA A CA 1
ATOM 1476 C C . ALA A 1 188 ? 1.899 15.719 -10.531 1 98.69 188 ALA A C 1
ATOM 1478 O O . ALA A 1 188 ? 2.816 16.531 -10.344 1 98.69 188 ALA A O 1
ATOM 1479 N N . THR A 1 189 ? 0.95 15.531 -9.68 1 98.88 189 THR A N 1
ATOM 1480 C CA . THR A 1 189 ? 0.879 16.312 -8.445 1 98.88 189 THR A CA 1
ATOM 1481 C C . THR A 1 189 ? 2.018 15.93 -7.5 1 98.88 189 THR A C 1
ATOM 1483 O O . THR A 1 189 ? 2.656 16.797 -6.906 1 98.88 189 THR A O 1
ATOM 1486 N N . VAL A 1 190 ? 2.303 14.617 -7.406 1 98.94 190 VAL A N 1
ATOM 1487 C CA . VAL A 1 190 ? 3.414 14.18 -6.566 1 98.94 190 VAL A CA 1
ATOM 1488 C C . VAL A 1 190 ? 4.734 14.68 -7.152 1 98.94 190 VAL A C 1
ATOM 1490 O O . VAL A 1 190 ? 5.625 15.109 -6.414 1 98.94 190 VAL A O 1
ATOM 1493 N N . LYS A 1 191 ? 4.852 14.602 -8.438 1 98.81 191 LYS A N 1
ATOM 1494 C CA . LYS A 1 191 ? 6.051 15.141 -9.07 1 98.81 191 LYS A CA 1
ATOM 1495 C C . LYS A 1 191 ? 6.242 16.609 -8.711 1 98.81 191 LYS A C 1
ATOM 1497 O O . LYS A 1 191 ? 7.352 17.047 -8.391 1 98.81 191 LYS A O 1
ATOM 1502 N N . ARG A 1 192 ? 5.18 17.375 -8.758 1 98.88 192 ARG A N 1
ATOM 1503 C CA . ARG A 1 192 ? 5.23 18.797 -8.398 1 98.88 192 ARG A CA 1
ATOM 1504 C C . ARG A 1 192 ? 5.625 18.984 -6.941 1 98.88 192 ARG A C 1
ATOM 1506 O O . ARG A 1 192 ? 6.371 19.891 -6.602 1 98.88 192 ARG A O 1
ATOM 1513 N N . LEU A 1 193 ? 5.07 18.156 -6.105 1 98.94 193 LEU A N 1
ATOM 1514 C CA . LEU A 1 193 ? 5.418 18.188 -4.688 1 98.94 193 LEU A CA 1
ATOM 1515 C C . LEU A 1 193 ? 6.934 18.125 -4.5 1 98.94 193 LEU A C 1
ATOM 1517 O O . LEU A 1 193 ? 7.492 18.906 -3.725 1 98.94 193 LEU A O 1
ATOM 1521 N N . PHE A 1 194 ? 7.598 17.297 -5.199 1 98.88 194 PHE A N 1
ATOM 1522 C CA . PHE A 1 194 ? 9.031 17.125 -4.992 1 98.88 194 PHE A CA 1
ATOM 1523 C C . PHE A 1 194 ? 9.812 18.203 -5.723 1 98.88 194 PHE A C 1
ATOM 1525 O O . PHE A 1 194 ? 10.898 18.609 -5.285 1 98.88 194 PHE A O 1
ATOM 1532 N N . GLU A 1 195 ? 9.266 18.75 -6.84 1 98.75 195 GLU A N 1
ATOM 1533 C CA . GLU A 1 195 ? 9.867 19.938 -7.422 1 98.75 195 GLU A CA 1
ATOM 1534 C C . GLU A 1 195 ? 9.922 21.078 -6.406 1 98.75 195 GLU A C 1
ATOM 1536 O O . GLU A 1 195 ? 10.93 21.766 -6.297 1 98.75 195 GLU A O 1
ATOM 1541 N N . PHE A 1 196 ? 8.852 21.219 -5.68 1 98.88 196 PHE A N 1
ATOM 1542 C CA . PHE A 1 196 ? 8.805 22.25 -4.656 1 98.88 196 PHE A CA 1
ATOM 1543 C C . PHE A 1 196 ? 9.703 21.906 -3.48 1 98.88 196 PHE A C 1
ATOM 1545 O O . PHE A 1 196 ? 10.312 22.781 -2.869 1 98.88 196 PHE A O 1
ATOM 1552 N N . THR A 1 197 ? 9.805 20.609 -3.146 1 98.88 197 THR A N 1
ATOM 1553 C CA . THR A 1 197 ? 10.695 20.172 -2.078 1 98.88 197 THR A CA 1
ATOM 1554 C C . THR A 1 197 ? 12.148 20.516 -2.416 1 98.88 197 THR A C 1
ATOM 1556 O O . THR A 1 197 ? 12.93 20.875 -1.535 1 98.88 197 THR A O 1
ATOM 1559 N N . HIS A 1 198 ? 12.547 20.438 -3.693 1 98.81 198 HIS A N 1
ATOM 1560 C CA . HIS A 1 198 ? 13.875 20.844 -4.133 1 98.81 198 HIS A CA 1
ATOM 1561 C C . HIS A 1 198 ? 14.141 22.312 -3.811 1 98.81 198 HIS A C 1
ATOM 1563 O O . HIS A 1 198 ? 15.266 22.703 -3.492 1 98.81 198 HIS A O 1
ATOM 1569 N N . GLU A 1 199 ? 13.133 23.141 -3.883 1 98.62 199 GLU A N 1
ATOM 1570 C CA . GLU A 1 199 ? 13.281 24.547 -3.549 1 98.62 199 GLU A CA 1
ATOM 1571 C C . GLU A 1 199 ? 13.625 24.734 -2.072 1 98.62 199 GLU A C 1
ATOM 1573 O O . GLU A 1 199 ? 14.453 25.578 -1.721 1 98.62 199 GLU A O 1
ATOM 1578 N N . LEU A 1 200 ? 12.969 23.938 -1.215 1 98.62 200 LEU A N 1
ATOM 1579 C CA . LEU A 1 200 ? 13.297 23.984 0.207 1 98.62 200 LEU A CA 1
ATOM 1580 C C . LEU A 1 200 ? 14.727 23.516 0.457 1 98.62 200 LEU A C 1
ATOM 1582 O O . LEU A 1 200 ? 15.422 24.078 1.302 1 98.62 200 LEU A O 1
ATOM 1586 N N . HIS A 1 201 ? 15.086 22.531 -0.283 1 98.75 201 HIS A N 1
ATOM 1587 C CA . HIS A 1 201 ? 16.469 22.062 -0.193 1 98.75 201 HIS A CA 1
ATOM 1588 C C . HIS A 1 201 ? 17.453 23.172 -0.572 1 98.75 201 HIS A C 1
ATOM 1590 O O . HIS A 1 201 ? 18.453 23.375 0.106 1 98.75 201 HIS A O 1
ATOM 1596 N N . LYS A 1 202 ? 17.141 23.938 -1.577 1 98.44 202 LYS A N 1
ATOM 1597 C CA . LYS A 1 202 ? 17.984 25.047 -2.027 1 98.44 202 LYS A CA 1
ATOM 1598 C C . LYS A 1 202 ? 18.094 26.125 -0.958 1 98.44 202 LYS A C 1
ATOM 1600 O O . LYS A 1 202 ? 19.109 26.812 -0.864 1 98.44 202 LYS A O 1
ATOM 1605 N N . LEU A 1 203 ? 17.094 26.203 -0.15 1 97.94 203 LEU A N 1
ATOM 1606 C CA . LEU A 1 203 ? 17.047 27.219 0.896 1 97.94 203 LEU A CA 1
ATOM 1607 C C . LEU A 1 203 ? 17.781 26.75 2.145 1 97.94 203 LEU A C 1
ATOM 1609 O O . LEU A 1 203 ? 17.891 27.469 3.131 1 97.94 203 LEU A O 1
ATOM 1613 N N . GLY A 1 204 ? 18.297 25.484 2.141 1 97.88 204 GLY A N 1
ATOM 1614 C CA . GLY A 1 204 ? 19.25 25.078 3.162 1 97.88 204 GLY A CA 1
ATOM 1615 C C . GLY A 1 204 ? 18.766 23.906 3.994 1 97.88 204 GLY A C 1
ATOM 1616 O O . GLY A 1 204 ? 19.531 23.312 4.754 1 97.88 204 GLY A O 1
ATOM 1617 N N . LEU A 1 205 ? 17.484 23.547 3.861 1 98.19 205 LEU A N 1
ATOM 1618 C CA . LEU A 1 2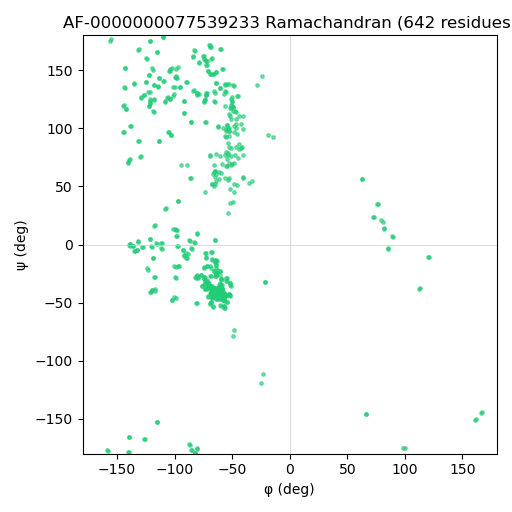05 ? 16.969 22.391 4.609 1 98.19 205 LEU A CA 1
ATOM 1619 C C . LEU A 1 205 ? 17.578 21.094 4.094 1 98.19 205 LEU A C 1
ATOM 1621 O O . LEU A 1 205 ? 17.812 20.953 2.893 1 98.19 205 LEU A O 1
ATOM 1625 N N . ARG A 1 206 ? 17.766 20.109 5.105 1 98.25 206 ARG A N 1
ATOM 1626 C CA . ARG A 1 206 ? 18.422 18.875 4.715 1 98.25 206 ARG A CA 1
ATOM 1627 C C . ARG A 1 206 ? 17.703 17.656 5.285 1 98.25 206 ARG A C 1
ATOM 1629 O O . ARG A 1 206 ? 18.078 16.516 5.008 1 98.25 206 ARG A O 1
ATOM 1636 N N . GLN A 1 207 ? 16.703 17.859 6.105 1 97.75 207 GLN A N 1
ATOM 1637 C CA . GLN A 1 207 ? 15.891 16.781 6.648 1 97.75 207 GLN A CA 1
ATOM 1638 C C . GLN A 1 207 ? 14.414 16.953 6.285 1 97.75 207 GLN A C 1
ATOM 1640 O O . GLN A 1 207 ? 13.797 17.953 6.633 1 97.75 207 GLN A O 1
ATOM 1645 N N . PHE A 1 208 ? 13.914 15.93 5.613 1 98.62 208 PHE A N 1
ATOM 1646 C CA . PHE A 1 208 ? 12.547 15.992 5.098 1 98.62 208 PHE A CA 1
ATOM 1647 C C . PHE A 1 208 ? 11.742 14.789 5.555 1 98.62 208 PHE A C 1
ATOM 1649 O O . PHE A 1 208 ? 12.203 13.648 5.449 1 98.62 208 PHE A O 1
ATOM 1656 N N . VAL A 1 209 ? 10.586 15.031 6.121 1 98.56 209 VAL A N 1
ATOM 1657 C CA . VAL A 1 209 ? 9.664 13.977 6.52 1 98.56 209 VAL A CA 1
ATOM 1658 C C . VAL A 1 209 ? 8.32 14.18 5.832 1 98.56 209 VAL A C 1
ATOM 1660 O O . VAL A 1 209 ? 7.699 15.234 5.965 1 98.56 209 VAL A O 1
ATOM 1663 N N . PHE A 1 210 ? 7.922 13.203 5.043 1 98.88 210 PHE A N 1
ATOM 1664 C CA . PHE A 1 210 ? 6.633 13.211 4.367 1 98.88 210 PHE A CA 1
ATOM 1665 C C . PHE A 1 210 ? 5.66 12.258 5.047 1 98.88 210 PHE A C 1
ATOM 1667 O O . PHE A 1 210 ? 6.074 11.258 5.641 1 98.88 210 PHE A O 1
ATOM 1674 N N . LEU A 1 211 ? 4.406 12.555 5.012 1 98.75 211 LEU A N 1
ATOM 1675 C CA . LEU A 1 211 ? 3.375 11.625 5.465 1 98.75 211 LEU A CA 1
ATOM 1676 C C . LEU A 1 211 ? 2.516 11.164 4.293 1 98.75 211 LEU A C 1
ATOM 1678 O O . LEU A 1 211 ? 2.205 11.945 3.395 1 98.75 211 LEU A O 1
ATOM 1682 N N . GLU A 1 212 ? 2.107 9.914 4.309 1 98.56 212 GLU A N 1
ATOM 1683 C CA . GLU A 1 212 ? 1.217 9.391 3.279 1 98.56 212 GLU A CA 1
ATOM 1684 C C . GLU A 1 212 ? -0.212 9.883 3.477 1 98.56 212 GLU A C 1
ATOM 1686 O O . GLU A 1 212 ? -0.555 10.398 4.547 1 98.56 212 GLU A O 1
ATOM 1691 N N . VAL A 1 213 ? -1.014 9.781 2.43 1 98.81 213 VAL A N 1
ATOM 1692 C CA . VAL A 1 213 ? -2.443 10.055 2.531 1 98.81 213 VAL A CA 1
ATOM 1693 C C . VAL A 1 213 ? -3.139 8.922 3.273 1 98.81 213 VAL A C 1
ATOM 1695 O O . VAL A 1 213 ? -2.941 7.746 2.947 1 98.81 213 VAL A O 1
ATOM 1698 N N . PRO A 1 214 ? -3.852 9.25 4.336 1 98.19 214 PRO A N 1
ATOM 1699 C CA . PRO A 1 214 ? -4.551 8.195 5.074 1 98.19 214 PRO A CA 1
ATOM 1700 C C . PRO A 1 214 ? -5.707 7.586 4.289 1 98.19 214 PRO A C 1
ATOM 1702 O O . PRO A 1 214 ? -6.051 8.078 3.211 1 98.19 214 PRO A O 1
ATO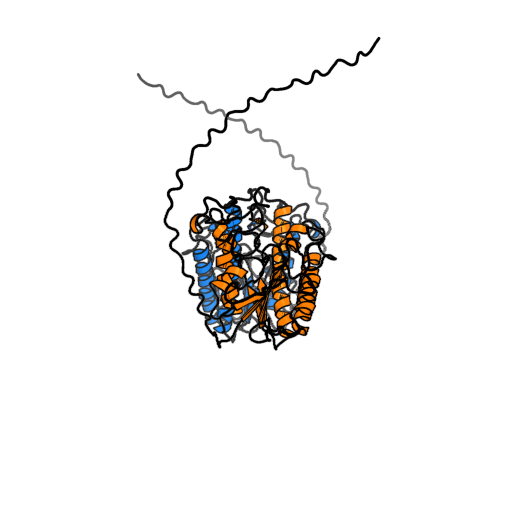M 1705 N N . PRO A 1 215 ? -6.309 6.457 4.781 1 95.88 215 PRO A N 1
ATOM 1706 C CA . PRO A 1 215 ? -7.434 5.832 4.086 1 95.88 215 PRO A CA 1
ATOM 1707 C C . PRO A 1 215 ? -8.703 6.68 4.141 1 95.88 215 PRO A C 1
ATOM 1709 O O . PRO A 1 215 ? -9.672 6.301 4.801 1 95.88 215 PRO A O 1
ATOM 1712 N N . LEU A 1 216 ? -8.75 7.727 3.33 1 95.88 216 LEU A N 1
ATOM 1713 C CA . LEU A 1 216 ? -9.852 8.68 3.289 1 95.88 216 LEU A CA 1
ATOM 1714 C C . LEU A 1 216 ? -11.18 7.961 3.049 1 95.88 216 LEU A C 1
ATOM 1716 O O . LEU A 1 216 ? -12.227 8.406 3.527 1 95.88 216 LEU A O 1
ATOM 1720 N N . GLU A 1 217 ? -11.109 6.824 2.293 1 91.12 217 GLU A N 1
ATOM 1721 C CA . GLU A 1 217 ? -12.312 6.113 1.869 1 91.12 217 GLU A CA 1
ATOM 1722 C C . GLU A 1 217 ? -13.078 5.57 3.068 1 91.12 217 GLU A C 1
ATOM 1724 O O . GLU A 1 217 ? -14.266 5.242 2.957 1 91.12 217 GLU A O 1
ATOM 1729 N N . PHE A 1 218 ? -12.406 5.555 4.242 1 90.75 218 PHE A N 1
ATOM 1730 C CA . PHE A 1 218 ? -13.07 4.98 5.406 1 90.75 218 PHE A CA 1
ATOM 1731 C C . PHE A 1 218 ? -13.391 6.059 6.434 1 90.75 218 PHE A C 1
ATOM 1733 O O . PHE A 1 218 ? -13.891 5.762 7.52 1 90.75 218 PHE A O 1
ATOM 1740 N N . LEU A 1 219 ? -13.07 7.332 6.148 1 93.06 219 LEU A N 1
ATOM 1741 C CA . LEU A 1 219 ? -13.438 8.43 7.039 1 93.06 219 LEU A CA 1
ATOM 1742 C C . LEU A 1 219 ? -14.93 8.727 6.953 1 93.06 219 LEU A C 1
ATOM 1744 O O . LEU A 1 219 ? -15.578 8.383 5.965 1 93.06 219 LEU A O 1
ATOM 1748 N N . PRO A 1 220 ? -15.461 9.375 7.992 1 91.62 220 PRO A N 1
ATOM 1749 C CA . PRO A 1 220 ? -16.906 9.633 8.031 1 91.62 220 PRO A CA 1
ATOM 1750 C C . PRO A 1 220 ? -17.406 10.359 6.789 1 91.62 220 PRO A C 1
ATOM 1752 O O . PRO A 1 220 ? -18.531 10.141 6.355 1 91.62 220 PRO A O 1
ATOM 1755 N N . ILE A 1 221 ? -16.609 11.148 6.148 1 89.56 221 ILE A N 1
ATOM 1756 C CA . ILE A 1 221 ? -17.031 11.922 4.988 1 89.56 221 ILE A CA 1
ATOM 1757 C C . ILE A 1 221 ? -17.375 10.977 3.836 1 89.56 221 ILE A C 1
ATOM 1759 O O . ILE A 1 221 ? -18.219 11.297 2.992 1 89.56 221 ILE A O 1
ATOM 1763 N N . PHE A 1 222 ? -16.875 9.758 3.789 1 84.81 222 PHE A N 1
ATOM 1764 C CA . PHE A 1 222 ? -17.094 8.844 2.678 1 84.81 222 PHE A CA 1
ATOM 1765 C C . PHE A 1 222 ? -17.812 7.586 3.146 1 84.81 222 PHE A C 1
ATOM 1767 O O . PHE A 1 222 ? -18.172 6.73 2.336 1 84.81 222 PHE A O 1
ATOM 1774 N N . GLN A 1 223 ? -17.984 7.277 4.43 1 71.56 223 GLN A N 1
ATOM 1775 C CA . GLN A 1 223 ? -18.609 6.074 4.969 1 71.56 223 GLN A CA 1
ATOM 1776 C C . GLN A 1 223 ? -20.047 5.926 4.48 1 71.56 223 GLN A C 1
ATOM 1778 O O . GLN A 1 223 ? -20.5 4.82 4.164 1 71.56 223 GLN A O 1
ATOM 1783 N N . PRO A 1 224 ? -20.797 6.957 4.473 1 58.78 224 PRO A N 1
ATOM 1784 C CA . PRO A 1 224 ? -22.188 6.773 4.074 1 58.78 224 PRO A CA 1
ATOM 1785 C C . PRO A 1 224 ? -22.328 6.332 2.619 1 58.78 224 PRO A C 1
ATOM 1787 O O . PRO A 1 224 ? -23.438 5.98 2.184 1 58.78 224 PRO A O 1
ATOM 1790 N N . ARG A 1 225 ? -21.297 6.117 1.975 1 56.59 225 ARG A N 1
ATOM 1791 C CA . ARG A 1 225 ? -21.391 5.867 0.541 1 56.59 225 ARG A CA 1
ATOM 1792 C C . ARG A 1 225 ? -21.297 4.375 0.238 1 56.59 225 ARG A C 1
ATOM 1794 O O . ARG A 1 225 ? -20.594 3.639 0.934 1 56.59 225 ARG A O 1
ATOM 1801 N N . LYS A 1 226 ? -22.172 3.762 -0.523 1 59.5 226 LYS A N 1
ATOM 1802 C CA . LYS A 1 226 ? -22.109 2.402 -1.05 1 59.5 226 LYS A CA 1
ATOM 1803 C C . LYS A 1 226 ? -20.797 2.18 -1.813 1 59.5 226 LYS A C 1
ATOM 1805 O O . LYS A 1 226 ? -20.297 3.096 -2.461 1 59.5 226 LYS A O 1
ATOM 1810 N N . PRO A 1 227 ? -20.234 0.958 -1.55 1 60.69 227 PRO A N 1
ATOM 1811 C CA . PRO A 1 227 ? -19.094 0.652 -2.4 1 60.69 227 PRO A CA 1
ATOM 1812 C C . PRO A 1 227 ? -19.422 0.726 -3.889 1 60.69 227 PRO A C 1
ATOM 1814 O O . PRO A 1 227 ? -20.375 0.096 -4.344 1 60.69 227 PRO A O 1
ATOM 1817 N N . GLY A 1 228 ? -19.203 1.841 -4.492 1 72.75 228 GLY A N 1
ATOM 1818 C CA . GLY A 1 228 ? -19.359 2.047 -5.926 1 72.75 228 GLY A CA 1
ATOM 1819 C C . GLY A 1 228 ? -18.109 2.627 -6.578 1 72.75 228 GLY A C 1
ATOM 1820 O O . GLY A 1 228 ? -17.016 2.48 -6.055 1 72.75 228 GLY A O 1
ATOM 1821 N N . LYS A 1 229 ? -18.297 3.004 -7.656 1 77.56 229 LYS A N 1
ATOM 1822 C CA . LYS A 1 229 ? -17.203 3.504 -8.492 1 77.56 229 LYS A CA 1
ATOM 1823 C C . LYS A 1 229 ? -16.391 4.57 -7.758 1 77.56 229 LYS A C 1
ATOM 1825 O O . LYS A 1 229 ? -15.164 4.617 -7.883 1 77.56 229 LYS A O 1
ATOM 1830 N N . LYS A 1 230 ? -17.078 5.328 -6.938 1 82.19 230 LYS A N 1
ATOM 1831 C CA . LYS A 1 230 ? -16.406 6.402 -6.223 1 82.19 230 LYS A CA 1
ATOM 1832 C C . LYS A 1 230 ? -15.445 5.848 -5.176 1 82.19 230 LYS A C 1
ATOM 1834 O O . LYS A 1 230 ? -14.359 6.395 -4.961 1 82.19 230 LYS A O 1
ATOM 1839 N N . TYR A 1 231 ? -15.836 4.777 -4.57 1 84.62 231 TYR A N 1
ATOM 1840 C CA . TYR A 1 231 ? -14.977 4.141 -3.578 1 84.62 231 TYR A CA 1
ATOM 1841 C C . TYR A 1 231 ? -13.734 3.557 -4.23 1 84.62 231 TYR A C 1
ATOM 1843 O O . TYR A 1 231 ? -12.617 3.721 -3.723 1 84.62 231 TYR A O 1
ATOM 1851 N N . VAL A 1 232 ? -13.93 2.912 -5.301 1 87.44 232 VAL A N 1
ATOM 1852 C CA . VAL A 1 232 ? -12.82 2.287 -6.012 1 87.44 232 VAL A CA 1
ATOM 1853 C C . VAL A 1 232 ? -11.859 3.361 -6.512 1 87.44 232 VAL A C 1
ATOM 1855 O O . VAL A 1 232 ? -10.641 3.24 -6.344 1 87.44 232 VAL A O 1
ATOM 1858 N N . THR A 1 233 ? -12.43 4.453 -7.066 1 92.31 233 THR A N 1
ATOM 1859 C CA . THR A 1 233 ? -11.586 5.508 -7.617 1 92.31 233 THR A CA 1
ATOM 1860 C C . THR A 1 233 ? -10.82 6.227 -6.512 1 92.31 233 THR A C 1
ATOM 1862 O O . THR A 1 233 ? -9.648 6.578 -6.684 1 92.31 233 THR A O 1
ATOM 1865 N N . LEU A 1 234 ? -11.492 6.445 -5.379 1 94.25 234 LEU A N 1
ATOM 1866 C CA . LEU A 1 234 ? -10.828 7.078 -4.246 1 94.25 234 LEU A CA 1
ATOM 1867 C C . LEU A 1 234 ? -9.688 6.207 -3.727 1 94.25 234 LEU A C 1
ATOM 1869 O O . LEU A 1 234 ? -8.57 6.691 -3.52 1 94.25 234 LEU A O 1
ATOM 1873 N N . THR A 1 235 ? -9.984 4.914 -3.559 1 92.81 235 THR A N 1
ATOM 1874 C CA . THR A 1 235 ? -8.953 3.975 -3.117 1 92.81 235 THR A CA 1
ATOM 1875 C C . THR A 1 235 ? -7.789 3.945 -4.102 1 92.81 235 THR A C 1
ATOM 1877 O O . THR A 1 235 ? -6.625 3.953 -3.691 1 92.81 235 THR A O 1
ATOM 1880 N N . TYR A 1 236 ? -8.156 3.953 -5.398 1 95.44 236 TYR A N 1
ATOM 1881 C CA . TYR A 1 236 ? -7.156 3.949 -6.461 1 95.44 236 TYR A CA 1
ATOM 1882 C C . TYR A 1 236 ? -6.285 5.199 -6.391 1 95.44 236 TYR A C 1
ATOM 1884 O O . TYR A 1 236 ? -5.055 5.105 -6.43 1 95.44 236 TYR A O 1
ATOM 1892 N N . ALA A 1 237 ? -6.828 6.34 -6.238 1 97.94 237 ALA A N 1
ATOM 1893 C CA . ALA A 1 237 ? -6.113 7.609 -6.199 1 97.94 237 ALA A CA 1
ATOM 1894 C C . ALA A 1 237 ? -5.168 7.668 -5.004 1 97.94 237 ALA A C 1
ATOM 1896 O O . ALA A 1 237 ? -4.027 8.125 -5.125 1 97.94 237 ALA A O 1
ATOM 1897 N N . ILE A 1 238 ? -5.648 7.191 -3.881 1 98.19 238 ILE A N 1
ATOM 1898 C CA . ILE A 1 238 ? -4.84 7.176 -2.67 1 98.19 238 ILE A CA 1
ATOM 1899 C C . ILE A 1 238 ? -3.609 6.297 -2.881 1 98.19 238 ILE A C 1
ATOM 1901 O O . ILE A 1 238 ? -2.49 6.691 -2.547 1 98.19 238 ILE A O 1
ATOM 1905 N N . ARG A 1 239 ? -3.834 5.164 -3.434 1 97.38 239 ARG A N 1
ATOM 1906 C CA . ARG A 1 239 ? -2.73 4.223 -3.611 1 97.38 239 ARG A CA 1
ATOM 1907 C C . ARG A 1 239 ? -1.72 4.75 -4.625 1 97.38 239 ARG A C 1
ATOM 1909 O O . ARG A 1 239 ? -0.51 4.648 -4.41 1 97.38 239 ARG A O 1
ATOM 1916 N N . VAL A 1 240 ? -2.205 5.301 -5.746 1 98.06 240 VAL A N 1
ATOM 1917 C CA . VAL A 1 240 ? -1.309 5.895 -6.73 1 98.06 240 VAL A CA 1
ATOM 1918 C C . VAL A 1 240 ? -0.474 6.992 -6.078 1 98.06 240 VAL A C 1
ATOM 1920 O O . VAL A 1 240 ? 0.747 7.039 -6.246 1 98.06 240 VAL A O 1
ATOM 1923 N N . TRP A 1 241 ? -1.112 7.855 -5.312 1 98.75 241 TRP A N 1
ATOM 1924 C CA . TRP A 1 241 ? -0.409 8.93 -4.621 1 98.75 241 TRP A CA 1
ATOM 1925 C C . TRP A 1 241 ? 0.693 8.375 -3.727 1 98.75 241 TRP A C 1
ATOM 1927 O O . TRP A 1 241 ? 1.851 8.789 -3.826 1 98.75 241 TRP A O 1
ATOM 1937 N N . ASN A 1 242 ? 0.339 7.461 -2.889 1 98.56 242 ASN A N 1
ATOM 1938 C CA . ASN A 1 242 ? 1.267 6.973 -1.873 1 98.56 242 ASN A CA 1
ATOM 1939 C C . ASN A 1 242 ? 2.426 6.203 -2.498 1 98.56 242 ASN A C 1
ATOM 1941 O O . ASN A 1 242 ? 3.566 6.316 -2.049 1 98.56 242 ASN A O 1
ATOM 1945 N N . ASP A 1 243 ? 2.115 5.379 -3.535 1 96.69 243 ASP A N 1
ATOM 1946 C CA . ASP A 1 243 ? 3.182 4.668 -4.234 1 96.69 243 ASP A CA 1
ATOM 1947 C C . ASP A 1 243 ? 4.16 5.645 -4.883 1 96.69 243 ASP A C 1
ATOM 1949 O O . ASP A 1 243 ? 5.375 5.469 -4.785 1 96.69 243 ASP A O 1
ATOM 1953 N N . TYR A 1 244 ? 3.625 6.66 -5.504 1 98.38 244 TYR A N 1
ATOM 1954 C CA . TYR A 1 244 ? 4.477 7.613 -6.203 1 98.38 244 TYR A CA 1
ATOM 1955 C C . TYR A 1 244 ? 5.227 8.5 -5.219 1 98.38 244 TYR A C 1
ATOM 1957 O O . TYR A 1 244 ? 6.348 8.938 -5.492 1 98.38 244 TYR A O 1
ATOM 1965 N N . LEU A 1 245 ? 4.609 8.773 -4.051 1 98.81 245 LEU A N 1
ATOM 1966 C CA . LEU A 1 245 ? 5.293 9.5 -2.992 1 98.81 245 LEU A CA 1
ATOM 1967 C C . LEU A 1 245 ? 6.578 8.797 -2.58 1 98.81 245 LEU A C 1
ATOM 1969 O O . LEU A 1 245 ? 7.637 9.422 -2.482 1 98.81 245 LEU A O 1
ATOM 1973 N N . VAL A 1 246 ? 6.512 7.52 -2.342 1 97.81 246 VAL A N 1
ATOM 1974 C CA . VAL A 1 246 ? 7.668 6.734 -1.933 1 97.81 246 VAL A CA 1
ATOM 1975 C C . VAL A 1 246 ? 8.703 6.715 -3.055 1 97.81 246 VAL A C 1
ATOM 1977 O O . VAL A 1 246 ? 9.898 6.91 -2.811 1 97.81 246 VAL A O 1
ATOM 1980 N N . GLU A 1 247 ? 8.242 6.508 -4.277 1 97.31 247 GLU A N 1
ATOM 1981 C CA . GLU A 1 247 ? 9.141 6.469 -5.43 1 97.31 247 GLU A CA 1
ATOM 1982 C C . GLU A 1 247 ? 9.906 7.785 -5.574 1 97.31 247 GLU A C 1
ATOM 1984 O O . GLU A 1 247 ? 11.125 7.781 -5.777 1 97.31 247 GLU A O 1
ATOM 1989 N N . HIS A 1 248 ? 9.234 8.852 -5.426 1 98.75 248 HIS A N 1
ATOM 1990 C CA . HIS A 1 248 ? 9.867 10.148 -5.656 1 98.75 248 HIS A CA 1
ATOM 1991 C C . HIS A 1 248 ? 10.703 10.578 -4.453 1 98.75 248 HIS A C 1
ATOM 1993 O O . HIS A 1 248 ? 11.664 11.328 -4.598 1 98.75 248 HIS A O 1
ATOM 1999 N N . MET A 1 249 ? 10.32 10.117 -3.283 1 98.62 249 MET A N 1
ATOM 2000 C CA . MET A 1 249 ? 11.195 10.328 -2.133 1 98.62 249 MET A CA 1
ATOM 2001 C C . MET A 1 249 ? 12.555 9.664 -2.35 1 98.62 249 MET A C 1
ATOM 2003 O O . MET A 1 249 ? 13.594 10.258 -2.062 1 98.62 249 MET A O 1
ATOM 2007 N N . GLU A 1 250 ? 12.555 8.469 -2.885 1 97.56 250 GLU A N 1
ATOM 2008 C CA . GLU A 1 250 ? 13.812 7.773 -3.168 1 97.56 250 GLU A CA 1
ATOM 2009 C C . GLU A 1 250 ? 14.625 8.516 -4.219 1 97.56 250 GLU A C 1
ATOM 2011 O O . GLU A 1 250 ? 15.852 8.633 -4.098 1 97.56 250 GLU A O 1
ATOM 2016 N N . ARG A 1 251 ? 13.953 9.039 -5.23 1 98.31 251 ARG A N 1
ATOM 2017 C CA . ARG A 1 251 ? 14.641 9.836 -6.238 1 98.31 251 ARG A CA 1
ATOM 2018 C C . ARG A 1 251 ? 15.227 11.102 -5.629 1 98.31 251 ARG A C 1
ATOM 2020 O O . ARG A 1 251 ? 16.344 11.508 -5.973 1 98.31 251 ARG A O 1
ATOM 2027 N N . PHE A 1 252 ? 14.445 11.711 -4.781 1 98.81 252 PHE A N 1
ATOM 2028 C CA . PHE A 1 252 ? 14.914 12.906 -4.09 1 98.81 252 PHE A CA 1
ATOM 2029 C C . PHE A 1 252 ? 16.188 12.617 -3.311 1 98.81 252 PHE A C 1
ATOM 2031 O O . PHE A 1 252 ? 17.141 13.406 -3.338 1 98.81 252 PHE A O 1
ATOM 2038 N N . ARG A 1 253 ? 16.281 11.469 -2.629 1 98.12 253 ARG A N 1
ATOM 2039 C CA . ARG A 1 253 ? 17.469 11.07 -1.876 1 98.12 253 ARG A CA 1
ATOM 2040 C C . ARG A 1 253 ? 18.656 10.859 -2.801 1 98.12 253 ARG A C 1
ATOM 2042 O O . ARG A 1 253 ? 19.797 11.18 -2.443 1 98.12 253 ARG A O 1
ATOM 2049 N N . GLN A 1 254 ? 18.391 10.336 -3.926 1 98.06 254 GLN A N 1
ATOM 2050 C CA . GLN A 1 254 ? 19.453 10.133 -4.902 1 98.06 254 GLN A CA 1
ATOM 2051 C C . GLN A 1 254 ? 19.984 11.469 -5.418 1 98.06 254 GLN A C 1
ATOM 2053 O O . GLN A 1 254 ? 21.188 11.633 -5.602 1 98.06 254 GLN A O 1
ATOM 2058 N N . ASP A 1 255 ? 19.109 12.344 -5.578 1 98.25 255 ASP A N 1
ATOM 2059 C CA . ASP A 1 255 ? 19.484 13.664 -6.086 1 98.25 255 ASP A CA 1
ATOM 2060 C C . ASP A 1 255 ? 20.203 14.484 -5.02 1 98.25 255 ASP A C 1
ATOM 2062 O O . ASP A 1 255 ? 20.984 15.375 -5.344 1 98.25 255 ASP A O 1
ATOM 2066 N N . HIS A 1 256 ? 19.906 14.219 -3.771 1 98.44 256 HIS A N 1
ATOM 2067 C CA . HIS A 1 256 ? 20.453 14.977 -2.656 1 98.44 256 HIS A CA 1
ATOM 2068 C C . HIS A 1 256 ? 21.047 14.055 -1.599 1 98.44 256 HIS A C 1
ATOM 2070 O O . HIS A 1 256 ? 20.5 13.938 -0.497 1 98.44 256 HIS A O 1
ATOM 2076 N N . PRO A 1 257 ? 22.172 13.539 -1.859 1 97.69 257 PRO A N 1
ATOM 2077 C CA . PRO A 1 257 ? 22.797 12.602 -0.913 1 97.69 257 PRO A CA 1
ATOM 2078 C C . PRO A 1 257 ? 23.156 13.266 0.416 1 97.69 257 PRO A C 1
ATOM 2080 O O . PRO A 1 257 ? 23.453 12.57 1.394 1 97.69 257 PRO A O 1
ATOM 2083 N N . ASP A 1 258 ? 23.125 14.555 0.461 1 97.75 258 ASP A N 1
ATOM 2084 C CA . ASP A 1 258 ? 23.422 15.297 1.682 1 97.75 258 ASP A CA 1
ATOM 2085 C C . ASP A 1 258 ? 22.172 15.469 2.543 1 97.75 258 ASP A C 1
ATOM 2087 O O . ASP A 1 258 ? 22.219 16.141 3.572 1 97.75 258 ASP A O 1
ATOM 2091 N N . SER A 1 259 ? 21.062 14.867 2.061 1 97.38 259 SER A N 1
ATOM 2092 C CA . SER A 1 259 ? 19.797 15.047 2.762 1 97.38 259 SER A CA 1
ATOM 2093 C C . SER A 1 259 ? 19.25 13.711 3.264 1 97.38 259 SER A C 1
ATOM 2095 O O . SER A 1 259 ? 19.578 12.656 2.723 1 97.38 259 SER A O 1
ATOM 2097 N N . LYS A 1 260 ? 18.547 13.805 4.332 1 97.06 260 LYS A N 1
ATOM 2098 C CA . LYS A 1 260 ? 17.688 12.703 4.773 1 97.06 260 LYS A CA 1
ATOM 2099 C C . LYS A 1 260 ? 16.234 12.945 4.379 1 97.06 260 LYS A C 1
ATOM 2101 O O . LYS A 1 260 ? 15.75 14.078 4.441 1 97.06 260 LYS A O 1
ATOM 2106 N N . ALA A 1 261 ? 15.609 11.938 3.875 1 98.12 261 ALA A N 1
ATOM 2107 C CA . ALA A 1 261 ? 14.203 12.023 3.51 1 98.12 261 ALA A CA 1
ATOM 2108 C C . ALA A 1 261 ? 13.477 10.711 3.805 1 98.12 261 ALA A C 1
ATOM 2110 O O . ALA A 1 261 ? 14.031 9.633 3.576 1 98.12 261 ALA A O 1
ATOM 2111 N N . SER A 1 262 ? 12.305 10.828 4.398 1 98.06 262 SER A N 1
ATOM 2112 C CA . SER A 1 262 ? 11.523 9.641 4.734 1 98.06 262 SER A CA 1
ATOM 2113 C C . SER A 1 262 ? 10.031 9.883 4.531 1 98.06 262 SER A C 1
ATOM 2115 O O . SER A 1 262 ? 9.57 11.023 4.602 1 98.06 262 SER A O 1
ATOM 2117 N N . VAL A 1 263 ? 9.328 8.812 4.238 1 98.25 263 VAL A N 1
ATOM 2118 C CA . VAL A 1 263 ? 7.871 8.812 4.25 1 98.25 263 VAL A CA 1
ATOM 2119 C C . VAL A 1 263 ? 7.363 8.062 5.477 1 98.25 263 VAL A C 1
ATOM 2121 O O . VAL A 1 263 ? 7.785 6.938 5.742 1 98.25 263 VAL A O 1
ATOM 2124 N N . VAL A 1 264 ? 6.512 8.695 6.246 1 98.25 264 VAL A N 1
ATOM 2125 C CA . VAL A 1 264 ? 5.891 8.055 7.395 1 98.25 264 VAL A CA 1
ATOM 2126 C C . VAL A 1 264 ? 4.559 7.43 6.98 1 98.25 264 VAL A C 1
ATOM 2128 O O . VAL A 1 264 ? 3.686 8.117 6.441 1 98.25 264 VAL A O 1
ATOM 2131 N N . GLN A 1 265 ? 4.434 6.172 7.203 1 97.06 265 GLN A N 1
ATOM 2132 C CA . GLN A 1 265 ? 3.186 5.453 6.973 1 97.06 265 GLN A CA 1
ATOM 2133 C C . GLN A 1 265 ? 2.242 5.59 8.164 1 97.06 265 GLN A C 1
ATOM 2135 O O . GLN A 1 265 ? 2.643 5.363 9.305 1 97.06 265 GLN A O 1
ATOM 2140 N N . ILE A 1 266 ? 0.978 5.918 7.852 1 98 266 ILE A N 1
ATOM 2141 C CA . ILE A 1 266 ? 0.072 6.16 8.969 1 98 266 ILE A CA 1
ATOM 2142 C C . ILE A 1 266 ? -1.229 5.391 8.758 1 98 266 ILE A C 1
ATOM 2144 O O . ILE A 1 266 ? -2.146 5.473 9.578 1 98 266 ILE A O 1
ATOM 2148 N N . TRP A 1 267 ? -1.363 4.598 7.699 1 96.94 267 TRP A N 1
ATOM 2149 C CA . TRP A 1 267 ? -2.615 3.936 7.352 1 96.94 267 TRP A CA 1
ATOM 2150 C C . TRP A 1 267 ? -3.082 3.023 8.484 1 96.94 267 TRP A C 1
ATOM 2152 O O . TRP A 1 267 ? -4.277 2.949 8.773 1 96.94 267 TRP A O 1
ATOM 2162 N N . ASP A 1 268 ? -2.162 2.346 9.141 1 95.62 268 ASP A N 1
ATOM 2163 C CA . ASP A 1 268 ? -2.52 1.371 10.164 1 95.62 268 ASP A CA 1
ATOM 2164 C C . ASP A 1 268 ? -3.072 2.062 11.406 1 95.62 268 ASP A C 1
ATOM 2166 O O . ASP A 1 268 ? -3.947 1.521 12.086 1 95.62 268 ASP A O 1
ATOM 2170 N N . ILE A 1 269 ? -2.553 3.268 11.711 1 97.88 269 ILE A N 1
ATOM 2171 C CA . ILE A 1 269 ? -3.105 4.047 12.812 1 97.88 269 ILE A CA 1
ATOM 2172 C C . ILE A 1 269 ? -4.594 4.289 12.578 1 97.88 269 ILE A C 1
ATOM 2174 O O . ILE A 1 269 ? -5.418 4.051 13.461 1 97.88 269 ILE A O 1
ATOM 2178 N N . TYR A 1 270 ? -4.969 4.719 11.398 1 97.31 270 TYR A N 1
ATOM 2179 C CA . TYR A 1 270 ? -6.355 5.008 11.055 1 97.31 270 TYR A CA 1
ATOM 2180 C C . TYR A 1 270 ? -7.191 3.734 11.031 1 97.31 270 TYR A C 1
ATOM 2182 O O . TYR A 1 270 ? -8.281 3.693 11.602 1 97.31 270 TYR A O 1
ATOM 2190 N N . MET A 1 271 ? -6.668 2.709 10.406 1 94.88 271 MET A N 1
ATOM 2191 C CA . MET A 1 271 ? -7.441 1.48 10.25 1 94.88 271 MET A CA 1
ATOM 2192 C C . MET A 1 271 ? -7.672 0.809 11.602 1 94.88 271 MET A C 1
ATOM 2194 O O . MET A 1 271 ? -8.766 0.305 11.875 1 94.88 271 MET A O 1
ATOM 2198 N N . ASN A 1 272 ? -6.645 0.783 12.445 1 95.19 272 ASN A N 1
ATOM 2199 C CA . ASN A 1 272 ? -6.824 0.24 13.789 1 95.19 272 ASN A CA 1
ATOM 2200 C C . ASN A 1 272 ? -7.883 1.01 14.57 1 95.19 272 ASN A C 1
ATOM 2202 O O . ASN A 1 272 ? -8.711 0.409 15.258 1 95.19 272 ASN A O 1
ATOM 2206 N N . ALA A 1 273 ? -7.848 2.324 14.477 1 96.19 273 ALA A N 1
ATOM 2207 C CA . ALA A 1 273 ? -8.836 3.158 15.148 1 96.19 273 ALA A CA 1
ATOM 2208 C C . ALA A 1 273 ? -10.242 2.861 14.633 1 96.19 273 ALA A C 1
ATOM 2210 O O . ALA A 1 273 ? -11.188 2.756 15.414 1 96.19 273 ALA A O 1
ATOM 2211 N N . ILE A 1 274 ? -10.391 2.676 13.344 1 94.12 274 ILE A N 1
ATOM 2212 C CA . ILE A 1 274 ? -11.688 2.479 12.703 1 94.12 274 ILE A CA 1
ATOM 2213 C C . ILE A 1 274 ? -12.234 1.099 13.062 1 94.12 274 ILE A C 1
ATOM 2215 O O . ILE A 1 274 ? -13.43 0.942 13.305 1 94.12 274 ILE A O 1
ATOM 2219 N N . LEU A 1 275 ? -11.383 0.103 13.133 1 92.38 275 LEU A N 1
ATOM 2220 C CA . LEU A 1 275 ? -11.797 -1.274 13.375 1 92.38 275 LEU A CA 1
ATOM 2221 C C . LEU A 1 275 ? -12.055 -1.51 14.859 1 92.38 275 LEU A C 1
ATOM 2223 O O . LEU A 1 275 ? -12.859 -2.375 15.227 1 92.38 275 LEU A O 1
ATOM 2227 N N . ASP A 1 276 ? -11.375 -0.708 15.727 1 93.81 276 ASP A N 1
ATOM 2228 C CA . ASP A 1 276 ? -11.555 -0.793 17.172 1 93.81 276 ASP A CA 1
ATOM 2229 C C . ASP A 1 276 ? -11.578 0.596 17.812 1 93.81 276 ASP A C 1
ATOM 2231 O O . ASP A 1 276 ? -10.68 0.953 18.578 1 93.81 276 ASP A O 1
ATOM 2235 N N . PRO A 1 277 ? -12.68 1.341 17.609 1 95.69 277 PRO A N 1
ATOM 2236 C CA . PRO A 1 277 ? -12.75 2.721 18.094 1 95.69 277 PRO A CA 1
ATOM 2237 C C . PRO A 1 277 ? -12.68 2.812 19.625 1 95.69 277 PRO A C 1
ATOM 2239 O O . PRO A 1 277 ? -12.164 3.793 20.156 1 95.69 277 PRO A O 1
ATOM 2242 N N . LYS A 1 278 ? -13.055 1.796 20.375 1 96.12 278 LYS A N 1
ATOM 2243 C CA . LYS A 1 278 ? -13.055 1.81 21.828 1 96.12 278 LYS A CA 1
ATOM 2244 C C . LYS A 1 278 ? -11.633 1.847 22.375 1 96.12 278 LYS A C 1
ATOM 2246 O O . LYS A 1 278 ? -11.391 2.396 23.453 1 96.12 278 LYS A O 1
ATOM 2251 N N . SER A 1 279 ? -10.734 1.304 21.562 1 95.31 279 SER A N 1
ATOM 2252 C CA . SER A 1 279 ? -9.344 1.305 21.984 1 95.31 279 SER A CA 1
ATOM 2253 C C . SER A 1 279 ? -8.805 2.727 22.109 1 95.31 279 SER A C 1
ATOM 2255 O O . SER A 1 279 ? -7.828 2.969 22.828 1 95.31 279 SER A O 1
ATOM 2257 N N . LEU A 1 280 ? -9.516 3.729 21.469 1 96.44 280 LEU A N 1
ATOM 2258 C CA . LEU A 1 280 ? -9.102 5.125 21.547 1 96.44 280 LEU A CA 1
ATOM 2259 C C . LEU A 1 280 ? -10.164 5.969 22.25 1 96.44 280 LEU A C 1
ATOM 2261 O O . LEU A 1 280 ? -10.234 7.18 22.047 1 96.44 280 LEU A O 1
ATOM 2265 N N . GLY A 1 281 ? -11.047 5.227 22.938 1 96 281 GLY A N 1
ATOM 2266 C CA . GLY A 1 281 ? -12.016 5.918 23.781 1 96 281 GLY A CA 1
ATOM 2267 C C . GLY A 1 281 ? -13.211 6.438 23 1 96 281 GLY A C 1
ATOM 2268 O O . GLY A 1 281 ? -13.969 7.27 23.516 1 96 281 GLY A O 1
ATOM 2269 N N . SER A 1 282 ? -13.383 5.996 21.797 1 97.44 282 SER A N 1
ATOM 2270 C CA . SER A 1 282 ? -14.508 6.434 20.969 1 97.44 282 SER A CA 1
ATOM 2271 C C . SER A 1 282 ? -15.633 5.402 20.984 1 97.44 282 SER A C 1
ATOM 2273 O O . SER A 1 282 ? -15.375 4.199 20.922 1 97.44 282 SER A O 1
ATOM 2275 N N . ARG A 1 283 ? -16.859 5.859 20.953 1 96.44 283 ARG A N 1
ATOM 2276 C CA . ARG A 1 283 ? -18 4.965 21.031 1 96.44 283 ARG A CA 1
ATOM 2277 C C . ARG A 1 283 ? -18.219 4.211 19.719 1 96.44 283 ARG A C 1
ATOM 2279 O O . ARG A 1 283 ? -18.781 3.115 19.703 1 96.44 283 ARG A O 1
ATOM 2286 N N . ASN A 1 284 ? -17.859 4.754 18.672 1 94.06 284 ASN A N 1
ATOM 2287 C CA . ASN A 1 284 ? -17.938 4.133 17.344 1 94.06 284 ASN A CA 1
ATOM 2288 C C . ASN A 1 284 ? -16.969 4.789 16.359 1 94.06 284 ASN A C 1
ATOM 2290 O O . ASN A 1 284 ? -16.203 5.672 16.734 1 94.06 284 ASN A O 1
ATOM 2294 N N . ASN A 1 285 ? -17 4.352 15.117 1 93.44 285 ASN A N 1
ATOM 2295 C CA . ASN A 1 285 ? -15.969 4.781 14.172 1 93.44 285 ASN A CA 1
ATOM 2296 C C . ASN A 1 285 ? -16.453 5.93 13.289 1 93.44 285 ASN A C 1
ATOM 2298 O O . ASN A 1 285 ? -15.82 6.277 12.297 1 93.44 285 ASN A O 1
ATOM 2302 N N . HIS A 1 286 ? -17.594 6.551 13.633 1 92.94 286 HIS A N 1
ATOM 2303 C CA . HIS A 1 286 ? -18.109 7.598 12.75 1 92.94 286 HIS A CA 1
ATOM 2304 C C . HIS A 1 286 ? -18.5 8.836 13.555 1 92.94 286 HIS A C 1
ATOM 2306 O O . HIS A 1 286 ? -18.812 9.883 12.969 1 92.94 286 HIS A O 1
ATOM 2312 N N . CYS A 1 287 ? -18.438 8.812 14.859 1 95.56 287 CYS A N 1
ATOM 2313 C CA . CYS A 1 287 ? -18.844 9.969 15.633 1 95.56 287 CYS A CA 1
ATOM 2314 C C . CYS A 1 287 ? -17.828 11.094 15.523 1 95.56 287 CYS A C 1
ATOM 2316 O O . CYS A 1 287 ? -16.656 10.844 15.234 1 95.56 287 CYS A O 1
ATOM 2318 N N . THR A 1 288 ? -18.297 12.359 15.727 1 97.19 288 THR A N 1
ATOM 2319 C CA . THR A 1 288 ? -17.469 13.562 15.703 1 97.19 288 THR A CA 1
ATOM 2320 C C . THR A 1 288 ? -17.578 14.32 17.016 1 97.19 288 THR A C 1
ATOM 2322 O O . THR A 1 288 ? -18.609 14.25 17.688 1 97.19 288 THR A O 1
ATOM 2325 N N . ASP A 1 289 ? -16.5 14.922 17.406 1 97.5 289 ASP A N 1
ATOM 2326 C CA . ASP A 1 289 ? -16.422 15.766 18.594 1 97.5 289 ASP A CA 1
ATOM 2327 C C . ASP A 1 289 ? -15.484 16.953 18.375 1 97.5 289 ASP A C 1
ATOM 2329 O O . ASP A 1 289 ? -14.273 16.766 18.234 1 97.5 289 ASP A O 1
ATOM 2333 N N . ARG A 1 290 ? -15.977 18.203 18.484 1 96.12 290 ARG A N 1
ATOM 2334 C CA . ARG A 1 290 ? -15.219 19.406 18.156 1 96.12 290 ARG A CA 1
ATOM 2335 C C . ARG A 1 290 ? -14.156 19.688 19.219 1 96.12 290 ARG A C 1
ATOM 2337 O O . ARG A 1 290 ? -13.266 20.516 19 1 96.12 290 ARG A O 1
ATOM 2344 N N . ARG A 1 291 ? -14.234 19 20.312 1 94 291 ARG A N 1
ATOM 2345 C CA . ARG A 1 291 ? -13.188 19.109 21.328 1 94 291 ARG A CA 1
ATOM 2346 C C . ARG A 1 291 ? -12.086 18.094 21.078 1 94 291 ARG A C 1
ATOM 2348 O O . ARG A 1 291 ? -11.031 18.141 21.719 1 94 291 ARG A O 1
ATOM 2355 N N . GLY A 1 292 ? -12.32 17.141 20.172 1 90.81 292 GLY A N 1
ATOM 2356 C CA . GLY A 1 292 ? -11.32 16.172 19.75 1 90.81 292 GLY A CA 1
ATOM 2357 C C . GLY 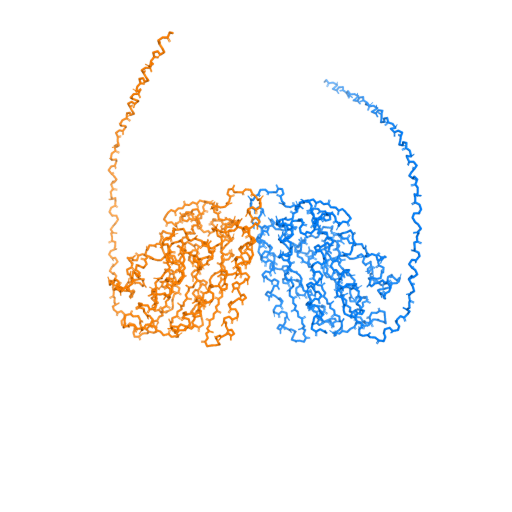A 1 292 ? -11.023 15.125 20.812 1 90.81 292 GLY A C 1
ATOM 2358 O O . GLY A 1 292 ? -9.984 14.477 20.766 1 90.81 292 GLY A O 1
ATOM 2359 N N . GLU A 1 293 ? -11.945 14.859 21.75 1 91.31 293 GLU A N 1
ATOM 2360 C CA . GLU A 1 293 ? -11.633 14.031 22.922 1 91.31 293 GLU A CA 1
ATOM 2361 C C . GLU A 1 293 ? -12.477 12.758 22.938 1 91.31 293 GLU A C 1
ATOM 2363 O O . GLU A 1 293 ? -11.961 11.664 23.172 1 91.31 293 GLU A O 1
ATOM 2368 N N . LYS A 1 294 ? -13.672 12.828 22.562 1 96.06 294 LYS A N 1
ATOM 2369 C CA . LYS A 1 294 ? -14.602 11.734 22.828 1 96.06 294 LYS A CA 1
ATOM 2370 C C . LYS A 1 294 ? -14.789 10.867 21.594 1 96.06 294 LYS A C 1
ATOM 2372 O O . LYS A 1 294 ? -15.312 9.75 21.672 1 96.06 294 LYS A O 1
ATOM 2377 N N . CYS A 1 295 ? -14.445 11.383 20.469 1 97.88 295 CYS A N 1
ATOM 2378 C CA . CYS A 1 295 ? -14.641 10.68 19.203 1 97.88 295 CYS A CA 1
ATOM 2379 C C . CYS A 1 295 ? -13.328 10.562 18.438 1 97.88 295 CYS A C 1
ATOM 2381 O O . CYS A 1 295 ? -12.383 11.305 18.703 1 97.88 295 CYS A O 1
ATOM 2383 N N . LEU A 1 296 ? -13.289 9.602 17.469 1 97.69 296 LEU A N 1
ATOM 2384 C CA . LEU A 1 296 ? -12.117 9.445 16.625 1 97.69 296 LEU A CA 1
ATOM 2385 C C . LEU A 1 296 ? -11.891 10.688 15.773 1 97.69 296 LEU A C 1
ATOM 2387 O O . LEU A 1 296 ? -10.758 10.977 15.375 1 97.69 296 LEU A O 1
ATOM 2391 N N . TRP A 1 297 ? -13.078 11.375 15.609 1 98.25 297 TRP A N 1
ATOM 2392 C CA . TRP A 1 297 ? -13.008 12.43 14.602 1 98.25 297 TRP A CA 1
ATOM 2393 C C . TRP A 1 297 ? -13.43 13.773 15.188 1 98.25 297 TRP A C 1
ATOM 2395 O O . TRP A 1 297 ? -14.375 13.844 15.977 1 98.25 297 TRP A O 1
ATOM 2405 N N . TYR A 1 298 ? -12.672 14.836 14.773 1 98.25 298 TYR A N 1
ATOM 2406 C CA . TYR A 1 298 ? -13.031 16.219 15.07 1 98.25 298 TYR A CA 1
ATOM 2407 C C . TYR A 1 298 ? -14.281 16.641 14.305 1 98.25 298 TYR A C 1
ATOM 2409 O O . TYR A 1 298 ? -15.203 17.219 14.883 1 98.25 298 TYR A O 1
ATOM 2417 N N . ASP A 1 299 ? -14.273 16.422 13.078 1 97.31 299 ASP A N 1
ATOM 2418 C CA . ASP A 1 299 ? -15.398 16.531 12.148 1 97.31 299 ASP A CA 1
ATOM 2419 C C . ASP A 1 299 ? -15.383 15.383 11.141 1 97.31 299 ASP A C 1
ATOM 2421 O O . ASP A 1 299 ? -14.695 14.383 11.336 1 97.31 299 ASP A O 1
ATOM 2425 N N . ILE A 1 300 ? -16.141 15.469 10.07 1 95.19 300 ILE A N 1
ATOM 2426 C CA . ILE A 1 300 ? -16.344 14.312 9.203 1 95.19 300 ILE A CA 1
ATOM 2427 C C . ILE A 1 300 ? -15.07 14.055 8.391 1 95.19 300 ILE A C 1
ATOM 2429 O O . ILE A 1 300 ? -14.938 13 7.754 1 95.19 300 ILE A O 1
ATOM 2433 N N . LEU A 1 301 ? -14.055 14.969 8.461 1 96.88 301 LEU A N 1
ATOM 2434 C CA . LEU A 1 301 ? -12.828 14.812 7.676 1 96.88 301 LEU A CA 1
ATOM 2435 C C . LEU A 1 301 ? -11.609 14.711 8.578 1 96.88 301 LEU A C 1
ATOM 2437 O O . LEU A 1 301 ? -10.734 13.875 8.344 1 96.88 301 LEU A O 1
ATOM 2441 N N . HIS A 1 302 ? -11.578 15.477 9.641 1 98.38 302 HIS A N 1
ATOM 2442 C CA . HIS A 1 302 ? -10.359 15.664 10.422 1 98.38 302 HIS A CA 1
ATOM 2443 C C . HIS A 1 302 ? -10.32 14.703 11.609 1 98.38 302 HIS A C 1
ATOM 2445 O O . HIS A 1 302 ? -11.305 14.57 12.336 1 98.38 302 HIS A O 1
ATOM 2451 N N . PRO A 1 303 ? -9.164 14.078 11.836 1 98 303 PRO A N 1
ATOM 2452 C CA . PRO A 1 303 ? -9.047 13.195 13.008 1 98 303 PRO A CA 1
ATOM 2453 C C . PRO A 1 303 ? -8.992 13.977 14.32 1 98 303 PRO A C 1
ATOM 2455 O O . PRO A 1 303 ? -8.617 15.148 14.336 1 98 303 PRO A O 1
ATOM 2458 N N . GLY A 1 304 ? -9.328 13.297 15.328 1 98 304 GLY A N 1
ATOM 2459 C CA . GLY A 1 304 ? -9.219 13.844 16.672 1 98 304 GLY A CA 1
ATOM 2460 C C . GLY A 1 304 ? -7.809 13.773 17.234 1 98 304 GLY A C 1
ATOM 2461 O O . GLY A 1 304 ? -6.895 13.281 16.562 1 98 304 GLY A O 1
ATOM 2462 N N . LYS A 1 305 ? -7.66 14.156 18.469 1 97.81 305 LYS A N 1
ATOM 2463 C CA . LYS A 1 305 ? -6.367 14.359 19.109 1 97.81 305 LYS A CA 1
ATOM 2464 C C . LYS A 1 305 ? -5.637 13.031 19.297 1 97.81 305 LYS A C 1
ATOM 2466 O O . LYS A 1 305 ? -4.41 12.969 19.172 1 97.81 305 LYS A O 1
ATOM 2471 N N . ARG A 1 306 ? -6.336 12 19.578 1 97.88 306 ARG A N 1
ATOM 2472 C CA . ARG A 1 306 ? -5.688 10.727 19.875 1 97.88 306 ARG A CA 1
ATOM 2473 C C . ARG A 1 306 ? -5 10.164 18.641 1 97.88 306 ARG A C 1
ATOM 2475 O O . ARG A 1 306 ? -3.912 9.586 18.734 1 97.88 306 ARG A O 1
ATOM 2482 N N . ILE A 1 307 ? -5.633 10.289 17.5 1 98.31 307 ILE A N 1
ATOM 2483 C CA . ILE A 1 307 ? -5.004 9.852 16.25 1 98.31 307 ILE A CA 1
ATOM 2484 C C . ILE A 1 307 ? -3.799 10.734 15.945 1 98.31 307 ILE A C 1
ATOM 2486 O O . ILE A 1 307 ? -2.738 10.242 15.562 1 98.31 307 ILE A O 1
ATOM 2490 N N . HIS A 1 308 ? -3.926 12.039 16.172 1 98.56 308 HIS A N 1
ATOM 2491 C CA . HIS A 1 308 ? -2.809 12.953 15.984 1 98.56 308 HIS A CA 1
ATOM 2492 C C . HIS A 1 308 ? -1.637 12.594 16.891 1 98.56 308 HIS A C 1
ATOM 2494 O O . HIS A 1 308 ? -0.478 12.68 16.469 1 98.56 308 HIS A O 1
ATOM 2500 N N . ARG A 1 309 ? -1.895 12.195 18.094 1 98.44 309 ARG A N 1
ATOM 2501 C CA . ARG A 1 309 ? -0.832 11.836 19.031 1 98.44 309 ARG A CA 1
ATOM 2502 C C . ARG A 1 309 ? -0.063 10.609 18.531 1 98.44 309 ARG A C 1
ATOM 2504 O O . ARG A 1 309 ? 1.168 10.586 18.578 1 98.44 309 ARG A O 1
ATOM 2511 N N . LEU A 1 310 ? -0.806 9.625 18.062 1 98.5 310 LEU A N 1
ATOM 2512 C CA . LEU A 1 310 ? -0.17 8.422 17.531 1 98.5 310 LEU A CA 1
ATOM 2513 C C . LEU A 1 310 ? 0.686 8.75 16.312 1 98.5 310 LEU A C 1
ATOM 2515 O O . LEU A 1 310 ? 1.795 8.234 16.172 1 98.5 310 LEU A O 1
ATOM 2519 N N . MET A 1 311 ? 0.169 9.617 15.445 1 98.5 311 MET A N 1
ATOM 2520 C CA . MET A 1 311 ? 0.944 10.039 14.289 1 98.5 311 MET A CA 1
ATOM 2521 C C . MET A 1 311 ? 2.203 10.789 14.719 1 98.5 311 MET A C 1
ATOM 2523 O O . MET A 1 311 ? 3.283 10.562 14.172 1 98.5 311 MET A O 1
ATOM 2527 N N . ALA A 1 312 ? 2.051 11.656 15.703 1 98.44 312 ALA A N 1
ATOM 2528 C CA . ALA A 1 312 ? 3.164 12.469 16.188 1 98.44 312 ALA A CA 1
ATOM 2529 C C . ALA A 1 312 ? 4.301 11.586 16.703 1 98.44 312 ALA A C 1
ATOM 2531 O O . ALA A 1 312 ? 5.477 11.867 16.438 1 98.44 312 ALA A O 1
ATOM 2532 N N . GLU A 1 313 ? 3.971 10.594 17.5 1 97.62 313 GLU A N 1
ATOM 2533 C CA . GLU A 1 313 ? 4.977 9.672 18.016 1 97.62 313 GLU A CA 1
ATOM 2534 C C . GLU A 1 313 ? 5.801 9.055 16.891 1 97.62 313 GLU A C 1
ATOM 2536 O O . GLU A 1 313 ? 7.031 9.008 16.969 1 97.62 313 GLU A O 1
ATOM 2541 N N . ARG A 1 314 ? 5.145 8.656 15.844 1 97.38 314 ARG A N 1
ATOM 2542 C CA . ARG A 1 314 ? 5.816 8.008 14.719 1 97.38 314 ARG A CA 1
ATOM 2543 C C . ARG A 1 314 ? 6.664 9 13.938 1 97.38 314 ARG A C 1
ATOM 2545 O O . ARG A 1 314 ? 7.789 8.695 13.539 1 97.38 314 ARG A O 1
ATOM 2552 N N . VAL A 1 315 ? 6.09 10.18 13.664 1 97.62 315 VAL A N 1
ATOM 2553 C CA . VAL A 1 315 ? 6.82 11.195 12.914 1 97.62 315 VAL A CA 1
ATOM 2554 C C . VAL A 1 315 ? 8.055 11.625 13.703 1 97.62 315 VAL A C 1
ATOM 2556 O O . VAL A 1 315 ? 9.133 11.805 13.133 1 97.62 315 VAL A O 1
ATOM 2559 N N . ALA A 1 316 ? 7.902 11.781 15 1 96.25 316 ALA A N 1
ATOM 2560 C CA . ALA A 1 316 ? 9.008 12.219 15.852 1 96.25 316 ALA A CA 1
ATOM 2561 C C . ALA A 1 316 ? 10.141 11.195 15.836 1 96.25 316 ALA A C 1
ATOM 2563 O O . ALA A 1 316 ? 11.32 11.562 15.836 1 96.25 316 ALA A O 1
ATOM 2564 N N . GLU A 1 317 ? 9.781 9.945 15.844 1 94.5 317 GLU A N 1
ATOM 2565 C CA . GLU A 1 317 ? 10.797 8.891 15.781 1 94.5 317 GLU A CA 1
ATOM 2566 C C . GLU A 1 317 ? 11.625 9 14.508 1 94.5 317 GLU A C 1
ATOM 2568 O O . GLU A 1 317 ? 12.844 8.82 14.547 1 94.5 317 GLU A O 1
ATOM 2573 N N . VAL A 1 318 ? 10.922 9.297 13.453 1 93 318 VAL A N 1
ATOM 2574 C CA . VAL A 1 318 ? 11.602 9.414 12.164 1 93 318 VAL A CA 1
ATOM 2575 C C . VAL A 1 318 ? 12.406 10.711 12.125 1 93 318 VAL A C 1
ATOM 2577 O O . VAL A 1 318 ? 13.539 10.734 11.625 1 93 318 VAL A O 1
ATOM 2580 N N . ALA A 1 319 ? 11.844 11.773 12.695 1 90.5 319 ALA A N 1
ATOM 2581 C CA . ALA A 1 319 ? 12.43 13.109 12.609 1 90.5 319 ALA A CA 1
ATOM 2582 C C . ALA A 1 319 ? 13.625 13.242 13.547 1 90.5 319 ALA A C 1
ATOM 2584 O O . ALA A 1 319 ? 14.633 13.852 13.188 1 90.5 319 ALA A O 1
ATOM 2585 N N . TRP A 1 320 ? 13.523 12.562 14.742 1 86.25 320 TRP A N 1
ATOM 2586 C CA . TRP A 1 320 ? 14.5 12.852 15.789 1 86.25 320 TRP A CA 1
ATOM 2587 C C . TRP A 1 320 ? 15.227 11.578 16.219 1 86.25 320 TRP A C 1
ATOM 2589 O O . TRP A 1 320 ? 16.172 11.641 17 1 86.25 320 TRP A O 1
ATOM 2599 N N . GLY A 1 321 ? 14.656 10.367 15.992 1 70.62 321 GLY A N 1
ATOM 2600 C CA . GLY A 1 321 ? 15.156 9.125 16.547 1 70.62 321 GLY A CA 1
ATOM 2601 C C . GLY A 1 321 ? 16.641 8.922 16.312 1 70.62 321 GLY A C 1
ATOM 2602 O O . GLY A 1 321 ? 17.312 8.25 17.109 1 70.62 321 GLY A O 1
ATOM 2603 N N . GLY A 1 322 ? 17.125 9.281 15.344 1 55.97 322 GLY A N 1
ATOM 2604 C CA . GLY A 1 322 ? 18.562 9.078 15.211 1 55.97 322 GLY A CA 1
ATOM 2605 C C . GLY A 1 322 ? 19.375 10.125 15.938 1 55.97 322 GLY A C 1
ATOM 2606 O O . GLY A 1 322 ? 20.609 10.172 15.797 1 55.97 322 GLY A O 1
ATOM 2607 N N . GLN A 1 323 ? 18.672 10.961 16.781 1 50.94 323 GLN A N 1
ATOM 2608 C CA . GLN A 1 323 ? 19.391 12.039 17.453 1 50.94 323 GLN A CA 1
ATOM 2609 C C . GLN A 1 323 ? 19.656 11.688 18.922 1 50.94 323 GLN A C 1
ATOM 2611 O O . GLN A 1 323 ? 18.906 10.906 19.516 1 50.94 323 GLN A O 1
ATOM 2616 N N . MET B 1 1 ? -63.875 -36.312 17.594 1 21.08 1 MET B N 1
ATOM 2617 C CA . MET B 1 1 ? -64.188 -36.406 16.172 1 21.08 1 MET B CA 1
ATOM 2618 C C . MET B 1 1 ? -62.906 -36.656 15.359 1 21.08 1 MET B C 1
ATOM 2620 O O . MET B 1 1 ? -61.812 -36.188 15.711 1 21.08 1 MET B O 1
ATOM 2624 N N . ARG B 1 2 ? -63 -37.625 14.328 1 18.98 2 ARG B N 1
ATOM 2625 C CA . ARG B 1 2 ? -62.25 -38.469 13.406 1 18.98 2 ARG B CA 1
ATOM 2626 C C . ARG B 1 2 ? -61.469 -37.625 12.406 1 18.98 2 ARG B C 1
ATOM 2628 O O . ARG B 1 2 ? -62.062 -36.875 11.609 1 18.98 2 ARG B O 1
ATOM 2635 N N . PHE B 1 3 ? -60.281 -37.031 12.875 1 23.55 3 PHE B N 1
ATOM 2636 C CA . PHE B 1 3 ? -59.312 -36.125 12.297 1 23.55 3 PHE B CA 1
ATOM 2637 C C . PHE B 1 3 ? -58.75 -36.688 11.008 1 23.55 3 PHE B C 1
ATOM 2639 O O . PHE B 1 3 ? -57.875 -37.562 11.047 1 23.55 3 PHE B O 1
ATOM 2646 N N . GLN B 1 4 ? -59.781 -36.969 10.07 1 19.75 4 GLN B N 1
ATOM 2647 C CA . GLN B 1 4 ? -59.5 -37.688 8.812 1 19.75 4 GLN B CA 1
ATOM 2648 C C . GLN B 1 4 ? -58.438 -36.969 8 1 19.75 4 GLN B C 1
ATOM 2650 O O . GLN B 1 4 ? -58.344 -35.719 8.016 1 19.75 4 GLN B O 1
ATOM 2655 N N . SER B 1 5 ? -57.375 -37.719 7.547 1 22.61 5 SER B N 1
ATOM 2656 C CA . SER B 1 5 ? -56.062 -37.688 6.914 1 22.61 5 SER B CA 1
ATOM 2657 C C . SER B 1 5 ? -56.156 -37.219 5.465 1 22.61 5 SER B C 1
ATOM 2659 O O . SER B 1 5 ? -56.688 -37.938 4.605 1 22.61 5 SER B O 1
ATOM 2661 N N . THR B 1 6 ? -56.844 -36 5.289 1 24.22 6 THR B N 1
ATOM 2662 C CA . THR B 1 6 ? -57.219 -35.625 3.928 1 24.22 6 THR B CA 1
ATOM 2663 C C . THR B 1 6 ? -56.031 -35.719 2.982 1 24.22 6 THR B C 1
ATOM 2665 O O . THR B 1 6 ? -54.906 -35.469 3.377 1 24.22 6 THR B O 1
ATOM 2668 N N . GLY B 1 7 ? -56.125 -36.531 1.885 1 20.08 7 GLY B N 1
ATOM 2669 C CA . GLY B 1 7 ? -55.5 -37.156 0.728 1 20.08 7 GLY B CA 1
ATOM 2670 C C . GLY B 1 7 ? -54.875 -36.125 -0.206 1 20.08 7 GLY B C 1
ATOM 2671 O O . GLY B 1 7 ? -55.562 -35.281 -0.751 1 20.08 7 GLY B O 1
ATOM 2672 N N . ILE B 1 8 ? -53.656 -35.562 0.155 1 22.2 8 ILE B N 1
ATOM 2673 C CA . ILE B 1 8 ? -52.875 -34.5 -0.516 1 22.2 8 ILE B CA 1
ATOM 2674 C C . ILE B 1 8 ? -52.625 -34.906 -1.965 1 22.2 8 ILE B C 1
ATOM 2676 O O . ILE B 1 8 ? -51.938 -35.875 -2.225 1 22.2 8 ILE B O 1
ATOM 2680 N N . THR B 1 9 ? -53.719 -34.969 -2.818 1 19.66 9 THR B N 1
ATOM 2681 C CA . THR B 1 9 ? -53.625 -35.438 -4.195 1 19.66 9 THR B CA 1
ATOM 2682 C C . THR B 1 9 ? -52.5 -34.719 -4.941 1 19.66 9 THR B C 1
ATOM 2684 O O . THR B 1 9 ? -52.312 -33.5 -4.773 1 19.66 9 THR B O 1
ATOM 2687 N N . SER B 1 10 ? -51.531 -35.469 -5.547 1 21.36 10 SER B N 1
ATOM 2688 C CA . SER B 1 10 ? -50.25 -35.406 -6.277 1 21.36 10 SER B CA 1
ATOM 2689 C C . SER B 1 10 ? -50.438 -34.688 -7.621 1 21.36 10 SER B C 1
ATOM 2691 O O . SER B 1 10 ? -51.094 -35.219 -8.523 1 21.36 10 SER B O 1
ATOM 2693 N N . ILE B 1 11 ? -50.875 -33.375 -7.605 1 21.39 11 ILE B N 1
ATOM 2694 C CA . ILE B 1 11 ? -51.156 -32.781 -8.898 1 21.39 11 ILE B CA 1
ATOM 2695 C C . ILE B 1 11 ? -49.969 -32.938 -9.836 1 21.39 11 ILE B C 1
ATOM 2697 O O . ILE B 1 11 ? -48.844 -32.562 -9.508 1 21.39 11 ILE B O 1
ATOM 2701 N N . ILE B 1 12 ? -49.938 -33.969 -10.766 1 20.53 12 ILE B N 1
ATOM 2702 C CA . ILE B 1 12 ? -49.031 -34.469 -11.789 1 20.53 12 ILE B CA 1
ATOM 2703 C C . ILE B 1 12 ? -48.812 -33.406 -12.859 1 20.53 12 ILE B C 1
ATOM 2705 O O . ILE B 1 12 ? -49.719 -33.062 -13.594 1 20.53 12 ILE B O 1
ATOM 2709 N N . LEU B 1 13 ? -48.344 -32.188 -12.461 1 21.08 13 LEU B N 1
ATOM 2710 C CA . LEU B 1 13 ? -48.281 -31.156 -13.508 1 21.08 13 LEU B CA 1
ATOM 2711 C C . LEU B 1 13 ? -47.5 -31.688 -14.727 1 21.08 13 LEU B C 1
ATOM 2713 O O . LEU B 1 13 ? -46.375 -32.156 -14.602 1 21.08 13 LEU B O 1
ATOM 2717 N N . GLU B 1 14 ? -48.188 -32.125 -15.789 1 20.48 14 GLU B N 1
ATOM 2718 C CA . GLU B 1 14 ? -47.781 -32.688 -17.094 1 20.48 14 GLU B CA 1
ATOM 2719 C C . GLU B 1 14 ? -46.906 -31.688 -17.859 1 20.48 14 GLU B C 1
ATOM 2721 O O . GLU B 1 14 ? -47.375 -30.625 -18.25 1 20.48 14 GLU B O 1
ATOM 2726 N N . ILE B 1 15 ? -45.75 -31.281 -17.359 1 21.59 15 ILE B N 1
ATOM 2727 C CA . ILE B 1 15 ? -44.969 -30.297 -18.078 1 21.59 15 ILE B CA 1
ATOM 2728 C C . ILE B 1 15 ? -44.656 -30.812 -19.484 1 21.59 15 ILE B C 1
ATOM 2730 O O . ILE B 1 15 ? -44.125 -31.922 -19.625 1 21.59 15 ILE B O 1
ATOM 2734 N N . SER B 1 16 ? -45.406 -30.359 -20.516 1 20.77 16 SER B N 1
ATOM 2735 C CA . SER B 1 16 ? -45.375 -30.656 -21.938 1 20.77 16 SER B CA 1
ATOM 2736 C C . SER B 1 16 ? -43.938 -30.516 -22.484 1 20.77 16 SER B C 1
ATOM 2738 O O . SER B 1 16 ? -43.188 -29.625 -22.078 1 20.77 16 SER B O 1
ATOM 2740 N N . LEU B 1 17 ? -43.406 -31.578 -23.172 1 22.11 17 LEU B N 1
ATOM 2741 C CA . LEU B 1 17 ? -42.188 -32.031 -23.844 1 22.11 17 LEU B CA 1
ATOM 2742 C C . LEU B 1 17 ? -41.906 -31.141 -25.047 1 22.11 17 LEU B C 1
ATOM 2744 O O . LEU B 1 17 ? -42.625 -31.156 -26.031 1 22.11 17 LEU B O 1
ATOM 2748 N N . ILE B 1 18 ? -41.812 -29.766 -24.859 1 23.14 18 ILE B N 1
ATOM 2749 C CA . ILE B 1 18 ? -41.625 -29.047 -26.125 1 23.14 18 ILE B CA 1
ATOM 2750 C C . ILE B 1 18 ? -40.469 -29.656 -26.906 1 23.14 18 ILE B C 1
ATOM 2752 O O . ILE B 1 18 ? -39.375 -29.859 -26.344 1 23.14 18 ILE B O 1
ATOM 2756 N N . LEU B 1 19 ? -40.75 -30.188 -28.078 1 21.22 19 LEU B N 1
ATOM 2757 C CA . LEU B 1 19 ? -40.031 -30.844 -29.156 1 21.22 19 LEU B CA 1
ATOM 2758 C C . LEU B 1 19 ? -38.875 -29.969 -29.656 1 21.22 19 LEU B C 1
ATOM 2760 O O . LEU B 1 19 ? -39.062 -28.797 -29.984 1 21.22 19 LEU B O 1
ATOM 2764 N N . THR B 1 20 ? -37.625 -30.297 -29.25 1 21.78 20 THR B N 1
ATOM 2765 C CA . THR B 1 20 ? -36.281 -29.781 -29.516 1 21.78 20 THR B CA 1
ATOM 2766 C C . THR B 1 20 ? -35.938 -29.891 -31 1 21.78 20 THR B C 1
ATOM 2768 O O . THR B 1 20 ? -35.781 -30.984 -31.531 1 21.78 20 THR B O 1
ATOM 2771 N N . THR B 1 21 ? -36.719 -29.188 -31.844 1 22.98 21 THR B N 1
ATOM 2772 C CA . THR B 1 21 ? -36.344 -29.344 -33.25 1 22.98 21 THR B CA 1
ATOM 2773 C C . THR B 1 21 ? -34.875 -29.062 -33.438 1 22.98 21 THR B C 1
ATOM 2775 O O . THR B 1 21 ? -34.312 -28.109 -32.844 1 22.98 21 THR B O 1
ATOM 2778 N N . HIS B 1 22 ? -34.125 -30.047 -33.875 1 23.61 22 HIS B N 1
ATOM 2779 C CA . HIS B 1 22 ? -32.688 -30.25 -34.156 1 23.61 22 HIS B CA 1
ATOM 2780 C C . HIS B 1 22 ? -32.219 -29.344 -35.312 1 23.61 22 HIS B C 1
ATOM 2782 O O . HIS B 1 22 ? -32.656 -29.516 -36.438 1 23.61 22 HIS B O 1
ATOM 2788 N N . LEU B 1 23 ? -32.406 -28.031 -35.125 1 23.3 23 LEU B N 1
ATOM 2789 C CA . LEU B 1 23 ? -31.969 -27.312 -36.312 1 23.3 23 LEU B CA 1
ATOM 2790 C C . LEU B 1 23 ? -30.547 -27.719 -36.688 1 23.3 23 LEU B C 1
ATOM 2792 O O . LEU B 1 23 ? -29.672 -27.797 -35.812 1 23.3 23 LEU B O 1
ATOM 2796 N N . SER B 1 24 ? -30.391 -28.391 -37.812 1 21.88 24 SER B N 1
ATOM 2797 C CA . SER B 1 24 ? -29.25 -28.938 -38.531 1 21.88 24 SER B CA 1
ATOM 2798 C C . SER B 1 24 ? -28.188 -27.859 -38.781 1 21.88 24 SER B C 1
ATOM 2800 O O . SER B 1 24 ? -28.484 -26.812 -39.375 1 21.88 24 SER B O 1
ATOM 2802 N N . THR B 1 25 ? -27.469 -27.531 -37.844 1 22.03 25 THR B N 1
ATOM 2803 C CA . THR B 1 25 ? -26.406 -26.562 -38 1 22.03 25 THR B CA 1
ATOM 2804 C C . THR B 1 25 ? -25.484 -26.953 -39.156 1 22.03 25 THR B C 1
ATOM 2806 O O . THR B 1 25 ? -24.891 -28.031 -39.125 1 22.03 25 THR B O 1
ATOM 2809 N N . ARG B 1 26 ? -25.891 -26.578 -40.375 1 22.12 26 ARG B N 1
ATOM 2810 C CA . ARG B 1 26 ? -24.984 -26.703 -41.531 1 22.12 26 ARG B CA 1
ATOM 2811 C C . ARG B 1 26 ? -23.562 -26.281 -41.125 1 22.12 26 ARG B C 1
ATOM 2813 O O . ARG B 1 26 ? -23.359 -25.172 -40.625 1 22.12 26 ARG B O 1
ATOM 2820 N N . ALA B 1 27 ? -22.719 -27.219 -40.844 1 22.53 27 ALA B N 1
ATOM 2821 C CA . ALA B 1 27 ? -21.312 -27.219 -40.5 1 22.53 27 ALA B CA 1
ATOM 2822 C C . ALA B 1 27 ? -20.484 -26.484 -41.531 1 22.53 27 ALA B C 1
ATOM 2824 O O . ALA B 1 27 ? -20.359 -26.938 -42.688 1 22.53 27 ALA B O 1
ATOM 2825 N N . TYR B 1 28 ? -20.812 -25.234 -41.812 1 24 28 TYR B N 1
ATOM 2826 C CA . TYR B 1 28 ? -19.875 -24.688 -42.812 1 24 28 TYR B CA 1
ATOM 2827 C C . TYR B 1 28 ? -18.438 -25.031 -42.438 1 24 28 TYR B C 1
ATOM 2829 O O . TYR B 1 28 ? -18 -24.766 -41.312 1 24 28 TYR B O 1
ATOM 2837 N N . GLY B 1 29 ? -17.859 -26.125 -42.969 1 24.98 29 GLY B N 1
ATOM 2838 C CA . GLY B 1 29 ? -16.547 -26.75 -42.969 1 24.98 29 GLY B CA 1
ATOM 2839 C C . GLY B 1 29 ? -15.422 -25.766 -43.219 1 24.98 29 GLY B C 1
ATOM 2840 O O . GLY B 1 29 ? -15.25 -25.281 -44.344 1 24.98 29 GLY B O 1
ATOM 2841 N N . PHE B 1 30 ? -15.359 -24.641 -42.469 1 27.41 30 PHE B N 1
ATOM 2842 C CA . PHE B 1 30 ? -14.156 -23.906 -42.844 1 27.41 30 PHE B CA 1
ATOM 2843 C C . PHE B 1 30 ? -12.938 -24.828 -42.812 1 27.41 30 PHE B C 1
ATOM 2845 O O . PHE B 1 30 ? -12.82 -25.688 -41.969 1 27.41 30 PHE B O 1
ATOM 2852 N N . PRO B 1 31 ? -12.273 -24.984 -43.969 1 27.41 31 PRO B N 1
ATOM 2853 C CA . PRO B 1 31 ? -11.133 -25.875 -44.094 1 27.41 31 PRO B CA 1
ATOM 2854 C C . PRO B 1 31 ? -10.094 -25.688 -43 1 27.41 31 PRO B C 1
ATOM 2856 O O . PRO B 1 31 ? -9.891 -24.562 -42.531 1 27.41 31 PRO B O 1
ATOM 2859 N N . GLU B 1 32 ? -9.922 -26.688 -42.188 1 27.3 32 GLU B N 1
ATOM 2860 C CA . GLU B 1 32 ? -8.891 -26.891 -41.156 1 27.3 32 GLU B CA 1
ATOM 2861 C C . GLU B 1 32 ? -7.496 -26.656 -41.719 1 27.3 32 GLU B C 1
ATOM 2863 O O . GLU B 1 32 ? -7.027 -27.406 -42.562 1 27.3 32 GLU B O 1
ATOM 2868 N N . THR B 1 33 ? -7.207 -25.375 -42.031 1 28.39 33 THR B N 1
ATOM 2869 C CA . THR B 1 33 ? -5.812 -25.266 -42.438 1 28.39 33 THR B CA 1
ATOM 2870 C C . THR B 1 33 ? -4.906 -26.016 -41.438 1 28.39 33 THR B C 1
ATOM 2872 O O . THR B 1 33 ? -4.992 -25.812 -40.25 1 28.39 33 THR B O 1
ATOM 2875 N N . LYS B 1 34 ? -4.402 -27.094 -41.875 1 30.61 34 LYS B N 1
ATOM 2876 C CA . LYS B 1 34 ? -3.393 -27.969 -41.25 1 30.61 34 LYS B CA 1
ATOM 2877 C C . LYS B 1 34 ? -2.217 -27.156 -40.719 1 30.61 34 LYS B C 1
ATOM 2879 O O . LYS B 1 34 ? -1.509 -26.5 -41.5 1 30.61 34 LYS B O 1
ATOM 2884 N N . VAL B 1 35 ? -2.332 -26.656 -39.625 1 28.55 35 VAL B N 1
ATOM 2885 C CA . VAL B 1 35 ? -1.11 -26.203 -38.969 1 28.55 35 VAL B CA 1
ATOM 2886 C C . VAL B 1 35 ? -0.099 -27.344 -38.906 1 28.55 35 VAL B C 1
ATOM 2888 O O . VAL B 1 35 ? -0.349 -28.375 -38.281 1 28.55 35 VAL B O 1
ATOM 2891 N N . PHE B 1 36 ? 0.473 -27.609 -40.125 1 28.12 36 PHE B N 1
ATOM 2892 C CA . PHE B 1 36 ? 1.685 -28.422 -40 1 28.12 36 PHE B CA 1
ATOM 2893 C C . PHE B 1 36 ? 2.602 -27.844 -38.906 1 28.12 36 PHE B C 1
ATOM 2895 O O . PHE B 1 36 ? 3.117 -26.734 -39.062 1 28.12 36 PHE B O 1
ATOM 2902 N N . GLY B 1 37 ? 2.232 -28.094 -37.75 1 26.14 37 GLY B N 1
ATOM 2903 C CA . GLY B 1 37 ? 3.213 -27.828 -36.719 1 26.14 37 GLY B CA 1
ATOM 2904 C C . GLY B 1 37 ? 4.562 -28.469 -37 1 26.14 37 GLY B C 1
ATOM 2905 O O . GLY B 1 37 ? 4.691 -29.703 -36.969 1 26.14 37 GLY B O 1
ATOM 2906 N N . ALA B 1 38 ? 5.293 -28.062 -37.969 1 31.09 38 ALA B N 1
ATOM 2907 C CA . ALA B 1 38 ? 6.695 -28.469 -38.031 1 31.09 38 ALA B CA 1
ATOM 2908 C C . ALA B 1 38 ? 7.324 -28.438 -36.625 1 31.09 38 ALA B C 1
ATOM 2910 O O . ALA B 1 38 ? 7.516 -27.359 -36.062 1 31.09 38 ALA B O 1
ATOM 2911 N N . ALA B 1 39 ? 7.008 -29.422 -35.875 1 29.83 39 ALA B N 1
ATOM 2912 C CA . ALA B 1 39 ? 7.766 -29.734 -34.688 1 29.83 39 ALA B CA 1
ATOM 2913 C C . ALA B 1 39 ? 9.266 -29.797 -34.969 1 29.83 39 ALA B C 1
ATOM 2915 O O . ALA B 1 39 ? 9.773 -30.828 -35.406 1 29.83 39 ALA B O 1
ATOM 2916 N N . GLY B 1 40 ? 9.766 -28.969 -35.812 1 32.28 40 GLY B N 1
ATOM 2917 C CA . GLY B 1 40 ? 11.211 -29.078 -35.812 1 32.28 40 GLY B CA 1
ATOM 2918 C C . GLY B 1 40 ? 11.797 -29.25 -34.406 1 32.28 40 GLY B C 1
ATOM 2919 O O . GLY B 1 40 ? 11.312 -28.641 -33.469 1 32.28 40 GLY B O 1
ATOM 2920 N N . GLU B 1 41 ? 12.312 -30.438 -34.156 1 33.91 41 GLU B N 1
ATOM 2921 C CA . GLU B 1 41 ? 13.227 -30.656 -33.031 1 33.91 41 GLU B CA 1
ATOM 2922 C C . GLU B 1 41 ? 14.203 -29.484 -32.906 1 33.91 41 GLU B C 1
ATOM 2924 O O . GLU B 1 41 ? 15.164 -29.375 -33.656 1 33.91 41 GLU B O 1
ATOM 2929 N N . ALA B 1 42 ? 13.758 -28.328 -32.75 1 35.06 42 ALA B N 1
ATOM 2930 C CA . ALA B 1 42 ? 14.812 -27.375 -32.406 1 35.06 42 ALA B CA 1
ATOM 2931 C C . ALA B 1 42 ? 15.781 -27.984 -31.391 1 35.06 42 ALA B C 1
ATOM 2933 O O . ALA B 1 42 ? 15.375 -28.391 -30.297 1 35.06 42 ALA B O 1
ATOM 2934 N N . ILE B 1 43 ? 16.734 -28.75 -31.797 1 36.09 43 ILE B N 1
ATOM 2935 C CA . ILE B 1 43 ? 17.938 -28.953 -31.016 1 36.09 43 ILE B CA 1
ATOM 2936 C C . ILE B 1 43 ? 18.281 -27.688 -30.25 1 36.09 43 ILE B C 1
ATOM 2938 O O . ILE B 1 43 ? 18.688 -26.688 -30.844 1 36.09 43 ILE B O 1
ATOM 2942 N N . HIS B 1 44 ? 17.375 -27.141 -29.453 1 36.22 44 HIS B N 1
ATOM 2943 C CA . HIS B 1 44 ? 17.828 -25.984 -28.688 1 36.22 44 HIS B CA 1
ATOM 2944 C C . HIS B 1 44 ? 19.078 -26.297 -27.875 1 36.22 44 HIS B C 1
ATOM 2946 O O . HIS B 1 44 ? 19.031 -27.062 -26.922 1 36.22 44 HIS B O 1
ATOM 2952 N N . ASP B 1 45 ? 20.109 -26.516 -28.375 1 41.03 45 ASP B N 1
ATOM 2953 C CA . ASP B 1 45 ? 21.375 -26.516 -27.656 1 41.03 45 ASP B CA 1
ATOM 2954 C C . ASP B 1 45 ? 21.281 -25.719 -26.359 1 41.03 45 ASP B C 1
ATOM 2956 O O . ASP B 1 45 ? 22.234 -25.656 -25.578 1 41.03 45 ASP B O 1
ATOM 2960 N N . GLY B 1 46 ? 20.406 -24.531 -26.188 1 47.38 46 GLY B N 1
ATOM 2961 C CA . GLY B 1 46 ? 20.375 -23.297 -25.422 1 47.38 46 GLY B CA 1
ATOM 2962 C C . GLY B 1 46 ? 19.797 -23.484 -24.016 1 47.38 46 GLY B C 1
ATOM 2963 O O . GLY B 1 46 ? 19.203 -24.516 -23.719 1 47.38 46 GLY B O 1
ATOM 2964 N N . PHE B 1 47 ? 20.109 -22.453 -23.062 1 61.44 47 PHE B N 1
ATOM 2965 C CA . PHE B 1 47 ? 19.797 -22.219 -21.656 1 61.44 47 PHE B CA 1
ATOM 2966 C C . PHE B 1 47 ? 18.297 -22.312 -21.406 1 61.44 47 PHE B C 1
ATOM 2968 O O . PHE B 1 47 ? 17.516 -21.672 -22.109 1 61.44 47 PHE B O 1
ATOM 2975 N N . GLN B 1 48 ? 17.891 -23.531 -20.922 1 77.5 48 GLN B N 1
ATOM 2976 C CA . GLN B 1 48 ? 16.516 -23.781 -20.516 1 77.5 48 GLN B CA 1
ATOM 2977 C C . GLN B 1 48 ? 16.234 -23.203 -19.125 1 77.5 48 GLN B C 1
ATOM 2979 O O . GLN B 1 48 ? 17.062 -23.328 -18.219 1 77.5 48 GLN B O 1
ATOM 2984 N N . ASN B 1 49 ? 15.133 -22.469 -19.188 1 86 49 ASN B N 1
ATOM 2985 C CA . ASN B 1 49 ? 14.703 -21.953 -17.891 1 86 49 ASN B CA 1
ATOM 2986 C C . ASN B 1 49 ? 13.586 -22.812 -17.297 1 86 49 ASN B C 1
ATOM 2988 O O . ASN B 1 49 ? 12.914 -23.547 -18.016 1 86 49 ASN B O 1
ATOM 2992 N N . MET B 1 50 ? 13.562 -22.812 -16.031 1 88.31 50 MET B N 1
ATOM 2993 C CA . MET B 1 50 ? 12.5 -23.516 -15.32 1 88.31 50 MET B CA 1
ATOM 2994 C C . MET B 1 50 ? 11.727 -22.547 -14.414 1 88.31 50 MET B C 1
ATOM 2996 O O . MET B 1 50 ? 12.328 -21.75 -13.703 1 88.31 50 MET B O 1
ATOM 3000 N N . ASP B 1 51 ? 10.453 -22.625 -14.547 1 87.44 51 ASP B N 1
ATOM 3001 C CA . ASP B 1 51 ? 9.547 -22.016 -13.586 1 87.44 51 ASP B CA 1
ATOM 3002 C C . ASP B 1 51 ? 8.922 -23.062 -12.664 1 87.44 51 ASP B C 1
ATOM 3004 O O . ASP B 1 51 ? 8.406 -24.078 -13.133 1 87.44 51 ASP B O 1
ATOM 3008 N N . SER B 1 52 ? 9.062 -22.859 -11.43 1 91.62 52 SER B N 1
ATOM 3009 C CA . SER B 1 52 ? 8.438 -23.688 -10.414 1 91.62 52 SER B CA 1
ATOM 3010 C C . SER B 1 52 ? 7.383 -22.922 -9.633 1 91.62 52 SER B C 1
ATOM 3012 O O . SER B 1 52 ? 7.672 -22.359 -8.57 1 91.62 52 SER B O 1
ATOM 3014 N N . PRO B 1 53 ? 6.172 -22.922 -10.086 1 96 53 PRO B N 1
ATOM 3015 C CA . PRO B 1 53 ? 5.113 -22.172 -9.406 1 96 53 PRO B CA 1
ATOM 3016 C C . PRO B 1 53 ? 4.543 -22.906 -8.203 1 96 53 PRO B C 1
ATOM 3018 O O . PRO B 1 53 ? 4.277 -24.109 -8.273 1 96 53 PRO B O 1
ATOM 3021 N N . HIS B 1 54 ? 4.453 -22.281 -7.137 1 97.31 54 HIS B N 1
ATOM 3022 C CA . HIS B 1 54 ? 3.793 -22.672 -5.898 1 97.31 54 HIS B CA 1
ATOM 3023 C C . HIS B 1 54 ? 2.658 -21.719 -5.551 1 97.31 54 HIS B C 1
ATOM 3025 O O . HIS B 1 54 ? 2.789 -20.5 -5.719 1 97.31 54 HIS B O 1
ATOM 3031 N N . GLY B 1 55 ? 1.534 -22.266 -5.125 1 97.94 55 GLY B N 1
ATOM 3032 C CA . GLY B 1 55 ? 0.431 -21.375 -4.809 1 97.94 55 GLY B CA 1
ATOM 3033 C C . GLY B 1 55 ? -0.913 -22.078 -4.766 1 97.94 55 GLY B C 1
ATOM 3034 O O . GLY B 1 55 ? -0.998 -23.234 -4.363 1 97.94 55 GLY B O 1
ATOM 3035 N N . ASP B 1 56 ? -1.94 -21.297 -5.098 1 97.88 56 ASP B N 1
ATOM 3036 C CA . ASP B 1 56 ? -3.314 -21.781 -5.031 1 97.88 56 ASP B CA 1
ATOM 3037 C C . ASP B 1 56 ? -3.947 -21.828 -6.422 1 97.88 56 ASP B C 1
ATOM 3039 O O . ASP B 1 56 ? -3.262 -22.094 -7.41 1 97.88 56 ASP B O 1
ATOM 3043 N N . SER B 1 57 ? -5.266 -21.703 -6.473 1 98 57 SER B N 1
ATOM 3044 C CA . SER B 1 57 ? -6.004 -21.828 -7.727 1 98 57 SER B CA 1
ATOM 3045 C C . SER B 1 57 ? -5.57 -20.781 -8.734 1 98 57 SER B C 1
ATOM 3047 O O . SER B 1 57 ? -5.73 -20.969 -9.945 1 98 57 SER B O 1
ATOM 3049 N N . PHE B 1 58 ? -5 -19.656 -8.297 1 98.38 58 PHE B N 1
ATOM 3050 C CA . PHE B 1 58 ? -4.562 -18.594 -9.188 1 98.38 58 PHE B CA 1
ATOM 3051 C C . PHE B 1 58 ? -3.32 -19.016 -9.969 1 98.38 58 PHE B C 1
ATOM 3053 O O . PHE B 1 58 ? -2.998 -18.422 -11 1 98.38 58 PHE B O 1
ATOM 3060 N N . SER B 1 59 ? -2.604 -20.078 -9.453 1 98.06 59 SER B N 1
ATOM 3061 C CA . SER B 1 59 ? -1.336 -20.5 -10.039 1 98.06 59 SER B CA 1
ATOM 3062 C C . SER B 1 59 ? -1.404 -21.938 -10.531 1 98.06 59 SER B C 1
ATOM 3064 O O . SER B 1 59 ? -0.432 -22.469 -11.086 1 98.06 59 SER B O 1
ATOM 3066 N N . ARG B 1 60 ? -2.539 -22.594 -10.336 1 96.25 60 ARG B N 1
ATOM 3067 C CA . ARG B 1 60 ? -2.639 -24.016 -10.688 1 96.25 60 ARG B CA 1
ATOM 3068 C C . ARG B 1 60 ? -2.674 -24.203 -12.195 1 96.25 60 ARG B C 1
ATOM 3070 O O . ARG B 1 60 ? -3.414 -23.516 -12.898 1 96.25 60 ARG B O 1
ATOM 3077 N N . ILE B 1 61 ? -1.835 -25.094 -12.617 1 94.81 61 ILE B N 1
ATOM 3078 C CA . ILE B 1 61 ? -1.846 -25.438 -14.031 1 94.81 61 ILE B CA 1
ATOM 3079 C C . ILE B 1 61 ? -2.242 -26.906 -14.195 1 94.81 61 ILE B C 1
ATOM 3081 O O . ILE B 1 61 ? -2.322 -27.406 -15.32 1 94.81 61 ILE B O 1
ATOM 3085 N N . GLY B 1 62 ? -2.523 -27.562 -13.102 1 89.56 62 GLY B N 1
ATOM 3086 C CA . GLY B 1 62 ? -3.123 -28.891 -13.133 1 89.56 62 GLY B CA 1
ATOM 3087 C C . GLY B 1 62 ? -2.1 -30.016 -13.195 1 89.56 62 GLY B C 1
ATOM 3088 O O . GLY B 1 62 ? -2.443 -31.156 -13.484 1 89.56 62 GLY B O 1
ATOM 3089 N N . THR B 1 63 ? -0.818 -29.531 -13.047 1 80.12 63 THR B N 1
ATOM 3090 C CA . THR B 1 63 ? 0.215 -30.562 -13.094 1 80.12 63 THR B CA 1
ATOM 3091 C C . THR B 1 63 ? 0.049 -31.547 -11.945 1 80.12 63 THR B C 1
ATOM 3093 O O . THR B 1 63 ? -0.335 -31.156 -10.844 1 80.12 63 THR B O 1
ATOM 3096 N N . GLN B 1 64 ? -0.487 -32.656 -12.211 1 60.12 64 GLN B N 1
ATOM 3097 C CA . GLN B 1 64 ? -0.667 -33.719 -11.211 1 60.12 64 GLN B CA 1
ATOM 3098 C C . GLN B 1 64 ? 0.677 -34.25 -10.727 1 60.12 64 GLN B C 1
ATOM 3100 O O . GLN B 1 64 ? 1.27 -35.125 -11.359 1 60.12 64 GLN B O 1
ATOM 3105 N N . HIS B 1 65 ? 1.537 -33.281 -10.297 1 53.16 65 HIS B N 1
ATOM 3106 C CA . HIS B 1 65 ? 2.785 -33.875 -9.805 1 53.16 65 HIS B CA 1
ATOM 3107 C C . HIS B 1 65 ? 2.523 -34.938 -8.742 1 53.16 65 HIS B C 1
ATOM 3109 O O . HIS B 1 65 ? 2.363 -34.594 -7.559 1 53.16 65 HIS B O 1
ATOM 3115 N N . ASN B 1 66 ? 1.405 -35.531 -8.812 1 43.12 66 ASN B N 1
ATOM 3116 C CA . ASN B 1 66 ? 1.443 -36.625 -7.844 1 43.12 66 ASN B CA 1
ATOM 3117 C C . ASN B 1 66 ? 2.875 -37.062 -7.543 1 43.12 66 ASN B C 1
ATOM 3119 O O . ASN B 1 66 ? 3.779 -36.812 -8.352 1 43.12 66 ASN B O 1
ATOM 3123 N N . ILE B 1 67 ? 3.209 -37.5 -6.191 1 42.12 67 ILE B N 1
ATOM 3124 C CA . ILE B 1 67 ? 4.43 -38.062 -5.617 1 42.12 67 ILE B CA 1
ATOM 3125 C C . ILE B 1 67 ? 5.238 -38.75 -6.703 1 42.12 67 ILE B C 1
ATOM 3127 O O . ILE B 1 67 ? 6.398 -38.406 -6.945 1 42.12 67 ILE B O 1
ATOM 3131 N N . SER B 1 68 ? 5.414 -39.938 -6.531 1 43.69 68 SER B N 1
ATOM 3132 C CA . SER B 1 68 ? 6.535 -40.656 -7.094 1 43.69 68 SER B CA 1
ATOM 3133 C C . SER B 1 68 ? 6.695 -40.375 -8.586 1 43.69 68 SER B C 1
ATOM 3135 O O . SER B 1 68 ? 7.793 -40.062 -9.047 1 43.69 68 SER B O 1
ATOM 3137 N N . ARG B 1 69 ? 5.859 -41.031 -9.445 1 44.72 69 ARG B N 1
ATOM 3138 C CA . ARG B 1 69 ? 6.195 -41.188 -10.859 1 44.72 69 ARG B CA 1
ATOM 3139 C C . ARG B 1 69 ? 5.691 -40.031 -11.688 1 44.72 69 ARG B C 1
ATOM 3141 O O . ARG B 1 69 ? 4.484 -39.844 -11.859 1 44.72 69 ARG B O 1
ATOM 3148 N N . TRP B 1 70 ? 6.188 -38.75 -11.602 1 49.88 70 TRP B N 1
ATOM 3149 C CA . TRP B 1 70 ? 5.906 -37.719 -12.578 1 49.88 70 TRP B CA 1
ATOM 3150 C C . TRP B 1 70 ? 5.316 -38.312 -13.859 1 49.88 70 TRP B C 1
ATOM 3152 O O . TRP B 1 70 ? 5.922 -39.188 -14.477 1 49.88 70 TRP B O 1
ATOM 3162 N N . ARG B 1 71 ? 3.986 -38.344 -13.852 1 55 71 ARG B N 1
ATOM 3163 C CA . ARG B 1 71 ? 3.26 -38.906 -14.984 1 55 71 ARG B CA 1
ATOM 3164 C C . ARG B 1 71 ? 3.791 -38.344 -16.312 1 55 71 ARG B C 1
ATOM 3166 O O . ARG B 1 71 ? 3.953 -37.156 -16.453 1 55 71 ARG B O 1
ATOM 3173 N N . LYS B 1 72 ? 4.621 -39.031 -17.125 1 61.59 72 LYS B N 1
ATOM 3174 C CA . LYS B 1 72 ? 5.082 -38.875 -18.5 1 61.59 72 LYS B CA 1
ATOM 3175 C C . LYS B 1 72 ? 3.916 -38.562 -19.438 1 61.59 72 LYS B C 1
ATOM 3177 O O . LYS B 1 72 ? 2.816 -39.094 -19.25 1 61.59 72 LYS B O 1
ATOM 3182 N N . PRO B 1 73 ? 4.039 -37.5 -20.219 1 68.94 73 PRO B N 1
ATOM 3183 C CA . PRO B 1 73 ? 5.328 -36.812 -20.391 1 68.94 73 PRO B CA 1
ATOM 3184 C C . PRO B 1 73 ? 5.477 -35.594 -19.516 1 68.94 73 PRO B C 1
ATOM 3186 O O . PRO B 1 73 ? 4.496 -34.875 -19.281 1 68.94 73 PRO B O 1
ATOM 3189 N N . GLY B 1 74 ? 6.629 -35.281 -18.984 1 80.69 74 GLY B N 1
ATOM 3190 C CA . GLY B 1 74 ? 6.98 -34.062 -18.281 1 80.69 74 GLY B CA 1
ATOM 3191 C C . GLY B 1 74 ? 7.059 -32.844 -19.203 1 80.69 74 GLY B C 1
ATOM 3192 O O . GLY B 1 74 ? 6.859 -32.969 -20.406 1 80.69 74 GLY B O 1
ATOM 3193 N N . PRO B 1 75 ? 7.203 -31.703 -18.625 1 89.38 75 PRO B N 1
ATOM 3194 C CA . PRO B 1 75 ? 7.355 -30.484 -19.438 1 89.38 75 PRO B CA 1
ATOM 3195 C C . PRO B 1 75 ? 8.406 -30.641 -20.547 1 89.38 75 PRO B C 1
ATOM 3197 O O . PRO B 1 75 ? 9.445 -31.266 -20.328 1 89.38 75 PRO B O 1
ATOM 3200 N N . ARG B 1 76 ? 8.109 -30.172 -21.734 1 88.5 76 ARG B N 1
ATOM 3201 C CA . ARG B 1 76 ? 8.961 -30.234 -22.922 1 88.5 76 ARG B CA 1
ATOM 3202 C C . ARG B 1 76 ? 8.602 -29.141 -23.906 1 88.5 76 ARG B C 1
ATOM 3204 O O . ARG B 1 76 ? 7.629 -28.406 -23.703 1 88.5 76 ARG B O 1
ATOM 3211 N N . ALA B 1 77 ? 9.336 -29.047 -24.922 1 89.44 77 ALA B N 1
ATOM 3212 C CA . ALA B 1 77 ? 9.148 -27.969 -25.891 1 89.44 77 ALA B CA 1
ATOM 3213 C C . ALA B 1 77 ? 7.738 -28 -26.469 1 89.44 77 ALA B C 1
ATOM 3215 O O . ALA B 1 77 ? 7.113 -26.953 -26.656 1 89.44 77 ALA B O 1
ATOM 3216 N N . ALA B 1 78 ? 7.203 -29.156 -26.719 1 89.81 78 ALA B N 1
ATOM 3217 C CA . ALA B 1 78 ? 5.891 -29.297 -27.328 1 89.81 78 ALA B CA 1
ATOM 3218 C C . ALA B 1 78 ? 4.777 -28.922 -26.359 1 89.81 78 ALA B C 1
ATOM 3220 O O . ALA B 1 78 ? 3.705 -28.484 -26.781 1 89.81 78 ALA B O 1
ATOM 3221 N N . ASN B 1 79 ? 4.965 -29.125 -25.094 1 92.38 79 ASN B N 1
ATOM 3222 C CA . ASN B 1 79 ? 4.078 -28.766 -24 1 92.38 79 ASN B CA 1
ATOM 3223 C C . ASN B 1 79 ? 4.863 -28.344 -22.766 1 92.38 79 ASN B C 1
ATOM 3225 O O . ASN B 1 79 ? 5.215 -29.172 -21.922 1 92.38 79 ASN B O 1
ATOM 3229 N N . PRO B 1 80 ? 5.008 -27.047 -22.625 1 93 80 PRO B N 1
ATOM 3230 C CA . PRO B 1 80 ? 5.934 -26.562 -21.609 1 93 80 PRO B CA 1
ATOM 3231 C C . PRO B 1 80 ? 5.457 -26.844 -20.188 1 93 80 PRO B C 1
ATOM 3233 O O . PRO B 1 80 ? 6.207 -26.641 -19.234 1 93 80 PRO B O 1
ATOM 3236 N N . ILE B 1 81 ? 4.242 -27.359 -20 1 91.25 81 ILE B N 1
ATOM 3237 C CA . ILE B 1 81 ? 3.779 -27.672 -18.641 1 91.25 81 ILE B CA 1
ATOM 3238 C C . ILE B 1 81 ? 3.668 -29.188 -18.484 1 91.25 81 ILE B C 1
ATOM 3240 O O . ILE B 1 81 ? 3.316 -29.688 -17.406 1 91.25 81 ILE B O 1
ATOM 3244 N N . GLY B 1 82 ? 3.949 -29.922 -19.594 1 87.12 82 GLY B N 1
ATOM 3245 C CA . GLY B 1 82 ? 3.771 -31.359 -19.562 1 87.12 82 GLY B CA 1
ATOM 3246 C C . GLY B 1 82 ? 2.32 -31.781 -19.406 1 87.12 82 GLY B C 1
ATOM 3247 O O . GLY B 1 82 ? 1.438 -31.219 -20.062 1 87.12 82 GLY B O 1
ATOM 3248 N N . ASN B 1 83 ? 2.143 -32.906 -18.672 1 82.62 83 ASN B N 1
ATOM 3249 C CA . ASN B 1 83 ? 0.773 -33.281 -18.359 1 82.62 83 ASN B CA 1
ATOM 3250 C C . ASN B 1 83 ? 0.155 -32.375 -17.312 1 82.62 83 ASN B C 1
ATOM 3252 O O . ASN B 1 83 ? 0.766 -32.094 -16.281 1 82.62 83 ASN B O 1
ATOM 3256 N N . PRO B 1 84 ? -0.995 -31.844 -17.562 1 89 84 PRO B N 1
ATOM 3257 C CA . PRO B 1 84 ? -1.982 -32.188 -18.578 1 89 84 PRO B CA 1
ATOM 3258 C C . PRO B 1 84 ? -1.699 -31.516 -19.922 1 89 84 PRO B C 1
ATOM 3260 O O . PRO B 1 84 ? -0.643 -30.906 -20.094 1 89 84 PRO B O 1
ATOM 3263 N N . LYS B 1 85 ? -2.648 -31.781 -20.844 1 89.44 85 LYS B N 1
ATOM 3264 C CA . LYS B 1 85 ? -2.547 -31.156 -22.156 1 89.44 85 LYS B CA 1
ATOM 3265 C C . LYS B 1 85 ? -2.535 -29.641 -22.047 1 89.44 85 LYS B C 1
ATOM 3267 O O . LYS B 1 85 ? -3.244 -29.062 -21.219 1 89.44 85 LYS B O 1
ATOM 3272 N N . TRP B 1 86 ? -1.861 -29.016 -23.031 1 92.88 86 TRP B N 1
ATOM 3273 C CA . TRP B 1 86 ? -1.766 -27.562 -23.109 1 92.88 86 TRP B CA 1
ATOM 3274 C C . TRP B 1 86 ? -3.135 -26.938 -23.359 1 92.88 86 TRP B C 1
ATOM 3276 O O . TRP B 1 86 ? -3.893 -27.422 -24.203 1 92.88 86 TRP B O 1
ATOM 3286 N N . PRO B 1 87 ? -3.588 -25.891 -22.578 1 94.38 87 PRO B N 1
ATOM 3287 C CA . PRO B 1 87 ? -2.834 -25 -21.703 1 94.38 87 PRO B CA 1
ATOM 3288 C C . PRO B 1 87 ? -2.955 -25.375 -20.234 1 94.38 87 PRO B C 1
ATOM 3290 O O . PRO B 1 87 ? -2.594 -24.594 -19.359 1 94.38 87 PRO B O 1
ATOM 3293 N N . GLY B 1 88 ? -3.469 -26.578 -19.938 1 93.44 88 GLY B N 1
ATOM 3294 C CA . GLY B 1 88 ? -3.557 -27.078 -18.562 1 93.44 88 GLY B CA 1
ATOM 3295 C C . GLY B 1 88 ? -4.934 -26.891 -17.953 1 93.44 88 GLY B C 1
ATOM 3296 O O . GLY B 1 88 ? -5.891 -26.562 -18.656 1 93.44 88 GLY B O 1
ATOM 3297 N N . GLU B 1 89 ? -5.012 -27.234 -16.672 1 93.5 89 GLU B N 1
ATOM 3298 C CA . GLU B 1 89 ? -6.23 -27.062 -15.891 1 93.5 89 GLU B CA 1
ATOM 3299 C C . GLU B 1 89 ? -6.125 -25.844 -14.977 1 93.5 89 GLU B C 1
ATOM 3301 O O . GLU B 1 89 ? -5.633 -25.953 -13.852 1 93.5 89 GLU B O 1
ATOM 3306 N N . THR B 1 90 ? -6.641 -24.734 -15.5 1 96.81 90 THR B N 1
ATOM 3307 C CA . THR B 1 90 ? -6.504 -23.469 -14.797 1 96.81 90 THR B CA 1
ATOM 3308 C C . THR B 1 90 ? -7.871 -22.938 -14.359 1 96.81 90 THR B C 1
ATOM 3310 O O . THR B 1 90 ? -8.906 -23.453 -14.789 1 96.81 90 THR B O 1
ATOM 3313 N N . SER B 1 91 ? -7.836 -21.984 -13.484 1 97.06 91 SER B N 1
ATOM 3314 C CA . SER B 1 91 ? -9.055 -21.297 -13.055 1 97.06 91 SER B CA 1
ATOM 3315 C C . SER B 1 91 ? -9.25 -19.984 -13.82 1 97.06 91 SER B C 1
ATOM 3317 O O . SER B 1 91 ? -9.625 -18.969 -13.227 1 97.06 91 SER B O 1
ATOM 3319 N N . THR B 1 92 ? -8.906 -19.984 -15.109 1 97.94 92 THR B N 1
ATOM 3320 C CA . THR B 1 92 ? -9.016 -18.781 -15.922 1 97.94 92 THR B CA 1
ATOM 3321 C C . THR B 1 92 ? -9.555 -19.125 -17.312 1 97.94 92 THR B C 1
ATOM 3323 O O . THR B 1 92 ? -9.703 -18.234 -18.156 1 97.94 92 THR B O 1
ATOM 3326 N N . GLY B 1 93 ? -9.82 -20.375 -17.641 1 95.5 93 GLY B N 1
ATOM 3327 C CA . GLY B 1 93 ? -10.391 -20.812 -18.906 1 95.5 93 GLY B CA 1
ATOM 3328 C C . GLY B 1 93 ? -9.367 -20.906 -20.016 1 95.5 93 GLY B C 1
ATOM 3329 O O . GLY B 1 93 ? -9.719 -20.891 -21.203 1 95.5 93 GLY B O 1
ATOM 3330 N N . GLY B 1 94 ? -8.109 -20.984 -19.719 1 96.75 94 GLY B N 1
ATOM 3331 C CA . GLY B 1 94 ? -6.969 -21.047 -20.625 1 96.75 94 GLY B CA 1
ATOM 3332 C C . GLY B 1 94 ? -5.641 -20.812 -19.922 1 96.75 94 GLY B C 1
ATOM 3333 O O . GLY B 1 94 ? -5.445 -21.25 -18.797 1 96.75 94 GLY B O 1
ATOM 3334 N N . ARG B 1 95 ? -4.75 -20.156 -20.625 1 97.25 95 ARG B N 1
ATOM 3335 C CA . ARG B 1 95 ? -3.447 -19.875 -20.031 1 97.25 95 ARG B CA 1
ATOM 3336 C C . ARG B 1 95 ? -3.578 -18.938 -18.844 1 97.25 95 ARG B C 1
ATOM 3338 O O . ARG B 1 95 ? -4.188 -17.859 -18.969 1 97.25 95 ARG B O 1
ATOM 3345 N N . ASN B 1 96 ? -3.102 -19.391 -17.719 1 98.38 96 ASN B N 1
ATOM 3346 C CA . ASN B 1 96 ? -2.926 -18.438 -16.625 1 98.38 96 ASN B CA 1
ATOM 3347 C C . ASN B 1 96 ? -1.566 -17.75 -16.703 1 98.38 96 ASN B C 1
ATOM 3349 O O . ASN B 1 96 ? -0.868 -17.844 -17.719 1 98.38 96 ASN B O 1
ATOM 3353 N N . TRP B 1 97 ? -1.212 -16.953 -15.672 1 98.56 97 TRP B N 1
ATOM 3354 C CA . TRP B 1 97 ? -0 -16.141 -15.75 1 98.56 97 TRP B CA 1
ATOM 3355 C C . TRP B 1 97 ? 1.229 -17.016 -15.961 1 98.56 97 TRP B C 1
ATOM 3357 O O . TRP B 1 97 ? 2.16 -16.641 -16.672 1 98.56 97 TRP B O 1
ATOM 3367 N N . ILE B 1 98 ? 1.24 -18.266 -15.484 1 97.75 98 ILE B N 1
ATOM 3368 C CA . ILE B 1 98 ? 2.328 -19.203 -15.727 1 97.75 98 ILE B CA 1
ATOM 3369 C C . ILE B 1 98 ? 2.352 -19.594 -17.203 1 97.75 98 ILE B C 1
ATOM 3371 O O . ILE B 1 98 ? 3.414 -19.609 -17.828 1 97.75 98 ILE B O 1
ATOM 3375 N N . GLY B 1 99 ? 1.204 -19.969 -17.719 1 97.31 99 GLY B N 1
ATOM 3376 C CA . GLY B 1 99 ? 1.116 -20.297 -19.125 1 97.31 99 GLY B CA 1
ATOM 3377 C C . GLY B 1 99 ? 1.653 -19.203 -20.031 1 97.31 99 GLY B C 1
ATOM 3378 O O . GLY B 1 99 ? 2.393 -19.469 -20.969 1 97.31 99 GLY B O 1
ATOM 3379 N N . TYR B 1 100 ? 1.328 -17.953 -19.734 1 97.88 100 TYR B N 1
ATOM 3380 C CA . TYR B 1 100 ? 1.811 -16.828 -20.531 1 97.88 100 TYR B CA 1
ATOM 3381 C C . TYR B 1 100 ? 3.312 -16.641 -20.359 1 97.88 100 TYR B C 1
ATOM 3383 O O . TYR B 1 100 ? 4.02 -16.312 -21.312 1 97.88 100 TYR B O 1
ATOM 3391 N N . MET B 1 101 ? 3.791 -16.844 -19.188 1 96.5 101 MET B N 1
ATOM 3392 C CA . MET B 1 101 ? 5.215 -16.688 -18.922 1 96.5 101 MET B CA 1
ATOM 3393 C C . MET B 1 101 ? 6.043 -17.641 -19.781 1 96.5 101 MET B C 1
ATOM 3395 O O . MET B 1 101 ? 7.059 -17.234 -20.344 1 96.5 101 MET B O 1
ATOM 3399 N N . VAL B 1 102 ? 5.609 -18.891 -19.938 1 95.31 102 VAL B N 1
ATOM 3400 C CA . VAL B 1 102 ? 6.457 -19.906 -20.531 1 95.31 102 VAL B CA 1
ATOM 3401 C C . VAL B 1 102 ? 6.211 -19.953 -22.047 1 95.31 102 VAL B C 1
ATOM 3403 O O . VAL B 1 102 ? 6.98 -20.578 -22.781 1 95.31 102 VAL B O 1
ATOM 3406 N N . SER B 1 103 ? 5.203 -19.266 -22.516 1 96 103 SER B N 1
ATOM 3407 C CA . SER B 1 103 ? 4.875 -19.391 -23.938 1 96 103 SER B CA 1
ATOM 3408 C C . SER B 1 103 ? 5.031 -18.062 -24.656 1 96 103 SER B C 1
ATOM 3410 O O . SER B 1 103 ? 5.238 -18.047 -25.875 1 96 103 SER B O 1
ATOM 3412 N N . GLU B 1 104 ? 4.863 -16.938 -23.922 1 95.88 104 GLU B N 1
ATOM 3413 C CA . GLU B 1 104 ? 4.82 -15.648 -24.594 1 95.88 104 GLU B CA 1
ATOM 3414 C C . GLU B 1 104 ? 5.922 -14.727 -24.078 1 95.88 104 GLU B C 1
ATOM 3416 O O . GLU B 1 104 ? 6.527 -13.977 -24.844 1 95.88 104 GLU B O 1
ATOM 3421 N N . PHE B 1 105 ? 6.113 -14.773 -22.797 1 96.19 105 PHE B N 1
ATOM 3422 C CA . PHE B 1 105 ? 7.02 -13.789 -22.203 1 96.19 105 PHE B CA 1
ATOM 3423 C C . PHE B 1 105 ? 8.328 -14.453 -21.781 1 96.19 105 PHE B C 1
ATOM 3425 O O . PHE B 1 105 ? 8.898 -14.094 -20.75 1 96.19 105 PHE B O 1
ATOM 3432 N N . ASN B 1 106 ? 8.727 -15.438 -22.453 1 91.38 106 ASN B N 1
ATOM 3433 C CA . ASN B 1 106 ? 10.016 -16.094 -22.234 1 91.38 106 ASN B CA 1
ATOM 3434 C C . ASN B 1 106 ? 11.023 -15.703 -23.328 1 91.38 106 ASN B C 1
ATOM 3436 O O . ASN B 1 106 ? 10.633 -15.344 -24.438 1 91.38 106 ASN B O 1
ATOM 3440 N N . HIS B 1 107 ? 12.273 -15.719 -22.969 1 88.12 107 HIS B N 1
ATOM 3441 C CA . HIS B 1 107 ? 13.328 -15.43 -23.938 1 88.12 107 HIS B CA 1
ATOM 3442 C C . HIS B 1 107 ? 13.953 -16.719 -24.469 1 88.12 107 HIS B C 1
ATOM 3444 O O . HIS B 1 107 ? 14.57 -16.719 -25.547 1 88.12 107 HIS B O 1
ATOM 3450 N N . THR B 1 108 ? 13.953 -17.734 -23.719 1 90.12 108 THR B N 1
ATOM 3451 C CA . THR B 1 108 ? 14.422 -19.078 -24.062 1 90.12 108 THR B CA 1
ATOM 3452 C C . THR B 1 108 ? 13.383 -20.125 -23.672 1 90.12 108 THR B C 1
ATOM 3454 O O . THR B 1 108 ? 12.391 -19.812 -23.016 1 90.12 108 THR B O 1
ATOM 3457 N N . LEU B 1 109 ? 13.648 -21.312 -24.188 1 93.06 109 LEU B N 1
ATOM 3458 C CA . LEU B 1 109 ? 12.75 -22.375 -23.75 1 93.06 109 LEU B CA 1
ATOM 3459 C C . LEU B 1 109 ? 12.625 -22.406 -22.234 1 93.06 109 LEU B C 1
ATOM 3461 O O . LEU B 1 109 ? 13.625 -22.5 -21.531 1 93.06 109 LEU B O 1
ATOM 3465 N N . THR B 1 110 ? 11.398 -22.203 -21.797 1 94.56 110 THR B N 1
ATOM 3466 C CA . THR B 1 110 ? 11.07 -22.188 -20.391 1 94.56 110 THR B CA 1
ATOM 3467 C C . THR B 1 110 ? 10.008 -23.25 -20.062 1 94.56 110 THR B C 1
ATOM 3469 O O . THR B 1 110 ? 8.961 -23.297 -20.719 1 94.56 110 THR B O 1
ATOM 3472 N N . LEU B 1 111 ? 10.359 -24.109 -19.141 1 93.12 111 LEU B N 1
ATOM 3473 C CA . LEU B 1 111 ? 9.461 -25.188 -18.734 1 93.12 111 LEU B CA 1
ATOM 3474 C C . LEU B 1 111 ? 8.914 -24.938 -17.328 1 93.12 111 LEU B C 1
ATOM 3476 O O . LEU B 1 111 ? 9.633 -24.438 -16.453 1 93.12 111 LEU B O 1
ATOM 3480 N N . ALA B 1 112 ? 7.609 -25.266 -17.141 1 94.31 112 ALA B N 1
ATOM 3481 C CA . ALA B 1 112 ? 6.984 -25.062 -15.836 1 94.31 112 ALA B CA 1
ATOM 3482 C C . ALA B 1 112 ? 6.723 -26.391 -15.148 1 94.31 112 ALA B C 1
ATOM 3484 O O . ALA B 1 112 ? 6.062 -27.281 -15.711 1 94.31 112 ALA B O 1
ATOM 3485 N N . TYR B 1 113 ? 7.254 -26.5 -14.047 1 91.75 113 TYR B N 1
ATOM 3486 C CA . TYR B 1 113 ? 6.934 -27.578 -13.117 1 91.75 113 TYR B CA 1
ATOM 3487 C C . TYR B 1 113 ? 6.055 -27.078 -11.977 1 91.75 113 TYR B C 1
ATOM 3489 O O . TYR B 1 113 ? 6.562 -26.578 -10.977 1 91.75 113 TYR B O 1
ATOM 3497 N N . GLY B 1 114 ? 4.746 -27.281 -12.141 1 93.5 114 GLY B N 1
ATOM 3498 C CA . GLY B 1 114 ? 3.779 -26.656 -11.258 1 93.5 114 GLY B CA 1
ATOM 3499 C C . GLY B 1 114 ? 3.447 -27.5 -10.039 1 93.5 114 GLY B C 1
ATOM 3500 O O . GLY B 1 114 ? 3.262 -28.719 -10.156 1 93.5 114 GLY B O 1
ATOM 3501 N N . PHE B 1 115 ? 3.316 -26.828 -8.898 1 93.62 115 PHE B N 1
ATOM 3502 C CA . PHE B 1 115 ? 3.002 -27.531 -7.656 1 93.62 115 PHE B CA 1
ATOM 3503 C C . PHE B 1 115 ? 1.794 -26.891 -6.969 1 93.62 115 PHE B C 1
ATOM 3505 O O . PHE B 1 115 ? 1.312 -27.406 -5.957 1 93.62 115 PHE B O 1
ATOM 3512 N N . ALA B 1 116 ? 1.292 -25.828 -7.57 1 95.88 116 ALA B N 1
ATOM 3513 C CA . ALA B 1 116 ? 0.163 -25.109 -6.988 1 95.88 116 ALA B CA 1
ATOM 3514 C C . ALA B 1 116 ? -1.085 -25.984 -6.945 1 95.88 116 ALA B C 1
ATOM 3516 O O . ALA B 1 116 ? -1.286 -26.844 -7.816 1 95.88 116 ALA B O 1
ATOM 3517 N N . SER B 1 117 ? -1.894 -25.734 -5.941 1 94.75 117 SER B N 1
ATOM 3518 C CA . SER B 1 117 ? -3.125 -26.484 -5.723 1 94.75 117 SER B CA 1
ATOM 3519 C C . SER B 1 117 ? -4.289 -25.547 -5.387 1 94.75 117 SER B C 1
ATOM 3521 O O . SER B 1 117 ? -4.145 -24.641 -4.57 1 94.75 117 SER B O 1
ATOM 3523 N N . SER B 1 118 ? -5.438 -25.875 -5.996 1 95.44 118 SER B N 1
ATOM 3524 C CA . SER B 1 118 ? -6.617 -25.062 -5.73 1 95.44 118 SER B CA 1
ATOM 3525 C C . SER B 1 118 ? -6.977 -25.078 -4.25 1 95.44 118 SER B C 1
ATOM 3527 O O . SER B 1 118 ? -6.973 -26.141 -3.615 1 95.44 118 SER B O 1
ATOM 3529 N N . GLY B 1 119 ? -7.27 -23.875 -3.709 1 96.56 119 GLY B N 1
ATOM 3530 C CA . GLY B 1 119 ? -7.73 -23.766 -2.336 1 96.56 119 GLY B CA 1
ATOM 3531 C C . GLY B 1 119 ? -6.602 -23.703 -1.326 1 96.56 119 GLY B C 1
ATOM 3532 O O . GLY B 1 119 ? -6.832 -23.438 -0.144 1 96.56 119 GLY B O 1
ATOM 3533 N N . ALA B 1 120 ? -5.367 -23.828 -1.791 1 97.69 120 ALA B N 1
ATOM 3534 C CA . ALA B 1 120 ? -4.215 -23.938 -0.904 1 97.69 120 ALA B CA 1
ATOM 3535 C C . ALA B 1 120 ? -3.998 -22.641 -0.122 1 97.69 120 ALA B C 1
ATOM 3537 O O . ALA B 1 120 ? -4.289 -21.547 -0.619 1 97.69 120 ALA B O 1
ATOM 3538 N N . VAL B 1 121 ? -3.521 -22.781 1.086 1 98.75 121 VAL B N 1
ATOM 3539 C CA . VAL B 1 121 ? -3.041 -21.703 1.952 1 98.75 121 VAL B CA 1
ATOM 3540 C C . VAL B 1 121 ? -1.579 -21.953 2.32 1 98.75 121 VAL B C 1
ATOM 3542 O O . VAL B 1 121 ? -0.988 -22.953 1.9 1 98.75 121 VAL B O 1
ATOM 3545 N N . VAL B 1 122 ? -1.016 -21 3.014 1 98.88 122 VAL B N 1
ATOM 3546 C CA . VAL B 1 122 ? 0.386 -21.141 3.393 1 98.88 122 VAL B CA 1
ATOM 3547 C C . VAL B 1 122 ? 0.539 -22.297 4.379 1 98.88 122 VAL B C 1
ATOM 3549 O O . VAL B 1 122 ? 1.293 -23.234 4.125 1 98.88 122 VAL B O 1
ATOM 3552 N N . ASP B 1 123 ? -0.193 -22.281 5.406 1 98.75 123 ASP B N 1
ATOM 3553 C CA . ASP B 1 123 ? -0.134 -23.25 6.496 1 98.75 123 ASP B CA 1
ATOM 3554 C C . ASP B 1 123 ? -1.53 -23.562 7.027 1 98.75 123 ASP B C 1
ATOM 3556 O O . ASP B 1 123 ? -2.164 -22.703 7.66 1 98.75 123 ASP B O 1
ATOM 3560 N N . PRO B 1 124 ? -1.941 -24.844 6.867 1 98.19 124 PRO B N 1
ATOM 3561 C CA . PRO B 1 124 ? -3.285 -25.203 7.316 1 98.19 124 PRO B CA 1
ATOM 3562 C C . PRO B 1 124 ? -3.459 -25.078 8.828 1 98.19 124 PRO B C 1
ATOM 3564 O O . PRO B 1 124 ? -4.586 -25.078 9.328 1 98.19 124 PRO B O 1
ATOM 3567 N N . ARG B 1 125 ? -2.387 -24.969 9.641 1 97.88 125 ARG B N 1
ATOM 3568 C CA . ARG B 1 125 ? -2.469 -24.781 11.086 1 97.88 125 ARG B CA 1
ATOM 3569 C C . ARG B 1 125 ? -2.891 -23.359 11.438 1 97.88 125 ARG B C 1
ATOM 3571 O O . ARG B 1 125 ? -3.357 -23.109 12.547 1 97.88 125 ARG B O 1
ATOM 3578 N N . LEU B 1 126 ? -2.715 -22.391 10.477 1 98.56 126 LEU B N 1
ATOM 3579 C CA . LEU B 1 126 ? -3.062 -21 10.703 1 98.56 126 LEU B CA 1
ATOM 3580 C C . LEU B 1 126 ? -4.387 -20.641 10.031 1 98.56 126 LEU B C 1
ATOM 3582 O O . LEU B 1 126 ? -5.234 -19.984 10.633 1 98.56 126 LEU B O 1
ATOM 3586 N N . VAL B 1 127 ? -4.566 -21 8.805 1 98.44 127 VAL B N 1
ATOM 3587 C CA . VAL B 1 127 ? -5.793 -20.812 8.039 1 98.44 127 VAL B CA 1
ATOM 3588 C C . VAL B 1 127 ? -6.199 -22.141 7.383 1 98.44 127 VAL B C 1
ATOM 3590 O O . VAL B 1 127 ? -5.402 -22.75 6.676 1 98.44 127 VAL B O 1
ATOM 3593 N N . LYS B 1 128 ? -7.414 -22.578 7.586 1 97.06 128 LYS B N 1
ATOM 3594 C CA . LYS B 1 128 ? -7.898 -23.828 7 1 97.06 128 LYS B CA 1
ATOM 3595 C C . LYS B 1 128 ? -8.172 -23.656 5.508 1 97.06 128 LYS B C 1
ATOM 3597 O O . LYS B 1 128 ? -8.914 -22.766 5.102 1 97.06 128 LYS B O 1
ATOM 3602 N N . PRO B 1 129 ? -7.516 -24.5 4.672 1 96.88 129 PRO B N 1
ATOM 3603 C CA . PRO B 1 129 ? -7.777 -24.422 3.23 1 96.88 129 PRO B CA 1
ATOM 3604 C C . PRO B 1 129 ? -9.188 -24.875 2.863 1 96.88 129 PRO B C 1
ATOM 3606 O O . PRO B 1 129 ? -9.859 -25.516 3.664 1 96.88 129 PRO B O 1
ATOM 3609 N N . ASN B 1 130 ? -9.633 -24.469 1.72 1 92.5 130 ASN B N 1
ATOM 3610 C CA . ASN B 1 130 ? -10.906 -24.891 1.144 1 92.5 130 ASN B CA 1
ATOM 3611 C C . ASN B 1 130 ? -10.773 -25.172 -0.35 1 92.5 130 ASN B C 1
ATOM 3613 O O . ASN B 1 130 ? -10.648 -24.25 -1.154 1 92.5 130 ASN B O 1
ATOM 3617 N N . PRO B 1 131 ? -10.695 -26.422 -0.728 1 91.56 131 PRO B N 1
ATOM 3618 C CA . PRO B 1 131 ? -11.109 -27.562 0.101 1 91.56 131 PRO B CA 1
ATOM 3619 C C . PRO B 1 131 ? -10.039 -27.984 1.102 1 91.56 131 PRO B C 1
ATOM 3621 O O . PRO B 1 131 ? -8.859 -27.656 0.921 1 91.56 131 PRO B O 1
ATOM 3624 N N . TYR B 1 132 ? -10.43 -28.781 2.021 1 89.19 132 TYR B N 1
ATOM 3625 C CA . TYR B 1 132 ? -9.562 -29.125 3.146 1 89.19 132 TYR B CA 1
ATOM 3626 C C . TYR B 1 132 ? -8.391 -29.984 2.688 1 89.19 132 TYR B C 1
ATOM 3628 O O . TYR B 1 132 ? -7.355 -30.031 3.359 1 89.19 132 TYR B O 1
ATOM 3636 N N . TYR B 1 133 ? -8.445 -30.609 1.561 1 86.56 133 TYR B N 1
ATOM 3637 C CA . TYR B 1 133 ? -7.406 -31.531 1.108 1 86.56 133 TYR B CA 1
ATOM 3638 C C . TYR B 1 133 ? -6.461 -30.859 0.131 1 86.56 133 TYR B C 1
ATOM 3640 O O . TYR B 1 133 ? -5.641 -31.516 -0.516 1 86.56 133 TYR B O 1
ATOM 3648 N N . ALA B 1 134 ? -6.66 -29.516 -0.004 1 92.94 134 ALA B N 1
ATOM 3649 C CA . ALA B 1 134 ? -5.734 -28.781 -0.871 1 92.94 134 ALA B CA 1
ATOM 3650 C C . ALA B 1 134 ? -4.293 -28.984 -0.42 1 92.94 134 ALA B C 1
ATOM 3652 O O . ALA B 1 134 ? -4.004 -28.984 0.779 1 92.94 134 ALA B O 1
ATOM 3653 N N . TYR B 1 135 ? -3.369 -29.188 -1.344 1 93.69 135 TYR B N 1
ATOM 3654 C CA . TYR B 1 135 ? -1.945 -29.25 -1.027 1 93.69 135 TYR B CA 1
ATOM 3655 C C . TYR B 1 135 ? -1.405 -27.859 -0.707 1 93.69 135 TYR B C 1
ATOM 3657 O O . TYR B 1 135 ? -1.154 -27.062 -1.612 1 93.69 135 TYR B O 1
ATOM 3665 N N . CYS B 1 136 ? -1.184 -27.656 0.56 1 97.5 136 CYS B N 1
ATOM 3666 C CA . CYS B 1 136 ? -0.681 -26.359 0.997 1 97.5 136 CYS B CA 1
ATOM 3667 C C . CYS B 1 136 ? 0.83 -26.281 0.818 1 97.5 136 CYS B C 1
ATOM 3669 O O . CYS B 1 136 ? 1.439 -27.156 0.213 1 97.5 136 CYS B O 1
ATOM 3671 N N . PHE B 1 137 ? 1.419 -25.172 1.184 1 98.31 137 PHE B N 1
ATOM 3672 C CA . PHE B 1 137 ? 2.771 -24.844 0.748 1 98.31 137 PHE B CA 1
ATOM 3673 C C . PHE B 1 137 ? 3.75 -25.938 1.156 1 98.31 137 PHE B C 1
ATOM 3675 O O . PHE B 1 137 ? 4.586 -26.359 0.355 1 98.31 137 PHE B O 1
ATOM 3682 N N . GLN B 1 138 ? 3.674 -26.453 2.383 1 97 138 GLN B N 1
ATOM 3683 C CA . GLN B 1 138 ? 4.586 -27.5 2.824 1 97 138 GLN B CA 1
ATOM 3684 C C . GLN B 1 138 ? 4.449 -28.75 1.958 1 97 138 GLN B C 1
ATOM 3686 O O . GLN B 1 138 ? 5.445 -29.406 1.647 1 97 138 GLN B O 1
ATOM 3691 N N . ASP B 1 139 ? 3.223 -29.078 1.628 1 94.69 139 ASP B N 1
ATOM 3692 C CA . ASP B 1 139 ? 2.988 -30.203 0.741 1 94.69 139 ASP B CA 1
ATOM 3693 C C . ASP B 1 139 ? 3.629 -29.984 -0.625 1 94.69 139 ASP B C 1
ATOM 3695 O O . ASP B 1 139 ? 4.203 -30.906 -1.21 1 94.69 139 ASP B O 1
ATOM 3699 N N . GLN B 1 140 ? 3.502 -28.766 -1.109 1 95.62 140 GLN B N 1
ATOM 3700 C CA . GLN B 1 140 ? 4.055 -28.422 -2.418 1 95.62 140 GLN B CA 1
ATOM 3701 C C . GLN B 1 140 ? 5.578 -28.5 -2.408 1 95.62 140 GLN B C 1
ATOM 3703 O O . GLN B 1 140 ? 6.188 -29 -3.355 1 95.62 140 GLN B O 1
ATOM 3708 N N . ILE B 1 141 ? 6.195 -28.109 -1.328 1 96.5 141 ILE B N 1
ATOM 3709 C CA . ILE B 1 141 ? 7.641 -28.203 -1.175 1 96.5 141 ILE B CA 1
ATOM 3710 C C . ILE B 1 141 ? 8.055 -29.672 -1.092 1 96.5 141 ILE B C 1
ATOM 3712 O O . ILE B 1 141 ? 9.055 -30.078 -1.695 1 96.5 141 ILE B O 1
ATOM 3716 N N . LYS B 1 142 ? 7.297 -30.438 -0.364 1 93.75 142 LYS B N 1
ATOM 3717 C CA . LYS B 1 142 ? 7.574 -31.859 -0.274 1 93.75 142 LYS B CA 1
ATOM 3718 C C . LYS B 1 142 ? 7.523 -32.531 -1.65 1 93.75 142 LYS B C 1
ATOM 3720 O O . LYS B 1 142 ? 8.383 -33.344 -1.986 1 93.75 142 LYS B O 1
ATOM 3725 N N . HIS B 1 143 ? 6.578 -32.156 -2.398 1 91.06 143 HIS B N 1
ATOM 3726 C CA . HIS B 1 143 ? 6.453 -32.719 -3.742 1 91.06 143 HIS B CA 1
ATOM 3727 C C . HIS B 1 143 ? 7.617 -32.281 -4.625 1 91.06 143 HIS B C 1
ATOM 3729 O O . HIS B 1 143 ? 8.156 -33.094 -5.387 1 91.06 143 HIS B O 1
ATOM 3735 N N . PHE B 1 144 ? 7.957 -31.031 -4.551 1 93.06 144 PHE B N 1
ATOM 3736 C CA . PHE B 1 144 ? 9.141 -30.562 -5.258 1 93.06 144 PHE B CA 1
ATOM 3737 C C . PHE B 1 144 ? 10.367 -31.375 -4.867 1 93.06 144 PHE B C 1
ATOM 3739 O O . PHE B 1 144 ? 11.117 -31.828 -5.734 1 93.06 144 PHE B O 1
ATOM 3746 N N . ASN B 1 145 ? 10.586 -31.531 -3.582 1 93.06 145 ASN B N 1
ATOM 3747 C CA . ASN B 1 145 ? 11.75 -32.25 -3.049 1 93.06 145 ASN B CA 1
ATOM 3748 C C . ASN B 1 145 ? 11.805 -33.688 -3.535 1 93.06 145 ASN B C 1
ATOM 3750 O O . ASN B 1 145 ? 12.852 -34.156 -3.975 1 93.06 145 ASN B O 1
ATOM 3754 N N . MET B 1 146 ? 10.703 -34.281 -3.547 1 89.31 146 MET B N 1
ATOM 3755 C CA . MET B 1 146 ? 10.641 -35.688 -3.908 1 89.31 146 MET B CA 1
ATOM 3756 C C . MET B 1 146 ? 10.758 -35.875 -5.418 1 89.31 146 MET B C 1
ATOM 3758 O O . MET B 1 146 ? 11.281 -36.906 -5.887 1 89.31 146 MET B O 1
ATOM 3762 N N . SER B 1 147 ? 10.352 -34.844 -6.125 1 87.69 147 SER B N 1
ATOM 3763 C CA . SER B 1 147 ? 10.219 -35.062 -7.562 1 87.69 147 SER B CA 1
ATOM 3764 C C . SER B 1 147 ? 11.438 -34.5 -8.312 1 87.69 147 SER B C 1
ATOM 3766 O O . SER B 1 147 ? 11.977 -35.188 -9.195 1 87.69 147 SER B O 1
ATOM 3768 N N . ILE B 1 148 ? 11.859 -33.312 -7.965 1 89.44 148 ILE B N 1
ATOM 3769 C CA . ILE B 1 148 ? 12.789 -32.75 -8.938 1 89.44 148 ILE B CA 1
ATOM 3770 C C . ILE B 1 148 ? 13.938 -32.062 -8.211 1 89.44 148 ILE B C 1
ATOM 3772 O O . ILE B 1 148 ? 14.867 -31.547 -8.852 1 89.44 148 ILE B O 1
ATOM 3776 N N . SER B 1 149 ? 13.914 -32.094 -6.902 1 92.31 149 SER B N 1
ATOM 3777 C CA . SER B 1 149 ? 14.984 -31.375 -6.215 1 92.31 149 SER B CA 1
ATOM 3778 C C . SER B 1 149 ? 16.344 -32 -6.516 1 92.31 149 SER B C 1
ATOM 3780 O O . SER B 1 149 ? 17.375 -31.312 -6.457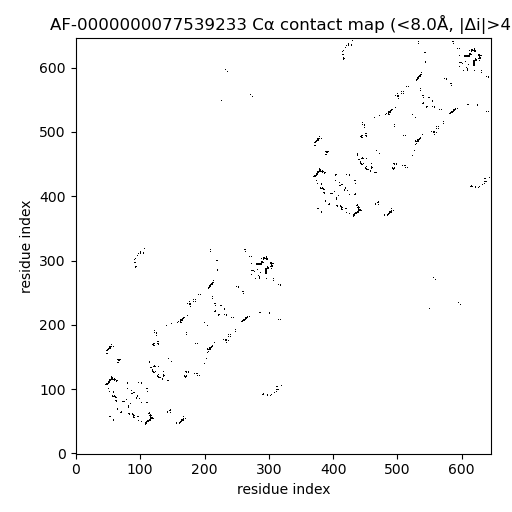 1 92.31 149 SER B O 1
ATOM 3782 N N . HIS B 1 150 ? 16.406 -33.281 -6.836 1 90.88 150 HIS B N 1
ATOM 3783 C CA . HIS B 1 150 ? 17.656 -34 -7.141 1 90.88 150 HIS B CA 1
ATOM 3784 C C . HIS B 1 150 ? 18.062 -33.781 -8.594 1 90.88 150 HIS B C 1
ATOM 3786 O O . HIS B 1 150 ? 19.047 -34.344 -9.055 1 90.88 150 HIS B O 1
ATOM 3792 N N . ARG B 1 151 ? 17.344 -33 -9.352 1 90.25 151 ARG B N 1
ATOM 3793 C CA . ARG B 1 151 ? 17.688 -32.531 -10.695 1 90.25 151 ARG B CA 1
ATOM 3794 C C . ARG B 1 151 ? 17.797 -33.719 -11.664 1 90.25 151 ARG B C 1
ATOM 3796 O O . ARG B 1 151 ? 18.828 -33.906 -12.305 1 90.25 151 ARG B O 1
ATOM 3803 N N . PRO B 1 152 ? 16.734 -34.469 -11.742 1 87.12 152 PRO B N 1
ATOM 3804 C CA . PRO B 1 152 ? 16.781 -35.562 -12.695 1 87.12 152 PRO B CA 1
ATOM 3805 C C . PRO B 1 152 ? 16.984 -35.125 -14.133 1 87.12 152 PRO B C 1
ATOM 3807 O O . PRO B 1 152 ? 16.828 -33.938 -14.438 1 87.12 152 PRO B O 1
ATOM 3810 N N . ASP B 1 153 ? 17.266 -36 -15.039 1 83.81 153 ASP B N 1
ATOM 3811 C CA . ASP B 1 153 ? 17.578 -35.688 -16.438 1 83.81 153 ASP B CA 1
ATOM 3812 C C . ASP B 1 153 ? 16.406 -34.969 -17.109 1 83.81 153 ASP B C 1
ATOM 3814 O O . ASP B 1 153 ? 16.625 -34.125 -17.984 1 83.81 153 ASP B O 1
ATOM 3818 N N . TYR B 1 154 ? 15.219 -35.188 -16.625 1 80 154 TYR B N 1
ATOM 3819 C CA . TYR B 1 154 ? 14.055 -34.562 -17.266 1 80 154 TYR B CA 1
ATOM 3820 C C . TYR B 1 154 ? 13.75 -33.219 -16.672 1 80 154 TYR B C 1
ATOM 3822 O O . TYR B 1 154 ? 12.867 -32.5 -17.156 1 80 154 TYR B O 1
ATOM 3830 N N . ALA B 1 155 ? 14.43 -32.875 -15.609 1 87.06 155 ALA B N 1
ATOM 3831 C CA . ALA B 1 155 ? 14.344 -31.578 -14.977 1 87.06 155 ALA B CA 1
ATOM 3832 C C . ALA B 1 155 ? 15.719 -31.109 -14.508 1 87.06 155 ALA B C 1
ATOM 3834 O O . ALA B 1 155 ? 15.945 -30.953 -13.305 1 87.06 155 ALA B O 1
ATOM 3835 N N . PRO B 1 156 ? 16.594 -30.75 -15.508 1 88.44 156 PRO B N 1
ATOM 3836 C CA . PRO B 1 156 ? 17.984 -30.422 -15.148 1 88.44 156 PRO B CA 1
ATOM 3837 C C . PRO B 1 156 ? 18.156 -28.953 -14.766 1 88.44 156 PRO B C 1
ATOM 3839 O O . PRO B 1 156 ? 19 -28.266 -15.328 1 88.44 156 PRO B O 1
ATOM 3842 N N . TRP B 1 157 ? 17.359 -28.609 -13.773 1 92.06 157 TRP B N 1
ATOM 3843 C CA . TRP B 1 157 ? 17.406 -27.203 -13.344 1 92.06 157 TRP B CA 1
ATOM 3844 C C . TRP B 1 157 ? 18.625 -26.953 -12.453 1 92.06 157 TRP B C 1
ATOM 3846 O O . TRP B 1 157 ? 19.25 -27.906 -11.953 1 92.06 157 TRP B O 1
ATOM 3856 N N . ASN B 1 158 ? 19.078 -25.672 -12.391 1 93.69 158 ASN B N 1
ATOM 3857 C CA . ASN B 1 158 ? 20.094 -25.219 -11.438 1 93.69 158 ASN B CA 1
ATOM 3858 C C . ASN B 1 158 ? 19.766 -23.844 -10.883 1 93.69 158 ASN B C 1
ATOM 3860 O O . ASN B 1 158 ? 18.719 -23.281 -11.18 1 93.69 158 ASN B O 1
ATOM 3864 N N . ALA B 1 159 ? 20.594 -23.312 -10.055 1 93.56 159 ALA B N 1
ATOM 3865 C CA . ALA B 1 159 ? 20.359 -22.078 -9.328 1 93.56 159 ALA B CA 1
ATOM 3866 C C . ALA B 1 159 ? 20.25 -20.891 -10.289 1 93.56 159 ALA B C 1
ATOM 3868 O O . ALA B 1 159 ? 19.578 -19.891 -9.984 1 93.56 159 ALA B O 1
ATOM 3869 N N . ASP B 1 160 ? 20.766 -21.047 -11.477 1 91.94 160 ASP B N 1
ATOM 3870 C CA . ASP B 1 160 ? 20.859 -19.906 -12.391 1 91.94 160 ASP B CA 1
ATOM 3871 C C . ASP B 1 160 ? 19.688 -19.891 -13.367 1 91.94 160 ASP B C 1
ATOM 3873 O O . ASP B 1 160 ? 19.391 -18.859 -13.977 1 91.94 160 ASP B O 1
ATOM 3877 N N . ASN B 1 161 ? 19.047 -21.031 -13.492 1 93.25 161 ASN B N 1
ATOM 3878 C CA . ASN B 1 161 ? 18.047 -21.078 -14.555 1 93.25 161 ASN B CA 1
ATOM 3879 C C . ASN B 1 161 ? 16.656 -21.406 -14.016 1 93.25 161 ASN B C 1
ATOM 3881 O O . ASN B 1 161 ? 15.719 -21.609 -14.781 1 93.25 161 ASN B O 1
ATOM 3885 N N . ALA B 1 162 ? 16.547 -21.5 -12.711 1 95.62 162 ALA B N 1
ATOM 3886 C CA . ALA B 1 162 ? 15.258 -21.859 -12.109 1 95.62 162 ALA B CA 1
ATOM 3887 C C . ALA B 1 162 ? 14.711 -20.703 -11.281 1 95.62 162 ALA B C 1
ATOM 3889 O O . ALA B 1 162 ? 15.453 -20.062 -10.539 1 95.62 162 ALA B O 1
ATOM 3890 N N . VAL B 1 163 ? 13.406 -20.453 -11.445 1 96.94 163 VAL B N 1
ATOM 3891 C CA . VAL B 1 163 ? 12.688 -19.469 -10.656 1 96.94 163 VAL B CA 1
ATOM 3892 C C . VAL B 1 163 ? 11.586 -20.141 -9.844 1 96.94 163 VAL B C 1
ATOM 3894 O O . VAL B 1 163 ? 10.805 -20.922 -10.391 1 96.94 163 VAL B O 1
ATOM 3897 N N . ALA B 1 164 ? 11.625 -19.938 -8.578 1 98.06 164 ALA B N 1
ATOM 3898 C CA . ALA B 1 164 ? 10.461 -20.281 -7.766 1 98.06 164 ALA B CA 1
ATOM 3899 C C . ALA B 1 164 ? 9.453 -19.125 -7.746 1 98.06 164 ALA B C 1
ATOM 3901 O O . ALA B 1 164 ? 9.688 -18.109 -7.094 1 98.06 164 ALA B O 1
ATOM 3902 N N . ALA B 1 165 ? 8.398 -19.266 -8.438 1 98.12 165 ALA B N 1
ATOM 3903 C CA . ALA B 1 165 ? 7.305 -18.297 -8.406 1 98.12 165 ALA B CA 1
ATOM 3904 C C . ALA B 1 165 ? 6.262 -18.672 -7.359 1 98.12 165 ALA B C 1
ATOM 3906 O O . ALA B 1 165 ? 5.547 -19.656 -7.512 1 98.12 165 ALA B O 1
ATOM 3907 N N . ILE B 1 166 ? 6.137 -17.875 -6.336 1 98.81 166 ILE B N 1
ATOM 3908 C CA . ILE B 1 166 ? 5.355 -18.219 -5.152 1 98.81 166 ILE B CA 1
ATOM 3909 C C . ILE B 1 166 ? 4.203 -17.234 -4.98 1 98.81 166 ILE B C 1
ATOM 3911 O O . ILE B 1 166 ? 4.43 -16.047 -4.742 1 98.81 166 ILE B O 1
ATOM 3915 N N . TRP B 1 167 ? 2.963 -17.734 -5.125 1 98.88 167 TRP B N 1
ATOM 3916 C CA . TRP B 1 167 ? 1.813 -16.844 -4.969 1 98.88 167 TRP B CA 1
ATOM 3917 C C . TRP B 1 167 ? 0.773 -17.453 -4.039 1 98.88 167 TRP B C 1
ATOM 3919 O O . TRP B 1 167 ? -0.119 -18.188 -4.484 1 98.88 167 TRP B O 1
ATOM 3929 N N . PHE B 1 168 ? 0.917 -17.172 -2.758 1 98.81 168 PHE B N 1
ATOM 3930 C CA . PHE B 1 168 ? -0.07 -17.438 -1.719 1 98.81 168 PHE B CA 1
ATOM 3931 C C . PHE B 1 168 ? -0.683 -16.141 -1.199 1 98.81 168 PHE B C 1
ATOM 3933 O O . PHE B 1 168 ? -0.335 -15.062 -1.662 1 98.81 168 PHE B O 1
ATOM 3940 N N . GLY B 1 169 ? -1.624 -16.281 -0.274 1 98.75 169 GLY B N 1
ATOM 3941 C CA . GLY B 1 169 ? -2.219 -15.117 0.356 1 98.75 169 GLY B CA 1
ATOM 3942 C C . GLY B 1 169 ? -3.68 -14.93 -0.001 1 98.75 169 GLY B C 1
ATOM 3943 O O . GLY B 1 169 ? -4.477 -14.5 0.835 1 98.75 169 GLY B O 1
ATOM 3944 N N . VAL B 1 170 ? -4.066 -15.227 -1.273 1 98.56 170 VAL B N 1
ATOM 3945 C CA . VAL B 1 170 ? -5.438 -15 -1.713 1 98.56 170 VAL B CA 1
ATOM 3946 C C . VAL B 1 170 ? -6.402 -15.758 -0.804 1 98.56 170 VAL B C 1
ATOM 3948 O O . VAL B 1 170 ? -7.297 -15.156 -0.202 1 98.56 170 VAL B O 1
ATOM 3951 N N . ASN B 1 171 ? -6.191 -17.016 -0.666 1 98.56 171 ASN B N 1
ATOM 3952 C CA . ASN B 1 171 ? -7.059 -17.828 0.182 1 98.56 171 ASN B CA 1
ATOM 3953 C C . ASN B 1 171 ? -6.801 -17.562 1.663 1 98.56 171 ASN B C 1
ATOM 3955 O O . ASN B 1 171 ? -7.723 -17.609 2.477 1 98.56 171 ASN B O 1
ATOM 3959 N N . ASP B 1 172 ? -5.5 -17.266 2.047 1 98.81 172 ASP B N 1
ATOM 3960 C CA . ASP B 1 172 ? -5.156 -16.984 3.436 1 98.81 172 ASP B CA 1
ATOM 3961 C C . ASP B 1 172 ? -5.938 -15.773 3.955 1 98.81 172 ASP B C 1
ATOM 3963 O O . ASP B 1 172 ? -6.453 -15.797 5.074 1 98.81 172 ASP B O 1
ATOM 3967 N N . VAL B 1 173 ? -6.113 -14.781 3.113 1 98.62 173 VAL B N 1
ATOM 3968 C CA . VAL B 1 173 ? -6.816 -13.555 3.482 1 98.62 173 VAL B CA 1
ATOM 3969 C C . VAL B 1 173 ? -8.328 -13.781 3.377 1 98.62 173 VAL B C 1
ATOM 3971 O O . VAL B 1 173 ? -9.062 -13.547 4.34 1 98.62 173 VAL B O 1
ATOM 3974 N N . ARG B 1 174 ? -8.781 -14.305 2.264 1 96.94 174 ARG B N 1
ATOM 3975 C CA . ARG B 1 174 ? -10.203 -14.422 1.973 1 96.94 174 ARG B CA 1
ATOM 3976 C C . ARG B 1 174 ? -10.906 -15.297 3.014 1 96.94 174 ARG B C 1
ATOM 3978 O O . ARG B 1 174 ? -12.047 -15.023 3.391 1 96.94 174 ARG B O 1
ATOM 3985 N N . LEU B 1 175 ? -10.219 -16.281 3.518 1 97.06 175 LEU B N 1
ATOM 3986 C CA . LEU B 1 175 ? -10.875 -17.266 4.367 1 97.06 175 LEU B CA 1
ATOM 3987 C C . LEU B 1 175 ? -10.773 -16.875 5.836 1 97.06 175 LEU B C 1
ATOM 3989 O O . LEU B 1 175 ? -11.43 -17.469 6.691 1 97.06 175 LEU B O 1
ATOM 3993 N N . SER B 1 176 ? -10.023 -15.742 6.156 1 97.5 176 SER B N 1
ATOM 3994 C CA . SER B 1 176 ? -9.781 -15.523 7.578 1 97.5 176 SER B CA 1
ATOM 3995 C C . SER B 1 176 ? -9.984 -14.055 7.945 1 97.5 176 SER B C 1
ATOM 3997 O O . SER B 1 176 ? -9.93 -13.695 9.125 1 97.5 176 SER B O 1
ATOM 3999 N N . PHE B 1 177 ? -10.297 -13.172 7.078 1 94.94 177 PHE B N 1
ATOM 4000 C CA . PHE B 1 177 ? -10.188 -11.727 7.281 1 94.94 177 PHE B CA 1
ATOM 4001 C C . PHE B 1 177 ? -11.188 -11.258 8.328 1 94.94 177 PHE B C 1
ATOM 4003 O O . PHE B 1 177 ? -11.07 -10.141 8.844 1 94.94 177 PHE B O 1
ATOM 4010 N N . THR B 1 178 ? -12.141 -12.094 8.695 1 91.5 178 THR B N 1
ATOM 4011 C CA . THR B 1 178 ? -13.133 -11.688 9.68 1 91.5 178 THR B CA 1
ATOM 4012 C C . THR B 1 178 ? -12.766 -12.203 11.07 1 91.5 178 THR B C 1
ATOM 4014 O O . THR B 1 178 ? -13.492 -11.977 12.039 1 91.5 178 THR B O 1
ATOM 4017 N N . GLU B 1 179 ? -11.656 -12.938 11.141 1 91.56 179 GLU B N 1
ATOM 4018 C CA . GLU B 1 179 ? -11.227 -13.477 12.422 1 91.56 179 GLU B CA 1
ATOM 4019 C C . GLU B 1 179 ? -10.703 -12.375 13.336 1 91.56 179 GLU B C 1
ATOM 4021 O O . GLU B 1 179 ? -10.148 -11.375 12.867 1 91.56 179 GLU B O 1
ATOM 4026 N N . ASN B 1 180 ? -10.914 -12.641 14.648 1 89.88 180 ASN B N 1
ATOM 4027 C CA . ASN B 1 180 ? -10.281 -11.75 15.617 1 89.88 180 ASN B CA 1
ATOM 4028 C C . ASN B 1 180 ? -8.758 -11.828 15.547 1 89.88 180 ASN B C 1
ATOM 4030 O O . ASN B 1 180 ? -8.195 -12.914 15.375 1 89.88 180 ASN B O 1
ATOM 4034 N N . GLY B 1 181 ? -8.102 -10.672 15.648 1 94.06 181 GLY B N 1
ATOM 4035 C CA . GLY B 1 181 ? -6.648 -10.648 15.625 1 94.06 181 GLY B CA 1
ATOM 4036 C C . GLY B 1 181 ? -6.078 -10.828 14.227 1 94.06 181 GLY B C 1
ATOM 4037 O O . GLY B 1 181 ? -5.074 -11.516 14.047 1 94.06 181 GLY B O 1
ATOM 4038 N N . ILE B 1 182 ? -6.742 -10.32 13.273 1 95.62 182 ILE B N 1
ATOM 4039 C CA . ILE B 1 182 ? -6.418 -10.547 11.875 1 95.62 182 ILE B CA 1
ATOM 4040 C C . ILE B 1 182 ? -5.012 -10.031 11.578 1 95.62 182 ILE B C 1
ATOM 4042 O O . ILE B 1 182 ? -4.277 -10.633 10.789 1 95.62 182 ILE B O 1
ATOM 4046 N N . LYS B 1 183 ? -4.578 -8.953 12.203 1 95.88 183 LYS B N 1
ATOM 4047 C CA . LYS B 1 183 ? -3.221 -8.453 12 1 95.88 183 LYS B CA 1
ATOM 4048 C C . LYS B 1 183 ? -2.186 -9.5 12.406 1 95.88 183 LYS B C 1
ATOM 4050 O O . LYS B 1 183 ? -1.269 -9.797 11.641 1 95.88 183 LYS B O 1
ATOM 4055 N N . LYS B 1 184 ? -2.332 -9.992 13.609 1 97.25 184 LYS B N 1
ATOM 4056 C CA . LYS B 1 184 ? -1.415 -11.008 14.125 1 97.25 184 LYS B CA 1
ATOM 4057 C C . LYS B 1 184 ? -1.427 -12.25 13.242 1 97.25 184 LYS B C 1
ATOM 4059 O O . LYS B 1 184 ? -0.375 -12.828 12.961 1 97.25 184 LYS B O 1
ATOM 4064 N N . LEU B 1 185 ? -2.594 -12.648 12.812 1 98.38 185 LEU B N 1
ATOM 4065 C CA . LEU B 1 185 ? -2.723 -13.844 11.992 1 98.38 185 LEU B CA 1
ATOM 4066 C C . LEU B 1 185 ? -2.033 -13.656 10.641 1 98.38 185 LEU B C 1
ATOM 4068 O O . LEU B 1 185 ? -1.315 -14.547 10.18 1 98.38 185 LEU B O 1
ATOM 4072 N N . MET B 1 186 ? -2.227 -12.477 9.984 1 98.5 186 MET B N 1
ATOM 4073 C CA . MET B 1 186 ? -1.58 -12.219 8.703 1 98.5 186 MET B CA 1
ATOM 4074 C C . MET B 1 186 ? -0.063 -12.195 8.852 1 98.5 186 MET B C 1
ATOM 4076 O O . MET B 1 186 ? 0.653 -12.773 8.031 1 98.5 186 MET B O 1
ATOM 4080 N N . LYS B 1 187 ? 0.418 -11.578 9.891 1 98.44 187 LYS B N 1
ATOM 4081 C CA . LYS B 1 187 ? 1.857 -11.516 10.125 1 98.44 187 LYS B CA 1
ATOM 4082 C C . LYS B 1 187 ? 2.436 -12.914 10.352 1 98.44 187 LYS B C 1
ATOM 4084 O O . LYS B 1 187 ? 3.482 -13.25 9.797 1 98.44 187 LYS B O 1
ATOM 4089 N N . ALA B 1 188 ? 1.733 -13.703 11.141 1 98.75 188 ALA B N 1
ATOM 4090 C CA . ALA B 1 188 ? 2.182 -15.062 11.398 1 98.75 188 ALA B CA 1
ATOM 4091 C C . ALA B 1 188 ? 2.199 -15.891 10.117 1 98.75 188 ALA B C 1
ATOM 4093 O O . ALA B 1 188 ? 3.107 -16.703 9.898 1 98.75 188 ALA B O 1
ATOM 4094 N N . THR B 1 189 ? 1.217 -15.703 9.297 1 98.88 189 THR B N 1
ATOM 4095 C CA . THR B 1 189 ? 1.105 -16.484 8.062 1 98.88 189 THR B CA 1
ATOM 4096 C C . THR B 1 189 ? 2.217 -16.109 7.09 1 98.88 189 THR B C 1
ATOM 4098 O O . THR B 1 189 ? 2.832 -16.984 6.477 1 98.88 189 THR B O 1
ATOM 4101 N N . VAL B 1 190 ? 2.502 -14.797 6.973 1 98.94 190 VAL B N 1
ATOM 4102 C CA . VAL B 1 190 ? 3.588 -14.367 6.102 1 98.94 190 VAL B CA 1
ATOM 4103 C C . VAL B 1 190 ? 4.922 -14.867 6.645 1 98.94 190 VAL B C 1
ATOM 4105 O O . VAL B 1 190 ? 5.789 -15.305 5.879 1 9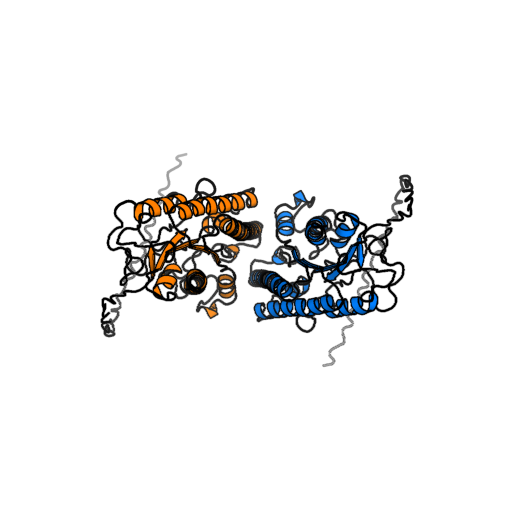8.94 190 VAL B O 1
ATOM 4108 N N . LYS B 1 191 ? 5.086 -14.789 7.926 1 98.81 191 LYS B N 1
ATOM 4109 C CA . LYS B 1 191 ? 6.301 -15.336 8.523 1 98.81 191 LYS B CA 1
ATOM 4110 C C . LYS B 1 191 ? 6.477 -16.812 8.156 1 98.81 191 LYS B C 1
ATOM 4112 O O . LYS B 1 191 ? 7.578 -17.234 7.797 1 98.81 191 LYS B O 1
ATOM 4117 N N . ARG B 1 192 ? 5.414 -17.562 8.234 1 98.88 192 ARG B N 1
ATOM 4118 C CA . ARG B 1 192 ? 5.449 -18.984 7.879 1 98.88 192 ARG B CA 1
ATOM 4119 C C . ARG B 1 192 ? 5.793 -19.172 6.402 1 98.88 192 ARG B C 1
ATOM 4121 O O . ARG B 1 192 ? 6.531 -20.078 6.043 1 98.88 192 ARG B O 1
ATOM 4128 N N . LEU B 1 193 ? 5.219 -18.328 5.59 1 98.94 193 LEU B N 1
ATOM 4129 C CA . LEU B 1 193 ? 5.52 -18.359 4.164 1 98.94 193 LEU B CA 1
ATOM 4130 C C . LEU B 1 193 ? 7.027 -18.312 3.926 1 98.94 193 LEU B C 1
ATOM 4132 O O . LEU B 1 193 ? 7.559 -19.094 3.133 1 98.94 193 LEU B O 1
ATOM 4136 N N . PHE B 1 194 ? 7.711 -17.484 4.602 1 98.88 194 PHE B N 1
ATOM 4137 C CA . PHE B 1 194 ? 9.141 -17.328 4.352 1 98.88 194 PHE B CA 1
ATOM 4138 C C . PHE B 1 194 ? 9.938 -18.406 5.055 1 98.88 194 PHE B C 1
ATOM 4140 O O . PHE B 1 194 ? 11.008 -18.797 4.582 1 98.88 194 PHE B O 1
ATOM 4147 N N . GLU B 1 195 ? 9.43 -18.938 6.195 1 98.75 195 GLU B N 1
ATOM 4148 C CA . GLU B 1 195 ? 10.047 -20.141 6.754 1 98.75 195 GLU B CA 1
ATOM 4149 C C . GLU B 1 195 ? 10.062 -21.281 5.742 1 98.75 195 GLU B C 1
ATOM 4151 O O . GLU B 1 195 ? 11.07 -21.969 5.594 1 98.75 195 GLU B O 1
ATOM 4156 N N . PHE B 1 196 ? 8.977 -21.406 5.047 1 98.88 196 PHE B N 1
ATOM 4157 C CA . PHE B 1 196 ? 8.891 -22.438 4.02 1 98.88 196 PHE B CA 1
ATOM 4158 C C . PHE B 1 196 ? 9.758 -22.078 2.818 1 98.88 196 PHE B C 1
ATOM 4160 O O . PHE B 1 196 ? 10.344 -22.969 2.188 1 98.88 196 PHE B O 1
ATOM 4167 N N . THR B 1 197 ? 9.852 -20.797 2.475 1 98.88 197 THR B N 1
ATOM 4168 C CA . THR B 1 197 ? 10.711 -20.359 1.379 1 98.88 197 THR B CA 1
ATOM 4169 C C . THR B 1 197 ? 12.164 -20.703 1.669 1 98.88 197 THR B C 1
ATOM 4171 O O . THR B 1 197 ? 12.914 -21.078 0.763 1 98.88 197 THR B O 1
ATOM 4174 N N . HIS B 1 198 ? 12.602 -20.641 2.934 1 98.81 198 HIS B N 1
ATOM 4175 C CA . HIS B 1 198 ? 13.945 -21.062 3.33 1 98.81 198 HIS B CA 1
ATOM 4176 C C . HIS B 1 198 ? 14.188 -22.531 3.004 1 98.81 198 HIS B C 1
ATOM 4178 O O . HIS B 1 198 ? 15.305 -22.906 2.648 1 98.81 198 HIS B O 1
ATOM 4184 N N . GLU B 1 199 ? 13.188 -23.344 3.113 1 98.62 199 GLU B N 1
ATOM 4185 C CA . GLU B 1 199 ? 13.32 -24.75 2.779 1 98.62 199 GLU B CA 1
ATOM 4186 C C . GLU B 1 199 ? 13.609 -24.938 1.293 1 98.62 199 GLU B C 1
ATOM 4188 O O . GLU B 1 199 ? 14.43 -25.781 0.918 1 98.62 199 GLU B O 1
ATOM 4193 N N . LEU B 1 200 ? 12.938 -24.141 0.456 1 98.62 200 LEU B N 1
ATOM 4194 C CA . LEU B 1 200 ? 13.219 -24.203 -0.975 1 98.62 200 LEU B CA 1
ATOM 4195 C C . LEU B 1 200 ? 14.641 -23.734 -1.272 1 98.62 200 LEU B C 1
ATOM 4197 O O . LEU B 1 200 ? 15.312 -24.297 -2.139 1 98.62 200 LEU B O 1
ATOM 4201 N N . HIS B 1 201 ? 15.023 -22.734 -0.551 1 98.75 201 HIS B N 1
ATOM 4202 C CA . HIS B 1 201 ? 16.406 -22.281 -0.688 1 98.75 201 HIS B CA 1
ATOM 4203 C C . HIS B 1 201 ? 17.391 -23.391 -0.338 1 98.75 201 HIS B C 1
ATOM 4205 O O . HIS B 1 201 ? 18.375 -23.594 -1.045 1 98.75 201 HIS B O 1
ATOM 4211 N N . LYS B 1 202 ? 17.125 -24.156 0.677 1 98.38 202 LYS B N 1
ATOM 4212 C CA . LYS B 1 202 ? 17.969 -25.25 1.1 1 98.38 202 LYS B CA 1
ATOM 4213 C C . LYS B 1 202 ? 18.031 -26.344 0.031 1 98.38 202 LYS B C 1
ATOM 4215 O O . LYS B 1 202 ? 19.047 -27.047 -0.093 1 98.38 202 LYS B O 1
ATOM 4220 N N . LEU B 1 203 ? 17.016 -26.422 -0.74 1 97.94 203 LEU B N 1
ATOM 4221 C CA . LEU B 1 203 ? 16.938 -27.438 -1.782 1 97.94 203 LEU B CA 1
ATOM 4222 C C . LEU B 1 203 ? 17.641 -26.969 -3.055 1 97.94 203 LEU B C 1
ATOM 4224 O O . LEU B 1 203 ? 17.703 -27.703 -4.043 1 97.94 203 LEU B O 1
ATOM 4228 N N . GLY B 1 204 ? 18.141 -25.703 -3.068 1 97.81 204 GLY B N 1
ATOM 4229 C CA . GLY B 1 204 ? 19.062 -25.297 -4.121 1 97.81 204 GLY B CA 1
ATOM 4230 C C . GLY B 1 204 ? 18.562 -24.125 -4.941 1 97.81 204 GLY B C 1
ATOM 4231 O O . GLY B 1 204 ? 19.312 -23.547 -5.727 1 97.81 204 GLY B O 1
ATOM 4232 N N . LEU B 1 205 ? 17.281 -23.766 -4.758 1 98.19 205 LEU B N 1
ATOM 4233 C CA . LEU B 1 205 ? 16.75 -22.625 -5.492 1 98.19 205 LEU B CA 1
ATOM 4234 C C . LEU B 1 205 ? 17.359 -21.328 -4.996 1 98.19 205 LEU B C 1
ATOM 4236 O O . LEU B 1 205 ? 17.641 -21.172 -3.807 1 98.19 205 LEU B O 1
ATOM 4240 N N . ARG B 1 206 ? 17.531 -20.344 -6.012 1 98.19 206 ARG B N 1
ATOM 4241 C CA . ARG B 1 206 ? 18.203 -19.094 -5.645 1 98.19 206 ARG B CA 1
ATOM 4242 C C . ARG B 1 206 ? 17.469 -17.891 -6.188 1 98.19 206 ARG B C 1
ATOM 4244 O O . ARG B 1 206 ? 17.844 -16.75 -5.922 1 98.19 206 ARG B O 1
ATOM 4251 N N . GLN B 1 207 ? 16.438 -18.078 -6.977 1 97.75 207 GLN B N 1
ATOM 4252 C CA . GLN B 1 207 ? 15.617 -17 -7.496 1 97.75 207 GLN B CA 1
ATOM 4253 C C . GLN B 1 207 ? 14.156 -17.156 -7.086 1 97.75 207 GLN B C 1
ATOM 4255 O O . GLN B 1 207 ? 13.523 -18.156 -7.418 1 97.75 207 GLN B O 1
ATOM 4260 N N . PHE B 1 208 ? 13.68 -16.141 -6.402 1 98.62 208 PHE B N 1
ATOM 4261 C CA . PHE B 1 208 ? 12.336 -16.203 -5.84 1 98.62 208 PHE B CA 1
ATOM 4262 C C . PHE B 1 208 ? 11.516 -14.984 -6.27 1 98.62 208 PHE B C 1
ATOM 4264 O O . PHE B 1 208 ? 11.984 -13.852 -6.184 1 98.62 208 PHE B O 1
ATOM 4271 N N . VAL B 1 209 ? 10.336 -15.234 -6.805 1 98.56 209 VAL B N 1
ATOM 4272 C CA . VAL B 1 209 ? 9.406 -14.172 -7.172 1 98.56 209 VAL B CA 1
ATOM 4273 C C . VAL B 1 209 ? 8.078 -14.375 -6.441 1 98.56 209 VAL B C 1
ATOM 4275 O O . VAL B 1 209 ? 7.453 -15.43 -6.555 1 98.56 209 VAL B O 1
ATOM 4278 N N . PHE B 1 210 ? 7.711 -13.406 -5.645 1 98.81 210 PHE B N 1
ATOM 4279 C CA . PHE B 1 210 ? 6.441 -13.398 -4.926 1 98.81 210 PHE B CA 1
ATOM 4280 C C . PHE B 1 210 ? 5.449 -12.445 -5.578 1 98.81 210 PHE B C 1
ATOM 4282 O O . PHE B 1 210 ? 5.852 -11.453 -6.188 1 98.81 210 PHE B O 1
ATOM 4289 N N . LEU B 1 211 ? 4.199 -12.742 -5.496 1 98.75 211 LEU B N 1
ATOM 4290 C CA . LEU B 1 211 ? 3.158 -11.805 -5.914 1 98.75 211 LEU B CA 1
ATOM 4291 C C . LEU B 1 211 ? 2.338 -11.336 -4.719 1 98.75 211 LEU B C 1
ATOM 4293 O O . LEU B 1 211 ? 2.055 -12.117 -3.809 1 98.75 211 LEU B O 1
ATOM 4297 N N . GLU B 1 212 ? 1.934 -10.086 -4.711 1 98.56 212 GLU B N 1
ATOM 4298 C CA . GLU B 1 212 ? 1.079 -9.555 -3.652 1 98.56 212 GLU B CA 1
ATOM 4299 C C . GLU B 1 212 ? -0.357 -10.047 -3.803 1 98.56 212 GLU B C 1
ATOM 4301 O O . GLU B 1 212 ? -0.735 -10.562 -4.859 1 98.56 212 GLU B O 1
ATOM 4306 N N . VAL B 1 213 ? -1.13 -9.938 -2.74 1 98.81 213 VAL B N 1
ATOM 4307 C CA . VAL B 1 213 ? -2.562 -10.211 -2.797 1 98.81 213 VAL B CA 1
ATOM 4308 C C . VAL B 1 213 ? -3.279 -9.07 -3.516 1 98.81 213 VAL B C 1
ATOM 4310 O O . VAL B 1 213 ? -3.072 -7.898 -3.193 1 98.81 213 VAL B O 1
ATOM 4313 N N . PRO B 1 214 ? -4.031 -9.406 -4.551 1 98.12 214 PRO B N 1
ATOM 4314 C CA . PRO B 1 214 ? -4.746 -8.352 -5.27 1 98.12 214 PRO B CA 1
ATOM 4315 C C . PRO B 1 214 ? -5.879 -7.738 -4.449 1 98.12 214 PRO B C 1
ATOM 4317 O O . PRO B 1 214 ? -6.191 -8.227 -3.357 1 98.12 214 PRO B O 1
ATOM 4320 N N . PRO B 1 215 ? -6.484 -6.605 -4.918 1 95.81 215 PRO B N 1
ATOM 4321 C CA . PRO B 1 215 ? -7.586 -5.977 -4.188 1 95.81 215 PRO B CA 1
ATOM 4322 C C . PRO B 1 215 ? -8.859 -6.816 -4.203 1 95.81 215 PRO B C 1
ATOM 4324 O O . PRO B 1 215 ? -9.852 -6.434 -4.836 1 95.81 215 PRO B O 1
ATOM 4327 N N . LEU B 1 216 ? -8.883 -7.863 -3.398 1 95.75 216 LEU B N 1
ATOM 4328 C CA . LEU B 1 216 ? -9.992 -8.812 -3.32 1 95.75 216 LEU B CA 1
ATOM 4329 C C . LEU B 1 216 ? -11.305 -8.086 -3.035 1 95.75 216 LEU B C 1
ATOM 4331 O O . LEU B 1 216 ? -12.367 -8.531 -3.477 1 95.75 216 LEU B O 1
ATOM 4335 N N . GLU B 1 217 ? -11.203 -6.957 -2.275 1 91.06 217 GLU B N 1
ATOM 4336 C CA . GLU B 1 217 ? -12.391 -6.242 -1.815 1 91.06 217 GLU B CA 1
ATOM 4337 C C . GLU B 1 217 ? -13.195 -5.699 -2.99 1 91.06 217 GLU B C 1
ATOM 4339 O O . GLU B 1 217 ? -14.375 -5.367 -2.842 1 91.06 217 GLU B O 1
ATOM 4344 N N . PHE B 1 218 ? -12.562 -5.684 -4.184 1 90.69 218 PHE B N 1
ATOM 4345 C CA . PHE B 1 218 ? -13.258 -5.105 -5.328 1 90.69 218 PHE B CA 1
ATOM 4346 C C . PHE B 1 218 ? -13.625 -6.188 -6.336 1 90.69 218 PHE B C 1
ATOM 4348 O O . PHE B 1 218 ? -14.172 -5.891 -7.402 1 90.69 218 PHE B O 1
ATOM 4355 N N . LEU B 1 219 ? -13.305 -7.461 -6.059 1 93 219 LEU B N 1
ATOM 4356 C CA . LEU B 1 219 ? -13.695 -8.555 -6.938 1 93 219 LEU B CA 1
ATOM 4357 C C . LEU B 1 219 ? -15.188 -8.859 -6.801 1 93 219 LEU B C 1
ATOM 4359 O O . LEU B 1 219 ? -15.805 -8.5 -5.793 1 93 219 LEU B O 1
ATOM 4363 N N . PRO B 1 220 ? -15.742 -9.516 -7.824 1 91.5 220 PRO B N 1
ATOM 4364 C CA . PRO B 1 220 ? -17.188 -9.766 -7.816 1 91.5 220 PRO B CA 1
ATOM 4365 C C . PRO B 1 220 ? -17.656 -10.5 -6.555 1 91.5 220 PRO B C 1
ATOM 4367 O O . PRO B 1 220 ? -18.766 -10.281 -6.09 1 91.5 220 PRO B O 1
ATOM 4370 N N . ILE B 1 221 ? -16.844 -11.281 -5.949 1 89.75 221 ILE B N 1
ATOM 4371 C CA . ILE B 1 221 ? -17.219 -12.055 -4.773 1 89.75 221 ILE B CA 1
ATOM 4372 C C . ILE B 1 221 ? -17.516 -11.117 -3.607 1 89.75 221 ILE B C 1
ATOM 4374 O O . ILE B 1 221 ? -18.328 -11.438 -2.732 1 89.75 221 ILE B O 1
ATOM 4378 N N . PHE B 1 222 ? -17.016 -9.891 -3.58 1 84.94 222 PHE B N 1
ATOM 4379 C CA . PHE B 1 222 ? -17.203 -8.969 -2.465 1 84.94 222 PHE B CA 1
ATOM 4380 C C . PHE B 1 222 ? -17.938 -7.715 -2.91 1 84.94 222 PHE B C 1
ATOM 4382 O O . PHE B 1 222 ? -18.266 -6.855 -2.088 1 84.94 222 PHE B O 1
ATOM 4389 N N . GLN B 1 223 ? -18.141 -7.41 -4.188 1 71.06 223 GLN B N 1
ATOM 4390 C CA . GLN B 1 223 ? -18.781 -6.203 -4.707 1 71.06 223 GLN B CA 1
ATOM 4391 C C . GLN B 1 223 ? -20.203 -6.055 -4.172 1 71.06 223 GLN B C 1
ATOM 4393 O O . GLN B 1 223 ? -20.625 -4.949 -3.846 1 71.06 223 GLN B O 1
ATOM 4398 N N . PRO B 1 224 ? -20.938 -7.07 -4.137 1 58.38 224 PRO B N 1
ATOM 4399 C CA . PRO B 1 224 ? -22.328 -6.883 -3.693 1 58.38 224 PRO B CA 1
ATOM 4400 C C . PRO B 1 224 ? -22.422 -6.445 -2.234 1 58.38 224 PRO B C 1
ATOM 4402 O O . PRO B 1 224 ? -23.516 -6.105 -1.758 1 58.38 224 PRO B O 1
ATOM 4405 N N . ARG B 1 225 ? -21.375 -6.223 -1.621 1 56.16 225 ARG B N 1
ATOM 4406 C CA . ARG B 1 225 ? -21.422 -5.98 -0.182 1 56.16 225 ARG B CA 1
ATOM 4407 C C . ARG B 1 225 ? -21.312 -4.492 0.128 1 56.16 225 ARG B C 1
ATOM 4409 O O . ARG B 1 225 ? -20.625 -3.754 -0.583 1 56.16 225 ARG B O 1
ATOM 4416 N N . LYS B 1 226 ? -22.172 -3.861 0.896 1 59.31 226 LYS B N 1
ATOM 4417 C CA . LYS B 1 226 ? -22.078 -2.502 1.421 1 59.31 226 LYS B CA 1
ATOM 4418 C C . LYS B 1 226 ? -20.75 -2.283 2.143 1 59.31 226 LYS B C 1
ATOM 4420 O O . LYS B 1 226 ? -20.219 -3.199 2.775 1 59.31 226 LYS B O 1
ATOM 4425 N N . PRO B 1 227 ? -20.188 -1.063 1.849 1 60.78 227 PRO B N 1
ATOM 4426 C CA . PRO B 1 227 ? -19 -0.758 2.656 1 60.78 227 PRO B CA 1
ATOM 4427 C C . PRO B 1 227 ? -19.281 -0.831 4.156 1 60.78 227 PRO B C 1
ATOM 4429 O O . PRO B 1 227 ? -20.219 -0.207 4.645 1 60.78 227 PRO B O 1
ATOM 4432 N N . GLY B 1 228 ? -19.062 -1.933 4.758 1 72.81 228 GLY B N 1
ATOM 4433 C CA . GLY B 1 228 ? -19.156 -2.131 6.195 1 72.81 228 GLY B CA 1
ATOM 4434 C C . GLY B 1 228 ? -17.906 -2.715 6.805 1 72.81 228 GLY B C 1
ATOM 4435 O O . GLY B 1 228 ? -16.812 -2.566 6.254 1 72.81 228 GLY B O 1
ATOM 4436 N N . LYS B 1 229 ? -18.031 -3.1 7.887 1 77.62 229 LYS B N 1
ATOM 4437 C CA . LYS B 1 229 ? -16.922 -3.607 8.688 1 77.62 229 LYS B CA 1
ATOM 4438 C C . LYS B 1 229 ? -16.141 -4.676 7.93 1 77.62 229 LYS B C 1
ATOM 4440 O O . LYS B 1 229 ? -14.922 -4.734 8.016 1 77.62 229 LYS B O 1
ATOM 4445 N N . LYS B 1 230 ? -16.875 -5.426 7.129 1 82.12 230 LYS B N 1
ATOM 4446 C CA . LYS B 1 230 ? -16.219 -6.508 6.395 1 82.12 230 LYS B CA 1
ATOM 4447 C C . LYS B 1 230 ? -15.289 -5.957 5.316 1 82.12 230 LYS B C 1
ATOM 4449 O O . LYS B 1 230 ? -14.219 -6.512 5.07 1 82.12 230 LYS B O 1
ATOM 4454 N N . TYR B 1 231 ? -15.695 -4.879 4.73 1 84.75 231 TYR B N 1
ATOM 4455 C CA . TYR B 1 231 ? -14.867 -4.25 3.713 1 84.75 231 TYR B CA 1
ATOM 4456 C C . TYR B 1 231 ? -13.594 -3.672 4.328 1 84.75 231 TYR B C 1
ATOM 4458 O O . TYR B 1 231 ? -12.5 -3.848 3.783 1 84.75 231 TYR B O 1
ATOM 4466 N N . VAL B 1 232 ? -13.758 -3.025 5.398 1 87.5 232 VAL B N 1
ATOM 4467 C CA . VAL B 1 232 ? -12.617 -2.406 6.07 1 87.5 232 VAL B CA 1
ATOM 4468 C C . VAL B 1 232 ? -11.648 -3.486 6.543 1 87.5 232 VAL B C 1
ATOM 4470 O O . VAL B 1 232 ? -10.438 -3.373 6.336 1 87.5 232 VAL B O 1
ATOM 4473 N N . THR B 1 233 ? -12.203 -4.578 7.109 1 92.25 233 THR B N 1
ATOM 4474 C CA . THR B 1 233 ? -11.352 -5.637 7.637 1 92.25 233 THR B CA 1
ATOM 4475 C C . THR B 1 233 ? -10.625 -6.359 6.504 1 92.25 233 THR B C 1
ATOM 4477 O O . THR B 1 233 ? -9.453 -6.715 6.641 1 92.25 233 THR B O 1
ATOM 4480 N N . LEU B 1 234 ? -11.328 -6.57 5.402 1 94.25 234 LEU B N 1
ATOM 4481 C CA . LEU B 1 234 ? -10.703 -7.207 4.25 1 94.25 234 LEU B CA 1
ATOM 4482 C C . LEU B 1 234 ? -9.578 -6.34 3.695 1 94.25 234 LEU B C 1
ATOM 4484 O O . LEU B 1 234 ? -8.469 -6.832 3.451 1 94.25 234 LEU B O 1
ATOM 4488 N N . THR B 1 235 ? -9.867 -5.047 3.539 1 92.81 235 THR B N 1
ATOM 4489 C CA . THR B 1 235 ? -8.852 -4.113 3.064 1 92.81 235 THR B CA 1
ATOM 4490 C C . THR B 1 235 ? -7.656 -4.09 4.008 1 92.81 235 THR B C 1
ATOM 4492 O O . THR B 1 235 ? -6.508 -4.102 3.562 1 92.81 235 THR B O 1
ATOM 4495 N N . TYR B 1 236 ? -7.984 -4.094 5.32 1 95.62 236 TYR B N 1
ATOM 4496 C CA . TYR B 1 236 ? -6.949 -4.094 6.348 1 95.62 236 TYR B CA 1
ATOM 4497 C C . TYR B 1 236 ? -6.086 -5.348 6.25 1 95.62 236 TYR B C 1
ATOM 4499 O O . TYR B 1 236 ? -4.855 -5.262 6.25 1 95.62 236 TYR B O 1
ATOM 4507 N N . ALA B 1 237 ? -6.637 -6.484 6.113 1 97.94 237 ALA B N 1
ATOM 4508 C CA . ALA B 1 237 ? -5.926 -7.762 6.051 1 97.94 237 ALA B CA 1
ATOM 4509 C C . ALA B 1 237 ? -5.023 -7.824 4.824 1 97.94 237 ALA B C 1
ATOM 4511 O O . ALA B 1 237 ? -3.881 -8.281 4.906 1 97.94 237 ALA B O 1
ATOM 4512 N N . ILE B 1 238 ? -5.543 -7.344 3.715 1 98.19 238 ILE B N 1
ATOM 4513 C CA . ILE B 1 238 ? -4.773 -7.332 2.477 1 98.19 238 ILE B CA 1
ATOM 4514 C C . ILE B 1 238 ? -3.533 -6.457 2.646 1 98.19 238 ILE B C 1
ATOM 4516 O O . ILE B 1 238 ? -2.428 -6.855 2.275 1 98.19 238 ILE B O 1
ATOM 4520 N N . ARG B 1 239 ? -3.73 -5.32 3.205 1 97.38 239 ARG B N 1
ATOM 4521 C CA . ARG B 1 239 ? -2.619 -4.383 3.346 1 97.38 239 ARG B CA 1
ATOM 4522 C C . ARG B 1 239 ? -1.577 -4.918 4.324 1 97.38 239 ARG B C 1
ATOM 4524 O O . ARG B 1 239 ? -0.375 -4.816 4.074 1 97.38 239 ARG B O 1
ATOM 4531 N N . VAL B 1 240 ? -2.027 -5.465 5.465 1 98.06 240 VAL B N 1
ATOM 4532 C CA . VAL B 1 240 ? -1.1 -6.059 6.422 1 98.06 240 VAL B CA 1
ATOM 4533 C C . VAL B 1 240 ? -0.29 -7.16 5.742 1 98.06 240 VAL B C 1
ATOM 4535 O O . VAL B 1 240 ? 0.936 -7.207 5.871 1 98.06 240 VAL B O 1
ATOM 4538 N N . TRP B 1 241 ? -0.959 -8.016 4.996 1 98.75 241 TRP B N 1
ATOM 4539 C CA . TRP B 1 241 ? -0.281 -9.094 4.285 1 98.75 241 TRP B CA 1
ATOM 4540 C C . TRP B 1 241 ? 0.793 -8.539 3.355 1 98.75 241 TRP B C 1
ATOM 4542 O O . TRP B 1 241 ? 1.953 -8.953 3.42 1 98.75 241 TRP B O 1
ATOM 4552 N N . ASN B 1 242 ? 0.409 -7.629 2.527 1 98.62 242 ASN B N 1
ATOM 4553 C CA . ASN B 1 242 ? 1.304 -7.141 1.484 1 98.62 242 ASN B CA 1
ATOM 4554 C C . ASN B 1 242 ? 2.486 -6.375 2.072 1 98.62 242 ASN B C 1
ATOM 4556 O O . ASN B 1 242 ? 3.613 -6.496 1.588 1 98.62 242 ASN B O 1
ATOM 4560 N N . ASP B 1 243 ? 2.219 -5.555 3.115 1 96.75 243 ASP B N 1
ATOM 4561 C CA . ASP B 1 243 ? 3.309 -4.844 3.779 1 96.75 243 ASP B CA 1
ATOM 4562 C C . ASP B 1 243 ? 4.305 -5.82 4.398 1 96.75 243 ASP B C 1
ATOM 4564 O O . ASP B 1 243 ? 5.52 -5.648 4.262 1 96.75 243 ASP B O 1
ATOM 4568 N N . TYR B 1 244 ? 3.793 -6.836 5.031 1 98.38 244 TYR B N 1
ATOM 4569 C CA . TYR B 1 244 ? 4.664 -7.789 5.703 1 98.38 244 TYR B CA 1
ATOM 4570 C C . TYR B 1 244 ? 5.379 -8.68 4.695 1 98.38 244 TYR B C 1
ATOM 4572 O O . TYR B 1 244 ? 6.508 -9.117 4.938 1 98.38 244 TYR B O 1
ATOM 4580 N N . LEU B 1 245 ? 4.73 -8.953 3.555 1 98.88 245 LEU B N 1
ATOM 4581 C CA . LEU B 1 245 ? 5.375 -9.695 2.475 1 98.88 245 LEU B CA 1
ATOM 4582 C C . LEU B 1 245 ? 6.648 -8.984 2.02 1 98.88 245 LEU B C 1
ATOM 4584 O O . LEU B 1 245 ? 7.699 -9.617 1.886 1 98.88 245 LEU B O 1
ATOM 4588 N N . VAL B 1 246 ? 6.574 -7.711 1.79 1 97.88 246 VAL B N 1
ATOM 4589 C CA . VAL B 1 246 ? 7.719 -6.93 1.343 1 97.88 246 VAL B CA 1
ATOM 4590 C C . VAL B 1 246 ? 8.789 -6.918 2.43 1 97.88 246 VAL B C 1
ATOM 4592 O O . VAL B 1 246 ? 9.977 -7.117 2.146 1 97.88 246 VAL B O 1
ATOM 4595 N N . GLU B 1 247 ? 8.375 -6.703 3.662 1 97.38 247 GLU B N 1
ATOM 4596 C CA . GLU B 1 247 ? 9.305 -6.672 4.781 1 97.38 247 GLU B CA 1
ATOM 4597 C C . GLU B 1 247 ? 10.07 -7.988 4.902 1 97.38 247 GLU B C 1
ATOM 4599 O O . GLU B 1 247 ? 11.289 -7.992 5.062 1 97.38 247 GLU B O 1
ATOM 4604 N N . HIS B 1 248 ? 9.398 -9.055 4.785 1 98.75 248 HIS B N 1
ATOM 4605 C CA . HIS B 1 248 ? 10.031 -10.352 4.996 1 98.75 248 HIS B CA 1
ATOM 4606 C C . HIS B 1 248 ? 10.828 -10.781 3.764 1 98.75 248 HIS B C 1
ATOM 4608 O O . HIS B 1 248 ? 11.789 -11.539 3.875 1 98.75 248 HIS B O 1
ATOM 4614 N N . MET B 1 249 ? 10.398 -10.32 2.605 1 98.56 249 MET B N 1
ATOM 4615 C CA . MET B 1 249 ? 11.234 -10.531 1.426 1 98.56 249 MET B CA 1
ATOM 4616 C C . MET B 1 249 ? 12.602 -9.875 1.6 1 98.56 249 MET B C 1
ATOM 4618 O O . MET B 1 249 ? 13.625 -10.477 1.284 1 98.56 249 MET B O 1
ATOM 4622 N N . GLU B 1 250 ? 12.625 -8.688 2.131 1 97.56 250 GLU B N 1
ATOM 4623 C CA . GLU B 1 250 ? 13.891 -7.996 2.373 1 97.56 250 GLU B CA 1
ATOM 4624 C C . GLU B 1 250 ? 14.742 -8.742 3.396 1 97.56 250 GLU B C 1
ATOM 4626 O O . GLU B 1 250 ? 15.961 -8.859 3.234 1 97.56 250 GLU B O 1
ATOM 4631 N N . ARG B 1 251 ? 14.094 -9.234 4.426 1 98.38 251 ARG B N 1
ATOM 4632 C CA . ARG B 1 251 ? 14.812 -10.039 5.414 1 98.38 251 ARG B CA 1
ATOM 4633 C C . ARG B 1 251 ? 15.375 -11.305 4.781 1 98.38 251 ARG B C 1
ATOM 4635 O O . ARG B 1 251 ? 16.5 -11.711 5.09 1 98.38 251 ARG B O 1
ATOM 4642 N N . PHE B 1 252 ? 14.586 -11.922 3.963 1 98.75 252 PHE B N 1
ATOM 4643 C CA . PHE B 1 252 ? 15.023 -13.117 3.256 1 98.75 252 PHE B CA 1
ATOM 4644 C C . PHE B 1 252 ? 16.266 -12.828 2.43 1 98.75 252 PHE B C 1
ATOM 4646 O O . PHE B 1 252 ? 17.219 -13.625 2.418 1 98.75 252 PHE B O 1
ATOM 4653 N N . ARG B 1 253 ? 16.344 -11.688 1.748 1 97.75 253 ARG B N 1
ATOM 4654 C CA . ARG B 1 253 ? 17.5 -11.289 0.958 1 97.75 253 ARG B CA 1
ATOM 4655 C C . ARG B 1 253 ? 18.719 -11.086 1.847 1 97.75 253 ARG B C 1
ATOM 4657 O O . ARG B 1 253 ? 19.844 -11.414 1.454 1 97.75 253 ARG B O 1
ATOM 4664 N N . GLN B 1 254 ? 18.469 -10.562 2.984 1 98.12 254 GLN B N 1
ATOM 4665 C CA . GLN B 1 254 ? 19.578 -10.359 3.93 1 98.12 254 GLN B CA 1
ATOM 4666 C C . GLN B 1 254 ? 20.125 -11.695 4.422 1 98.12 254 GLN B C 1
ATOM 4668 O O . GLN B 1 254 ? 21.328 -11.867 4.562 1 98.12 254 GLN B O 1
ATOM 4673 N N . ASP B 1 255 ? 19.266 -12.578 4.598 1 98.25 255 ASP B N 1
ATOM 4674 C CA . ASP B 1 255 ? 19.641 -13.898 5.094 1 98.25 255 ASP B CA 1
ATOM 4675 C C . ASP B 1 255 ? 20.328 -14.719 4.004 1 98.25 255 ASP B C 1
ATOM 4677 O O . ASP B 1 255 ? 21.109 -15.617 4.301 1 98.25 255 ASP B O 1
ATOM 4681 N N . HIS B 1 256 ? 19.984 -14.438 2.781 1 98.44 256 HIS B N 1
ATOM 4682 C CA . HIS B 1 256 ? 20.5 -15.203 1.647 1 98.44 256 HIS B CA 1
ATOM 4683 C C . HIS B 1 256 ? 21.062 -14.281 0.571 1 98.44 256 HIS B C 1
ATOM 4685 O O . HIS B 1 256 ? 20.484 -14.164 -0.515 1 98.44 256 HIS B O 1
ATOM 4691 N N . PRO B 1 257 ? 22.188 -13.758 0.803 1 97.75 257 PRO B N 1
ATOM 4692 C CA . PRO B 1 257 ? 22.781 -12.828 -0.165 1 97.75 257 PRO B CA 1
ATOM 4693 C C . PRO B 1 257 ? 23.094 -13.492 -1.503 1 97.75 257 PRO B C 1
ATOM 4695 O O . PRO B 1 257 ? 23.359 -12.797 -2.49 1 97.75 257 PRO B O 1
ATOM 4698 N N . ASP B 1 258 ? 23.062 -14.789 -1.555 1 97.75 258 ASP B N 1
ATOM 4699 C CA . ASP B 1 258 ? 23.328 -15.531 -2.781 1 97.75 258 ASP B CA 1
ATOM 4700 C C . ASP B 1 258 ? 22.047 -15.703 -3.604 1 97.75 258 ASP B C 1
ATOM 4702 O O . ASP B 1 258 ? 22.047 -16.391 -4.629 1 97.75 258 ASP B O 1
ATOM 4706 N N . SER B 1 259 ? 20.953 -15.086 -3.094 1 97.31 259 SER B N 1
ATOM 4707 C CA . SER B 1 259 ? 19.672 -15.266 -3.752 1 97.31 259 SER B CA 1
ATOM 4708 C C . SER B 1 259 ? 19.109 -13.93 -4.234 1 97.31 259 SER B C 1
ATOM 4710 O O . SER B 1 259 ? 19.469 -12.875 -3.709 1 97.31 259 SER B O 1
ATOM 4712 N N . LYS B 1 260 ? 18.344 -14.031 -5.262 1 97.06 260 LYS B N 1
ATOM 4713 C CA . LYS B 1 260 ? 17.469 -12.93 -5.676 1 97.06 260 LYS B CA 1
ATOM 4714 C C . LYS B 1 260 ? 16.031 -13.172 -5.234 1 97.06 260 LYS B C 1
ATOM 4716 O O . LYS B 1 260 ? 15.539 -14.297 -5.281 1 97.06 260 LYS B O 1
ATOM 4721 N N . ALA B 1 261 ? 15.438 -12.164 -4.727 1 98.12 261 ALA B N 1
ATOM 4722 C CA . ALA B 1 261 ? 14.039 -12.234 -4.32 1 98.12 261 ALA B CA 1
ATOM 4723 C C . ALA B 1 261 ? 13.32 -10.922 -4.594 1 98.12 261 ALA B C 1
ATOM 4725 O O . ALA B 1 261 ? 13.875 -9.844 -4.387 1 98.12 261 ALA B O 1
ATOM 4726 N N . SER B 1 262 ? 12.117 -11.031 -5.141 1 98.06 262 SER B N 1
ATOM 4727 C CA . SER B 1 262 ? 11.328 -9.844 -5.457 1 98.06 262 SER B CA 1
ATOM 4728 C C . SER B 1 262 ? 9.844 -10.078 -5.199 1 98.06 262 SER B C 1
ATOM 4730 O O . SER B 1 262 ? 9.375 -11.219 -5.234 1 98.06 262 SER B O 1
ATOM 4732 N N . VAL B 1 263 ? 9.164 -9.008 -4.895 1 98.25 263 VAL B N 1
ATOM 4733 C CA . VAL B 1 263 ? 7.707 -9 -4.855 1 98.25 263 VAL B CA 1
ATOM 4734 C C . VAL B 1 263 ? 7.16 -8.25 -6.066 1 98.25 263 VAL B C 1
ATOM 4736 O O . VAL B 1 263 ? 7.574 -7.121 -6.344 1 98.25 263 VAL B O 1
ATOM 4739 N N . VAL B 1 264 ? 6.281 -8.883 -6.805 1 98.25 264 VAL B N 1
ATOM 4740 C CA . VAL B 1 264 ? 5.621 -8.234 -7.934 1 98.25 264 VAL B CA 1
ATOM 4741 C C . VAL B 1 264 ? 4.309 -7.605 -7.473 1 98.25 264 VAL B C 1
ATOM 4743 O O . VAL B 1 264 ? 3.451 -8.289 -6.906 1 98.25 264 VAL B O 1
ATOM 4746 N N . GLN B 1 265 ? 4.18 -6.348 -7.691 1 97 265 GLN B N 1
ATOM 4747 C CA . GLN B 1 265 ? 2.939 -5.629 -7.422 1 97 265 GLN B CA 1
ATOM 4748 C C . GLN B 1 265 ? 1.956 -5.766 -8.578 1 97 265 GLN B C 1
ATOM 4750 O O . GLN B 1 265 ? 2.318 -5.543 -9.734 1 97 265 GLN B O 1
ATOM 4755 N N . ILE B 1 266 ? 0.706 -6.082 -8.227 1 98 266 ILE B N 1
ATOM 4756 C CA . ILE B 1 266 ? -0.239 -6.324 -9.312 1 98 266 ILE B CA 1
ATOM 4757 C C . ILE B 1 266 ? -1.53 -5.551 -9.055 1 98 266 ILE B C 1
ATOM 4759 O O . ILE B 1 266 ? -2.475 -5.629 -9.844 1 98 266 ILE B O 1
ATOM 4763 N N . TRP B 1 267 ? -1.629 -4.766 -7.988 1 96.94 267 TRP B N 1
ATOM 4764 C CA . TRP B 1 267 ? -2.867 -4.094 -7.602 1 96.94 267 TRP B CA 1
ATOM 4765 C C . TRP B 1 267 ? -3.363 -3.182 -8.719 1 96.94 267 TRP B C 1
ATOM 4767 O O . TRP B 1 267 ? -4.566 -3.1 -8.969 1 96.94 267 TRP B O 1
ATOM 4777 N N . ASP B 1 268 ? -2.465 -2.518 -9.414 1 95.62 268 ASP B N 1
ATOM 4778 C CA . ASP B 1 268 ? -2.848 -1.545 -10.43 1 95.62 268 ASP B CA 1
ATOM 4779 C C . ASP B 1 268 ? -3.445 -2.236 -11.656 1 95.62 268 ASP B C 1
ATOM 4781 O O . ASP B 1 268 ? -4.34 -1.693 -12.305 1 95.62 268 ASP B O 1
ATOM 4785 N N . ILE B 1 269 ? -2.945 -3.443 -11.969 1 97.88 269 ILE B N 1
ATOM 4786 C CA . ILE B 1 269 ? -3.537 -4.223 -13.047 1 97.88 269 ILE B CA 1
ATOM 4787 C C . ILE B 1 269 ? -5.02 -4.461 -12.766 1 97.88 269 ILE B C 1
ATOM 4789 O O . ILE B 1 269 ? -5.871 -4.219 -13.625 1 97.88 269 ILE B O 1
ATOM 4793 N N . TYR B 1 270 ? -5.355 -4.875 -11.57 1 97.25 270 TYR B N 1
ATOM 4794 C CA . TYR B 1 270 ? -6.73 -5.164 -11.172 1 97.25 270 TYR B CA 1
ATOM 4795 C C . TYR B 1 270 ? -7.562 -3.887 -11.125 1 97.25 270 TYR B C 1
ATOM 4797 O O . TYR B 1 270 ? -8.672 -3.842 -11.664 1 97.25 270 TYR B O 1
ATOM 4805 N N . MET B 1 271 ? -7.016 -2.873 -10.523 1 94.88 271 MET B N 1
ATOM 4806 C CA . MET B 1 271 ? -7.785 -1.644 -10.344 1 94.88 271 MET B CA 1
ATOM 4807 C C . MET B 1 271 ? -8.055 -0.971 -11.688 1 94.88 271 MET B C 1
ATOM 4809 O O . MET B 1 271 ? -9.148 -0.463 -11.922 1 94.88 271 MET B O 1
ATOM 4813 N N . ASN B 1 272 ? -7.055 -0.948 -12.57 1 95.12 272 ASN B N 1
ATOM 4814 C CA . ASN B 1 272 ? -7.273 -0.405 -13.906 1 95.12 272 ASN B CA 1
ATOM 4815 C C . ASN B 1 272 ? -8.359 -1.171 -14.648 1 95.12 272 ASN B C 1
ATOM 4817 O O . ASN B 1 272 ? -9.211 -0.569 -15.312 1 95.12 272 ASN B O 1
ATOM 4821 N N . ALA B 1 273 ? -8.32 -2.488 -14.562 1 96.12 273 ALA B N 1
ATOM 4822 C CA . ALA B 1 273 ? -9.336 -3.32 -15.195 1 96.12 273 ALA B CA 1
ATOM 4823 C C . ALA B 1 273 ? -10.727 -3.02 -14.641 1 96.12 273 ALA B C 1
ATOM 4825 O O . ALA B 1 273 ? -11.695 -2.916 -15.391 1 96.12 273 ALA B O 1
ATOM 4826 N N . ILE B 1 274 ? -10.828 -2.824 -13.336 1 94.06 274 ILE B N 1
ATOM 4827 C CA . ILE B 1 274 ? -12.102 -2.621 -12.664 1 94.06 274 ILE B CA 1
ATOM 4828 C C . ILE B 1 274 ? -12.656 -1.239 -13 1 94.06 274 ILE B C 1
ATOM 4830 O O . ILE B 1 274 ? -13.859 -1.078 -13.203 1 94.06 274 ILE B O 1
ATOM 4834 N N . LEU B 1 275 ? -11.805 -0.252 -13.102 1 92.25 275 LEU B N 1
ATOM 4835 C CA . LEU B 1 275 ? -12.219 1.126 -13.336 1 92.25 275 LEU B CA 1
ATOM 4836 C C . LEU B 1 275 ? -12.523 1.358 -14.812 1 92.25 275 LEU B C 1
ATOM 4838 O O . LEU B 1 275 ? -13.336 2.225 -15.156 1 92.25 275 LEU B O 1
ATOM 4842 N N . ASP B 1 276 ? -11.867 0.555 -15.703 1 93.81 276 ASP B N 1
ATOM 4843 C CA . ASP B 1 276 ? -12.094 0.636 -17.141 1 93.81 276 ASP B CA 1
ATOM 4844 C C . ASP B 1 276 ? -12.141 -0.756 -17.766 1 93.81 276 ASP B C 1
ATOM 4846 O O . ASP B 1 276 ? -11.273 -1.117 -18.562 1 93.81 276 ASP B O 1
ATOM 4850 N N . PRO B 1 277 ? -13.242 -1.494 -17.531 1 95.69 277 PRO B N 1
ATOM 4851 C CA . PRO B 1 277 ? -13.328 -2.875 -18.016 1 95.69 277 PRO B CA 1
ATOM 4852 C C . PRO B 1 277 ? -13.312 -2.969 -19.547 1 95.69 277 PRO B C 1
ATOM 4854 O O . PRO B 1 277 ? -12.812 -3.951 -20.094 1 95.69 277 PRO B O 1
ATOM 4857 N N . LYS B 1 278 ? -13.703 -1.942 -20.281 1 96.12 278 LYS B N 1
ATOM 4858 C CA . LYS B 1 278 ? -13.75 -1.957 -21.734 1 96.12 278 LYS B CA 1
ATOM 4859 C C . LYS B 1 278 ? -12.344 -1.999 -22.328 1 96.12 278 LYS B C 1
ATOM 4861 O O . LYS B 1 278 ? -12.133 -2.551 -23.406 1 96.12 278 LYS B O 1
ATOM 4866 N N . SER B 1 279 ? -11.422 -1.464 -21.531 1 95.38 279 SER B N 1
ATOM 4867 C CA . SER B 1 279 ? -10.039 -1.47 -22 1 95.38 279 SER B CA 1
ATOM 4868 C C . SER B 1 279 ? -9.508 -2.893 -22.141 1 95.38 279 SER B C 1
ATOM 4870 O O . SER B 1 279 ? -8.555 -3.135 -22.891 1 95.38 279 SER B O 1
ATOM 4872 N N . LEU B 1 280 ? -10.195 -3.896 -21.5 1 96.56 280 LEU B N 1
ATOM 4873 C CA . LEU B 1 280 ? -9.797 -5.297 -21.594 1 96.56 280 LEU B CA 1
ATOM 4874 C C . LEU B 1 280 ? -10.883 -6.129 -22.25 1 96.56 280 LEU B C 1
ATOM 4876 O O . LEU B 1 280 ? -10.953 -7.344 -22.047 1 96.56 280 LEU B O 1
ATOM 4880 N N . GLY B 1 281 ? -11.797 -5.391 -22.906 1 96 281 GLY B N 1
ATOM 4881 C CA . GLY B 1 281 ? -12.797 -6.074 -23.719 1 96 281 GLY B CA 1
ATOM 4882 C C . GLY B 1 281 ? -13.969 -6.59 -22.906 1 96 281 GLY B C 1
ATOM 4883 O O . GLY B 1 281 ? -14.742 -7.422 -23.375 1 96 281 GLY B O 1
ATOM 4884 N N . SER B 1 282 ? -14.102 -6.156 -21.688 1 97.38 282 SER B N 1
ATOM 4885 C CA . SER B 1 282 ? -15.195 -6.594 -20.828 1 97.38 282 SER B CA 1
ATOM 4886 C C . SER B 1 282 ? -16.312 -5.562 -20.812 1 97.38 282 SER B C 1
ATOM 4888 O O . SER B 1 282 ? -16.062 -4.355 -20.766 1 97.38 282 SER B O 1
ATOM 4890 N N . ARG B 1 283 ? -17.531 -6.012 -20.734 1 96.44 283 ARG B N 1
ATOM 4891 C CA . ARG B 1 283 ? -18.688 -5.117 -20.781 1 96.44 283 ARG B CA 1
ATOM 4892 C C . ARG B 1 283 ? -18.859 -4.359 -19.469 1 96.44 283 ARG B C 1
ATOM 4894 O O . ARG B 1 283 ? -19.406 -3.262 -19.453 1 96.44 283 ARG B O 1
ATOM 4901 N N . ASN B 1 284 ? -18.469 -4.902 -18.422 1 94.12 284 ASN B N 1
ATOM 4902 C CA . ASN B 1 284 ? -18.5 -4.273 -17.094 1 94.12 284 ASN B CA 1
ATOM 4903 C C . ASN B 1 284 ? -17.5 -4.93 -16.141 1 94.12 284 ASN B C 1
ATOM 4905 O O . ASN B 1 284 ? -16.734 -5.816 -16.547 1 94.12 284 ASN B O 1
ATOM 4909 N N . ASN B 1 285 ? -17.469 -4.48 -14.898 1 93.44 285 ASN B N 1
ATOM 4910 C CA . ASN B 1 285 ? -16.406 -4.914 -13.992 1 93.44 285 ASN B CA 1
ATOM 4911 C C . ASN B 1 285 ? -16.875 -6.059 -13.094 1 93.44 285 ASN B C 1
ATOM 4913 O O . ASN B 1 285 ? -16.203 -6.41 -12.125 1 93.44 285 ASN B O 1
ATOM 4917 N N . HIS B 1 286 ? -18.031 -6.684 -13.391 1 92.88 286 HIS B N 1
ATOM 4918 C CA . HIS B 1 286 ? -18.516 -7.73 -12.5 1 92.88 286 HIS B CA 1
ATOM 4919 C C . HIS B 1 286 ? -18.938 -8.969 -13.281 1 92.88 286 HIS B C 1
ATOM 4921 O O . HIS B 1 286 ? -19.234 -10.008 -12.688 1 92.88 286 HIS B O 1
ATOM 4927 N N . CYS B 1 287 ? -18.922 -8.93 -14.594 1 95.5 287 CYS B N 1
ATOM 4928 C CA . CYS B 1 287 ? -19.359 -10.094 -15.359 1 95.5 287 CYS B CA 1
ATOM 4929 C C . CYS B 1 287 ? -18.344 -11.219 -15.273 1 95.5 287 CYS B C 1
ATOM 4931 O O . CYS B 1 287 ? -17.156 -10.969 -15.031 1 95.5 287 CYS B O 1
ATOM 4933 N N . THR B 1 288 ? -18.828 -12.492 -15.461 1 97.19 288 THR B N 1
ATOM 4934 C CA . THR B 1 288 ? -18 -13.695 -15.469 1 97.19 288 THR B CA 1
ATOM 4935 C C . THR B 1 288 ? -18.156 -14.461 -16.781 1 97.19 288 THR B C 1
ATOM 4937 O O . THR B 1 288 ? -19.203 -14.391 -17.422 1 97.19 288 THR B O 1
ATOM 4940 N N . ASP B 1 289 ? -17.094 -15.062 -17.188 1 97.5 289 ASP B N 1
ATOM 4941 C CA . ASP B 1 289 ? -17.062 -15.906 -18.375 1 97.5 289 ASP B CA 1
ATOM 4942 C C . ASP B 1 289 ? -16.109 -17.094 -18.188 1 97.5 289 ASP B C 1
ATOM 4944 O O . ASP B 1 289 ? -14.898 -16.906 -18.078 1 97.5 289 ASP B O 1
ATOM 4948 N N . ARG B 1 290 ? -16.609 -18.344 -18.266 1 96.06 290 ARG B N 1
ATOM 4949 C CA . ARG B 1 290 ? -15.836 -19.547 -17.969 1 96.06 290 ARG B CA 1
ATOM 4950 C C . ARG B 1 290 ? -14.812 -19.844 -19.062 1 96.06 290 ARG B C 1
ATOM 4952 O O . ARG B 1 290 ? -13.914 -20.656 -18.875 1 96.06 290 ARG B O 1
ATOM 4959 N N . ARG B 1 291 ? -14.906 -19.156 -20.156 1 93.88 291 ARG B N 1
ATOM 4960 C CA . ARG B 1 291 ? -13.898 -19.266 -21.203 1 93.88 291 ARG B CA 1
ATOM 4961 C C . ARG B 1 291 ? -12.781 -18.25 -21 1 93.88 291 ARG B C 1
ATOM 4963 O O . ARG B 1 291 ? -11.758 -18.297 -21.672 1 93.88 291 ARG B O 1
ATOM 4970 N N . GLY B 1 292 ? -13 -17.297 -20.094 1 90.56 292 GLY B N 1
ATOM 4971 C CA . GLY B 1 292 ? -11.984 -16.328 -19.719 1 90.56 292 GLY B CA 1
ATOM 4972 C C . GLY B 1 292 ? -11.727 -15.289 -20.781 1 90.56 292 GLY B C 1
ATOM 4973 O O . GLY B 1 292 ? -10.672 -14.648 -20.797 1 90.56 292 GLY B O 1
ATOM 4974 N N . GLU B 1 293 ? -12.695 -15.016 -21.688 1 91 293 GLU B N 1
ATOM 4975 C CA . GLU B 1 293 ? -12.422 -14.195 -22.875 1 91 293 GLU B CA 1
ATOM 4976 C C . GLU B 1 293 ? -13.258 -12.914 -22.844 1 91 293 GLU B C 1
ATOM 4978 O O . GLU B 1 293 ? -12.742 -11.828 -23.109 1 91 293 GLU B O 1
ATOM 4983 N N . LYS B 1 294 ? -14.438 -12.984 -22.453 1 95.94 294 LYS B N 1
ATOM 4984 C CA . LYS B 1 294 ? -15.375 -11.883 -22.672 1 95.94 294 LYS B CA 1
ATOM 4985 C C . LYS B 1 294 ? -15.508 -11.016 -21.422 1 95.94 294 LYS B C 1
ATOM 4987 O O . LYS B 1 294 ? -16.031 -9.898 -21.5 1 95.94 294 LYS B O 1
ATOM 4992 N N . CYS B 1 295 ? -15.141 -11.539 -20.328 1 97.88 295 CYS B N 1
ATOM 4993 C CA . CYS B 1 295 ? -15.289 -10.836 -19.047 1 97.88 295 CYS B CA 1
ATOM 4994 C C . CYS B 1 295 ? -13.953 -10.719 -18.328 1 97.88 295 CYS B C 1
ATOM 4996 O O . CYS B 1 295 ? -13.016 -11.461 -18.625 1 97.88 295 CYS B O 1
ATOM 4998 N N . LEU B 1 296 ? -13.875 -9.75 -17.375 1 97.69 296 LEU B N 1
ATOM 4999 C CA . LEU B 1 296 ? -12.672 -9.594 -16.562 1 97.69 296 LEU B CA 1
ATOM 5000 C C . LEU B 1 296 ? -12.422 -10.836 -15.719 1 97.69 296 LEU B C 1
ATOM 5002 O O . LEU B 1 296 ? -11.273 -11.133 -15.359 1 97.69 296 LEU B O 1
ATOM 5006 N N . TRP B 1 297 ? -13.609 -11.523 -15.508 1 98.19 297 TRP B N 1
ATOM 5007 C CA . TRP B 1 297 ? -13.5 -12.578 -14.5 1 98.19 297 TRP B CA 1
ATOM 5008 C C . TRP B 1 297 ? -13.945 -13.922 -15.07 1 98.19 297 TRP B C 1
ATOM 5010 O O . TRP B 1 297 ? -14.922 -13.992 -15.82 1 98.19 297 TRP B O 1
ATOM 5020 N N . TYR B 1 298 ? -13.18 -14.984 -14.688 1 98.19 298 TYR B N 1
ATOM 5021 C CA . TYR B 1 298 ? -13.547 -16.359 -14.977 1 98.19 298 TYR B CA 1
ATOM 5022 C C . TYR B 1 298 ? -14.773 -16.781 -14.164 1 98.19 298 TYR B C 1
ATOM 5024 O O . TYR B 1 298 ? -15.711 -17.359 -14.711 1 98.19 298 TYR B O 1
ATOM 5032 N N . ASP B 1 299 ? -14.734 -16.562 -12.945 1 97.25 299 ASP B N 1
ATOM 5033 C CA . ASP B 1 299 ? -15.82 -16.672 -11.984 1 97.25 299 ASP B CA 1
ATOM 5034 C C . ASP B 1 299 ? -15.773 -15.523 -10.969 1 97.25 299 ASP B C 1
ATOM 5036 O O . ASP B 1 299 ? -15.094 -14.516 -11.188 1 97.25 299 ASP B O 1
ATOM 5040 N N . ILE B 1 300 ? -16.5 -15.617 -9.875 1 95.12 300 ILE B N 1
ATOM 5041 C CA . ILE B 1 300 ? -16.672 -14.461 -9 1 95.12 300 ILE B CA 1
ATOM 5042 C C . ILE B 1 300 ? -15.367 -14.195 -8.234 1 95.12 300 ILE B C 1
ATOM 5044 O O . ILE B 1 300 ? -15.219 -13.141 -7.609 1 95.12 300 ILE B O 1
ATOM 5048 N N . LEU B 1 301 ? -14.352 -15.102 -8.336 1 96.81 301 LEU B N 1
ATOM 5049 C CA . LEU B 1 301 ? -13.109 -14.953 -7.594 1 96.81 301 LEU B CA 1
ATOM 5050 C C . LEU B 1 301 ? -11.914 -14.844 -8.539 1 96.81 301 LEU B C 1
ATOM 5052 O O . LEU B 1 301 ? -11.023 -14.016 -8.336 1 96.81 301 LEU B O 1
ATOM 5056 N N . HIS B 1 302 ? -11.922 -15.609 -9.602 1 98.31 302 HIS B N 1
ATOM 5057 C CA . HIS B 1 302 ? -10.734 -15.805 -10.422 1 98.31 302 HIS B CA 1
ATOM 5058 C C . HIS B 1 302 ? -10.727 -14.844 -11.609 1 98.31 302 HIS B C 1
ATOM 5060 O O . HIS B 1 302 ? -11.734 -14.703 -12.305 1 98.31 302 HIS B O 1
ATOM 5066 N N . PRO B 1 303 ? -9.578 -14.227 -11.883 1 97.94 303 PRO B N 1
ATOM 5067 C CA . PRO B 1 303 ? -9.5 -13.352 -13.055 1 97.94 303 PRO B CA 1
ATOM 5068 C C . PRO B 1 303 ? -9.484 -14.133 -14.367 1 97.94 303 PRO B C 1
ATOM 5070 O O . PRO B 1 303 ? -9.117 -15.305 -14.391 1 97.94 303 PRO B O 1
ATOM 5073 N N . GLY B 1 304 ? -9.852 -13.453 -15.359 1 97.94 304 GLY B N 1
ATOM 5074 C CA . GLY B 1 304 ? -9.781 -14 -16.703 1 97.94 304 GLY B CA 1
ATOM 5075 C C . GLY B 1 304 ? -8.391 -13.938 -17.312 1 97.94 304 GLY B C 1
ATOM 5076 O O . GLY B 1 304 ? -7.457 -13.445 -16.672 1 97.94 304 GLY B O 1
ATOM 5077 N N . LYS B 1 305 ? -8.297 -14.336 -18.547 1 97.75 305 LYS B N 1
ATOM 5078 C CA . LYS B 1 305 ? -7.02 -14.539 -19.234 1 97.75 305 LYS B CA 1
ATOM 5079 C C . LYS B 1 305 ? -6.293 -13.219 -19.453 1 97.75 305 LYS B C 1
ATOM 5081 O O . LYS B 1 305 ? -5.062 -13.156 -19.359 1 97.75 305 LYS B O 1
ATOM 5086 N N . ARG B 1 306 ? -7 -12.18 -19.703 1 97.81 306 ARG B N 1
ATOM 5087 C CA . ARG B 1 306 ? -6.359 -10.906 -20.016 1 97.81 306 ARG B CA 1
ATOM 5088 C C . ARG B 1 306 ? -5.629 -10.344 -18.812 1 97.81 306 ARG B C 1
ATOM 5090 O O . ARG B 1 306 ? -4.543 -9.766 -18.938 1 97.81 306 ARG B O 1
ATOM 5097 N N . ILE B 1 307 ? -6.219 -10.461 -17.641 1 98.31 307 ILE B N 1
ATOM 5098 C CA . ILE B 1 307 ? -5.551 -10.023 -16.422 1 98.31 307 ILE B CA 1
ATOM 5099 C C . ILE B 1 307 ? -4.34 -10.914 -16.156 1 98.31 307 ILE B C 1
ATOM 5101 O O . ILE B 1 307 ? -3.264 -10.414 -15.797 1 98.31 307 ILE B O 1
ATOM 5105 N N . HIS B 1 308 ? -4.473 -12.211 -16.375 1 98.56 308 HIS B N 1
ATOM 5106 C CA . HIS B 1 308 ? -3.354 -13.125 -16.219 1 98.56 308 HIS B CA 1
ATOM 5107 C C . HIS B 1 308 ? -2.209 -12.773 -17.156 1 98.56 308 HIS B C 1
ATOM 5109 O O . HIS B 1 308 ? -1.038 -12.867 -16.781 1 98.56 308 HIS B O 1
ATOM 5115 N N . ARG B 1 309 ? -2.5 -12.375 -18.359 1 98.44 309 ARG B N 1
ATOM 5116 C CA . ARG B 1 309 ? -1.467 -12.008 -19.328 1 98.44 309 ARG B CA 1
ATOM 5117 C C . ARG B 1 309 ? -0.679 -10.797 -18.859 1 98.44 309 ARG B C 1
ATOM 5119 O O . ARG B 1 309 ? 0.55 -10.766 -18.953 1 98.44 309 ARG B O 1
ATOM 5126 N N . LEU B 1 310 ? -1.412 -9.805 -18.375 1 98.5 310 LEU B N 1
ATOM 5127 C CA . LEU B 1 310 ? -0.756 -8.602 -17.859 1 98.5 310 LEU B CA 1
ATOM 5128 C C . LEU B 1 310 ? 0.136 -8.938 -16.672 1 98.5 310 LEU B C 1
ATOM 5130 O O . LEU B 1 310 ? 1.252 -8.422 -16.562 1 98.5 310 LEU B O 1
ATOM 5134 N N . MET B 1 311 ? -0.349 -9.789 -15.781 1 98.5 311 MET B N 1
ATOM 5135 C CA . MET B 1 311 ? 0.461 -10.219 -14.648 1 98.5 311 MET B CA 1
ATOM 5136 C C . MET B 1 311 ? 1.702 -10.969 -15.117 1 98.5 311 MET B C 1
ATOM 5138 O O . MET B 1 311 ? 2.799 -10.75 -14.602 1 98.5 311 MET B O 1
ATOM 5142 N N . ALA B 1 312 ? 1.519 -11.836 -16.109 1 98.44 312 ALA B N 1
ATOM 5143 C CA . ALA B 1 312 ? 2.615 -12.648 -16.625 1 98.44 312 ALA B CA 1
ATOM 5144 C C . ALA B 1 312 ? 3.738 -11.773 -17.172 1 98.44 312 ALA B C 1
ATOM 5146 O O . ALA B 1 312 ? 4.918 -12.055 -16.953 1 98.44 312 ALA B O 1
ATOM 5147 N N . GLU B 1 313 ? 3.371 -10.781 -17.953 1 97.69 313 GLU B N 1
ATOM 5148 C CA . GLU B 1 313 ? 4.359 -9.867 -18.516 1 97.69 313 GLU B CA 1
ATOM 5149 C C . GLU B 1 313 ? 5.223 -9.25 -17.406 1 97.69 313 GLU B C 1
ATOM 5151 O O . GLU B 1 313 ? 6.449 -9.211 -17.531 1 97.69 313 GLU B O 1
ATOM 5156 N N . ARG B 1 314 ? 4.598 -8.844 -16.344 1 97.38 314 ARG B N 1
ATOM 5157 C CA . ARG B 1 314 ? 5.309 -8.195 -15.242 1 97.38 314 ARG B CA 1
ATOM 5158 C C . ARG B 1 314 ? 6.18 -9.188 -14.484 1 97.38 314 ARG B C 1
ATOM 5160 O O . ARG B 1 314 ? 7.32 -8.883 -14.133 1 97.38 314 ARG B O 1
ATOM 5167 N N . VAL B 1 315 ? 5.621 -10.359 -14.203 1 97.56 315 VAL B N 1
ATOM 5168 C CA . VAL B 1 315 ? 6.371 -11.383 -13.477 1 97.56 315 VAL B CA 1
ATOM 5169 C C . VAL B 1 315 ? 7.578 -11.82 -14.305 1 97.56 315 VAL B C 1
ATOM 5171 O O . VAL B 1 315 ? 8.672 -12 -13.766 1 97.56 315 VAL B O 1
ATOM 5174 N N . ALA B 1 316 ? 7.383 -11.984 -15.586 1 96.25 316 ALA B N 1
ATOM 5175 C CA . ALA B 1 316 ? 8.461 -12.422 -16.469 1 96.25 316 ALA B CA 1
ATOM 5176 C C . ALA B 1 316 ? 9.594 -11.406 -16.5 1 96.25 316 ALA B C 1
ATOM 5178 O O . ALA B 1 316 ? 10.773 -11.781 -16.547 1 96.25 316 ALA B O 1
ATOM 5179 N N . GLU B 1 317 ? 9.242 -10.156 -16.5 1 94.56 317 GLU B N 1
ATOM 5180 C CA . GLU B 1 317 ? 10.258 -9.109 -16.469 1 94.56 317 GLU B CA 1
ATOM 5181 C C . GLU B 1 317 ? 11.133 -9.211 -15.227 1 94.56 317 GLU B C 1
ATOM 5183 O O . GLU B 1 317 ? 12.352 -9.039 -15.305 1 94.56 317 GLU B O 1
ATOM 5188 N N . VAL B 1 318 ? 10.461 -9.508 -14.141 1 93.06 318 VAL B N 1
ATOM 5189 C CA . VAL B 1 318 ? 11.18 -9.625 -12.875 1 93.06 318 VAL B CA 1
ATOM 5190 C C . VAL B 1 318 ? 11.984 -10.922 -12.852 1 93.06 318 VAL B C 1
ATOM 5192 O O . VAL B 1 318 ? 13.125 -10.945 -12.391 1 93.06 318 VAL B O 1
ATOM 5195 N N . ALA B 1 319 ? 11.391 -11.977 -13.414 1 90.62 319 ALA B N 1
ATOM 5196 C CA . ALA B 1 319 ? 11.969 -13.312 -13.344 1 90.62 319 ALA B CA 1
ATOM 5197 C C . ALA B 1 319 ? 13.141 -13.453 -14.312 1 90.62 319 ALA B C 1
ATOM 5199 O O . ALA B 1 319 ? 14.164 -14.062 -13.984 1 90.62 319 ALA B O 1
ATOM 5200 N N . TRP B 1 320 ? 13 -12.773 -15.508 1 86.31 320 TRP B N 1
ATOM 5201 C CA . TRP B 1 320 ? 13.945 -13.062 -16.578 1 86.31 320 TRP B CA 1
ATOM 5202 C C . TRP B 1 320 ? 14.656 -11.797 -17.047 1 86.31 320 TRP B C 1
ATOM 5204 O O . TRP B 1 320 ? 15.578 -11.852 -17.859 1 86.31 320 TRP B O 1
ATOM 5214 N N . GLY B 1 321 ? 14.102 -10.57 -16.781 1 70.19 321 GLY B N 1
ATOM 5215 C CA . GLY B 1 321 ? 14.586 -9.328 -17.359 1 70.19 321 GLY B CA 1
ATOM 5216 C C . GLY B 1 321 ? 16.078 -9.117 -17.172 1 70.19 321 GLY B C 1
ATOM 5217 O O . GLY B 1 321 ? 16.719 -8.445 -17.984 1 70.19 321 GLY B O 1
ATOM 5218 N N . GLY B 1 322 ? 16.594 -9.477 -16.219 1 55.25 322 GLY B N 1
ATOM 5219 C CA . GLY B 1 322 ? 18.031 -9.281 -16.125 1 55.25 322 GLY B CA 1
ATOM 5220 C C . GLY B 1 322 ? 18.828 -10.328 -16.875 1 55.25 322 GLY B C 1
ATOM 5221 O O . GLY B 1 322 ? 20.062 -10.367 -16.766 1 55.25 322 GLY B O 1
ATOM 5222 N N . GLN B 1 323 ? 18.094 -11.172 -17.672 1 50.5 323 GLN B N 1
ATOM 5223 C CA . GLN B 1 323 ? 18.781 -12.258 -18.375 1 50.5 323 GLN B CA 1
ATOM 5224 C C . GLN B 1 323 ? 19 -11.914 -19.844 1 50.5 323 GLN B C 1
ATOM 5226 O O . GLN B 1 323 ? 18.234 -11.148 -20.422 1 50.5 323 GLN B O 1
#

Organism: Fusarium solani (NCBI:txid169388)